Protein 5Z5Q (pdb70)

Solvent-accessible surface area: 2698 Å² total

Organism: Staphylococcus warneri (NCBI:txid1292)

InterPro domains:
  IPR007682 Lantibiotic, type A, Lactobacillales-type [PF04604] (1-56)

B-factor: mean 38.31, std 23.32, range [0.01, 75.41]

Radius of gyration: 8.13 Å; Cα contacts (8 Å, |Δi|>4): 18; chains: 1; bounding box: 19×16×14 Å

Secondary structure (DSSP, 8-state):
--S--S-----S----TT-----

Structure (mmCIF, N/CA/C/O backbone):
data_5Z5Q
#
_entry.id   5Z5Q
#
loop_
_atom_site.group_PDB
_atom_site.id
_atom_site.type_symbol
_atom_site.label_atom_id
_atom_site.label_alt_id
_atom_site.label_comp_id
_atom_site.label_asym_id
_atom_site.label_entity_id
_atom_site.label_seq_id
_atom_site.pdbx_PDB_ins_code
_atom_site.Cartn_x
_atom_site.Cartn_y
_atom_site.Cartn_z
_atom_site.occupancy
_atom_site.B_iso_or_equiv
_atom_site.auth_seq_id
_atom_site.auth_comp_id
_atom_site.auth_asym_id
_atom_site.auth_atom_id
_atom_site.pdbx_PDB_model_num
ATOM 1 N N . LYS A 1 1 ? 1.329 0.000 0.000 1.00 13.00 1 LYS A N 1
ATOM 2 C CA . LYS A 1 1 ? 2.094 -0.002 -1.241 1.00 3.51 1 LYS A CA 1
ATOM 3 C C . LYS A 1 1 ? 2.316 1.421 -1.745 1.00 23.10 1 LYS A C 1
ATOM 4 O O . LYS A 1 1 ? 3.347 1.724 -2.347 1.00 74.32 1 LYS A O 1
ATOM 23 N N . LYS A 1 2 ? 1.344 2.291 -1.494 1.00 1.10 2 LYS A N 1
ATOM 24 C CA . LYS A 1 2 ? 1.434 3.683 -1.919 1.00 74.15 2 LYS A CA 1
ATOM 25 C C . LYS A 1 2 ? 1.753 4.593 -0.738 1.00 45.43 2 LYS A C 1
ATOM 26 O O . LYS A 1 2 ? 1.843 4.139 0.403 1.00 44.44 2 LYS A O 1
ATOM 45 N N . LYS A 1 3 ? 1.923 5.881 -1.019 1.00 1.13 3 LYS A N 1
ATOM 46 C CA . LYS A 1 3 ? 2.230 6.857 0.020 1.00 21.13 3 LYS A CA 1
ATOM 47 C C . LYS A 1 3 ? 1.255 8.029 -0.028 1.00 73.44 3 LYS A C 1
ATOM 48 O O . LYS A 1 3 ? 1.608 9.157 0.313 1.00 41.32 3 LYS A O 1
ATOM 67 N N . SER A 1 4 ? 0.026 7.753 -0.453 1.00 72.53 4 SER A N 1
ATOM 68 C CA . SER A 1 4 ? -1.000 8.785 -0.549 1.00 20.45 4 SER A CA 1
ATOM 69 C C . SER A 1 4 ? -2.393 8.181 -0.403 1.00 74.54 4 SER A C 1
ATOM 70 O O . SER A 1 4 ? -3.289 8.460 -1.199 1.00 15.45 4 SER A O 1
ATOM 78 N N . GLY A 1 5 ? -2.568 7.349 0.620 1.00 43.05 5 GLY A N 1
ATOM 79 C CA . GLY A 1 5 ? -3.854 6.718 0.851 1.00 24.44 5 GLY A CA 1
ATOM 80 C C . GLY A 1 5 ? -4.517 7.204 2.125 1.00 71.14 5 GLY A C 1
ATOM 81 O O . GLY A 1 5 ? -4.122 6.819 3.225 1.00 32.13 5 GLY A O 1
ATOM 85 N N . VAL A 1 6 ? -5.528 8.054 1.976 1.00 41.31 6 VAL A N 1
ATOM 86 C CA . VAL A 1 6 ? -6.247 8.595 3.123 1.00 35.31 6 VAL A CA 1
ATOM 87 C C . VAL A 1 6 ? -7.399 9.489 2.678 1.00 73.41 6 VAL A C 1
ATOM 88 O O . VAL A 1 6 ? -8.454 9.521 3.312 1.00 32.23 6 VAL A O 1
ATOM 101 N N . ILE A 1 7 ? -7.190 10.213 1.584 1.00 73.45 7 ILE A N 1
ATOM 102 C CA . ILE A 1 7 ? -8.212 11.106 1.052 1.00 12.05 7 ILE A CA 1
ATOM 103 C C . ILE A 1 7 ? -9.291 10.326 0.309 1.00 55.50 7 ILE A C 1
ATOM 104 O O . ILE A 1 7 ? -10.475 10.386 0.641 1.00 15.12 7 ILE A O 1
ATOM 120 N N . PRO A 1 8 ? -8.875 9.575 -0.721 1.00 51.33 8 PRO A N 1
ATOM 121 C CA . PRO A 1 8 ? -9.790 8.767 -1.532 1.00 73.13 8 PRO A CA 1
ATOM 122 C C . PRO A 1 8 ? -10.349 7.575 -0.762 1.00 42.21 8 PRO A C 1
ATOM 123 O O . PRO A 1 8 ? -11.509 7.204 -0.931 1.00 52.14 8 PRO A O 1
ATOM 146 N N . VAL A 1 10 ? -8.681 4.251 -0.445 1.00 23.24 10 VAL A N 1
ATOM 147 C CA . VAL A 1 10 ? -8.492 3.070 -1.278 1.00 24.50 10 VAL A CA 1
ATOM 148 C C . VAL A 1 10 ? -7.925 1.910 -0.467 1.00 31.31 10 VAL A C 1
ATOM 149 O O . VAL A 1 10 ? -7.849 1.975 0.759 1.00 14.41 10 VAL A O 1
ATOM 171 N N . HIS A 1 12 ? -7.389 -1.420 1.610 1.00 31.45 12 HIS A N 1
ATOM 172 C CA . HIS A 1 12 ? -8.214 -1.947 2.692 1.00 24.51 12 HIS A CA 1
ATOM 173 C C . HIS A 1 12 ? -7.529 -1.752 4.042 1.00 55.23 12 HIS A C 1
ATOM 174 O O . HIS A 1 12 ? -6.836 -2.643 4.532 1.00 44.22 12 HIS A O 1
ATOM 188 N N . ASP A 1 13 ? -7.729 -0.581 4.636 1.00 12.23 13 ASP A N 1
ATOM 189 C CA . ASP A 1 13 ? -7.132 -0.268 5.929 1.00 22.24 13 ASP A CA 1
ATOM 190 C C . ASP A 1 13 ? -7.500 1.145 6.371 1.00 42.04 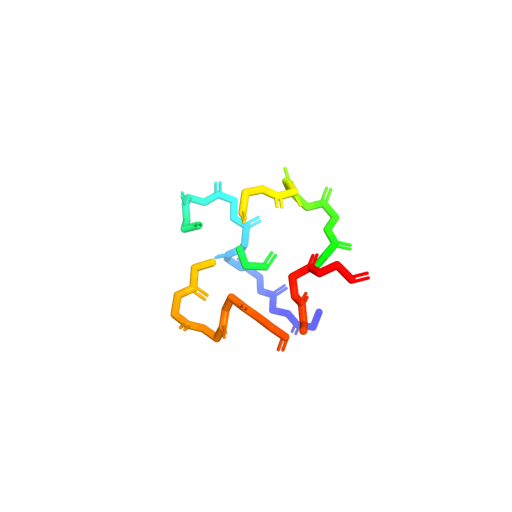13 ASP A C 1
ATOM 191 O O . ASP A 1 13 ? -7.646 1.416 7.563 1.00 54.32 13 ASP A O 1
ATOM 200 N N . CYS A 1 14 ? -7.647 2.042 5.402 1.00 42.43 14 CYS A N 1
ATOM 201 C CA . CYS A 1 14 ? -7.996 3.428 5.689 1.00 51.40 14 CYS A CA 1
ATOM 202 C C . CYS A 1 14 ? -9.491 3.567 5.963 1.00 41.24 14 CYS A C 1
ATOM 203 O O . CYS A 1 14 ? -9.914 4.428 6.735 1.00 35.42 14 CYS A O 1
ATOM 210 N N . HIS A 1 15 ? -10.286 2.714 5.324 1.00 45.10 15 HIS A N 1
ATOM 211 C CA . HIS A 1 15 ? -11.733 2.741 5.499 1.00 74.51 15 HIS A CA 1
ATOM 212 C C . HIS A 1 15 ? -12.370 1.468 4.948 1.00 55.42 15 HIS A C 1
ATOM 213 O O . HIS A 1 15 ? -11.677 0.577 4.460 1.00 62.31 15 HIS A O 1
ATOM 227 N N . MET A 1 16 ? -13.695 1.392 5.030 1.00 3.12 16 MET A N 1
ATOM 228 C CA . MET A 1 16 ? -14.425 0.229 4.539 1.00 3.01 16 MET A CA 1
ATOM 229 C C . MET A 1 16 ? -15.380 0.621 3.416 1.00 23.01 16 MET A C 1
ATOM 230 O O . MET A 1 16 ? -15.911 -0.237 2.713 1.00 63.33 16 MET A O 1
ATOM 244 N N . ASN A 1 17 ? -15.593 1.923 3.254 1.00 35.34 17 ASN A N 1
ATOM 245 C CA . ASN A 1 17 ? -16.486 2.428 2.217 1.00 24.30 17 ASN A CA 1
ATOM 246 C C . ASN A 1 17 ? -16.133 1.830 0.858 1.00 34.23 17 ASN A C 1
ATOM 247 O O . ASN A 1 17 ? -16.831 0.950 0.357 1.00 73.31 17 ASN A O 1
ATOM 267 N N . PHE A 1 19 ? -13.922 2.713 -3.177 1.00 43.23 19 PHE A N 1
ATOM 268 C CA . PHE A 1 19 ? -13.734 3.748 -4.187 1.00 53.15 19 PHE A CA 1
ATOM 269 C C . PHE A 1 19 ? -13.174 3.155 -5.477 1.00 21.43 19 PHE A C 1
ATOM 270 O O . PHE A 1 19 ? -12.274 2.316 -5.445 1.00 43.14 19 PHE A O 1
ATOM 287 N N . GLN A 1 20 ? -13.714 3.596 -6.608 1.00 11.10 20 GLN A N 1
ATOM 288 C CA . GLN A 1 20 ? -13.269 3.108 -7.908 1.00 31.21 20 GLN A CA 1
ATOM 289 C C . GLN A 1 20 ? -13.509 1.607 -8.037 1.00 2.12 20 GLN A C 1
ATOM 290 O O . GLN A 1 20 ? -14.536 1.175 -8.560 1.00 31.21 20 GLN A O 1
ATOM 304 N N . PHE A 1 21 ? -12.554 0.817 -7.557 1.00 40.11 21 PHE A N 1
ATOM 305 C CA . PHE A 1 21 ? -12.661 -0.636 -7.620 1.00 4.10 21 PHE A CA 1
ATOM 306 C C . PHE A 1 21 ? -13.861 -1.128 -6.816 1.00 65.52 21 PHE A C 1
ATOM 307 O O . PHE A 1 21 ? -14.608 -1.998 -7.265 1.00 1.13 21 PHE A O 1
ATOM 324 N N . VAL A 1 22 ? -14.038 -0.566 -5.625 1.00 32.52 22 VAL A N 1
ATOM 325 C CA . VAL A 1 22 ? -15.147 -0.947 -4.758 1.00 23.04 22 VAL A CA 1
ATOM 326 C C . VAL A 1 22 ? -15.480 -2.427 -4.909 1.00 53.15 22 VAL A C 1
ATOM 327 O O . VAL A 1 22 ? -16.642 -2.798 -5.079 1.00 21.35 22 VAL A O 1
ATOM 340 N N . PHE A 1 23 ? -14.454 -3.268 -4.848 1.00 23.54 23 PHE A N 1
ATOM 341 C CA . PHE A 1 23 ? -14.637 -4.709 -4.979 1.00 33.23 23 PHE A CA 1
ATOM 342 C C . PHE A 1 23 ? -13.301 -5.439 -4.876 1.00 74.31 23 PHE A C 1
ATOM 343 O O . PHE A 1 23 ? -12.458 -5.338 -5.765 1.00 64.32 23 PHE A O 1
ATOM 371 N N . CYS A 1 25 ? -10.414 -5.049 -3.442 1.00 4.20 25 CYS A N 1
ATOM 372 C CA . CYS A 1 25 ? -9.331 -4.267 -2.858 1.00 3.13 25 CYS A CA 1
ATOM 373 C C . CYS A 1 25 ? -9.840 -3.414 -1.699 1.00 45.54 25 CYS A C 1
ATOM 374 O O . CYS A 1 25 ? -9.063 -2.969 -0.853 1.00 32.50 25 CYS A O 1
ATOM 381 N N . CYS A 1 26 ? -11.149 -3.188 -1.668 1.00 63.34 26 CYS A N 1
ATOM 382 C CA . CYS A 1 26 ? -11.763 -2.389 -0.615 1.00 42.44 26 CYS A CA 1
ATOM 383 C C . CYS A 1 26 ? -11.880 -3.190 0.678 1.00 50.11 26 CYS A C 1
ATOM 384 O O . CYS A 1 26 ? -11.449 -2.741 1.740 1.00 55.50 26 CYS A O 1
ATOM 391 N N . SER A 1 27 ? -12.465 -4.379 0.580 1.00 74.23 27 SER A N 1
ATOM 392 C CA . SER A 1 27 ? -12.643 -5.242 1.742 1.00 63.23 27 SER A CA 1
ATOM 393 C C . SER A 1 27 ? -12.185 -6.665 1.436 1.00 33.32 27 SER A C 1
ATOM 394 O O . SER A 1 27 ? -12.121 -7.512 2.326 1.00 1.54 27 SER A O 1
ATOM 402 N N . LYS A 1 1 ? 3.848 4.476 -4.725 1.00 13.12 1 LYS A N 2
ATOM 403 C CA . LYS A 1 1 ? 2.704 4.629 -5.617 1.00 24.42 1 LYS A CA 2
ATOM 404 C C . LYS A 1 1 ? 1.737 3.459 -5.466 1.00 13.22 1 LYS A C 2
ATOM 405 O O . LYS A 1 1 ? 1.489 2.717 -6.417 1.00 4.51 1 LYS A O 2
ATOM 424 N N . LYS A 1 2 ? 1.190 3.301 -4.265 1.00 63.31 2 LYS A N 2
ATOM 425 C CA . LYS A 1 2 ? 0.247 2.224 -3.989 1.00 60.44 2 LYS A CA 2
ATOM 426 C C . LYS A 1 2 ? -0.331 2.353 -2.584 1.00 23.24 2 LYS A C 2
ATOM 427 O O . LYS A 1 2 ? -1.536 2.204 -2.380 1.00 41.12 2 LYS A O 2
ATOM 446 N N . LYS A 1 3 ? 0.536 2.632 -1.616 1.00 40.11 3 LYS A N 2
ATOM 447 C CA . LYS A 1 3 ? 0.112 2.785 -0.229 1.00 64.42 3 LYS A CA 2
ATOM 448 C C . LYS A 1 3 ? 0.325 4.217 0.250 1.00 24.24 3 LYS A C 2
ATOM 449 O O . LYS A 1 3 ? 0.712 4.447 1.396 1.00 23.31 3 LYS A O 2
ATOM 468 N N . SER A 1 4 ? 0.069 5.176 -0.633 1.00 41.31 4 SER A N 2
ATOM 469 C CA . SER A 1 4 ? 0.235 6.586 -0.300 1.00 41.21 4 SER A CA 2
ATOM 470 C C . SER A 1 4 ? -0.997 7.389 -0.707 1.00 2.23 4 SER A C 2
ATOM 471 O O . SER A 1 4 ? -1.128 7.806 -1.857 1.00 33.23 4 SER A O 2
ATOM 479 N N . GLY A 1 5 ? -1.898 7.602 0.247 1.00 12.24 5 GLY A N 2
ATOM 480 C CA . GLY A 1 5 ? -3.108 8.354 -0.030 1.00 11.12 5 GLY A CA 2
ATOM 481 C C . GLY A 1 5 ? -4.302 7.839 0.749 1.00 31.12 5 GLY A C 2
ATOM 482 O O . GLY A 1 5 ? -4.453 6.632 0.942 1.00 53.42 5 GLY A O 2
ATOM 486 N N . VAL A 1 6 ? -5.153 8.755 1.200 1.00 4.54 6 VAL A N 2
ATOM 487 C CA . VAL A 1 6 ? -6.339 8.388 1.964 1.00 71.53 6 VAL A CA 2
ATOM 488 C C . VAL A 1 6 ? -7.474 9.377 1.726 1.00 11.22 6 VAL A C 2
ATOM 489 O O . VAL A 1 6 ? -8.429 9.439 2.501 1.00 52.31 6 VAL A O 2
ATOM 502 N N . ILE A 1 7 ? -7.363 10.149 0.650 1.00 11.14 7 ILE A N 2
ATOM 503 C CA . ILE A 1 7 ? -8.381 11.135 0.310 1.00 52.10 7 ILE A CA 2
ATOM 504 C C . ILE A 1 7 ? -9.600 10.471 -0.321 1.00 53.11 7 ILE A C 2
ATOM 505 O O . ILE A 1 7 ? -10.723 10.582 0.171 1.00 12.13 7 ILE A O 2
ATOM 521 N N . PRO A 1 8 ? -9.376 9.762 -1.437 1.00 73.23 8 PRO A N 2
ATOM 522 C CA . PRO A 1 8 ? -10.444 9.063 -2.159 1.00 40.30 8 PRO A CA 2
ATOM 523 C C . PRO A 1 8 ? -10.977 7.862 -1.385 1.00 40.24 8 PRO A C 2
ATOM 524 O O . PRO A 1 8 ? -12.083 7.389 -1.641 1.00 70.15 8 PRO A O 2
ATOM 547 N N . VAL A 1 10 ? -8.832 4.710 -0.309 1.00 11.32 10 VAL A N 2
ATOM 548 C CA . VAL A 1 10 ? -8.278 3.515 -0.933 1.00 23.11 10 VAL A CA 2
ATOM 549 C C . VAL A 1 10 ? -7.393 2.746 0.042 1.00 72.10 10 VAL A C 2
ATOM 550 O O . VAL A 1 10 ? -6.722 3.338 0.886 1.00 61.13 10 VAL A O 2
ATOM 572 N N . HIS A 1 12 ? -7.546 -0.059 2.918 1.00 73.12 12 HIS A N 2
ATOM 573 C CA . HIS A 1 12 ? -8.387 -0.838 3.820 1.00 72.33 12 HIS A CA 2
ATOM 574 C C . HIS A 1 12 ? -8.268 -0.326 5.252 1.00 72.11 12 HIS A C 2
ATOM 575 O O . HIS A 1 12 ? -8.334 -1.101 6.206 1.00 32.21 12 HIS A O 2
ATOM 589 N N . ASP A 1 13 ? -8.092 0.983 5.394 1.00 22.11 13 ASP A N 2
ATOM 590 C CA . ASP A 1 13 ? -7.964 1.599 6.710 1.00 62.32 13 ASP A CA 2
ATOM 591 C C . ASP A 1 13 ? -7.746 3.104 6.587 1.00 63.55 13 ASP A C 2
ATOM 592 O O . ASP A 1 13 ? -7.021 3.704 7.381 1.00 62.33 13 ASP A O 2
ATOM 601 N N . CYS A 1 14 ? -8.377 3.708 5.585 1.00 23.42 14 CYS A N 2
ATOM 602 C CA . CYS A 1 14 ? -8.251 5.142 5.356 1.00 73.21 14 CYS A CA 2
ATOM 603 C C . CYS A 1 14 ? -9.399 5.901 6.017 1.00 64.34 14 CYS A C 2
ATOM 604 O O . CYS A 1 14 ? -9.210 6.998 6.543 1.00 51.24 14 CYS A O 2
ATOM 611 N N . HIS A 1 15 ? -10.588 5.308 5.986 1.00 51.24 15 HIS A N 2
ATOM 612 C CA . HIS A 1 15 ? -11.766 5.927 6.582 1.00 14.40 15 HIS A CA 2
ATOM 613 C C . HIS A 1 15 ? -13.006 5.067 6.356 1.00 63.23 15 HIS A C 2
ATOM 614 O O . HIS A 1 15 ? -13.746 4.769 7.293 1.00 43.12 15 HIS A O 2
ATOM 628 N N . MET A 1 16 ? -13.226 4.671 5.106 1.00 5.51 16 MET A N 2
ATOM 629 C CA . MET A 1 16 ? -14.375 3.845 4.758 1.00 72.24 16 MET A CA 2
ATOM 630 C C . MET A 1 16 ? -13.929 2.463 4.289 1.00 14.30 16 MET A C 2
ATOM 631 O O . MET A 1 16 ? -12.759 2.105 4.408 1.00 4.35 16 MET A O 2
ATOM 645 N N . ASN A 1 17 ? -14.871 1.692 3.756 1.00 72.31 17 ASN A N 2
ATOM 646 C CA . ASN A 1 17 ? -14.575 0.349 3.270 1.00 23.23 17 ASN A CA 2
ATOM 647 C C . ASN A 1 17 ? -14.710 0.277 1.752 1.00 34.04 17 ASN A C 2
ATOM 648 O O . ASN A 1 17 ? -15.444 -0.557 1.224 1.00 51.01 17 ASN A O 2
ATOM 668 N N . PHE A 1 19 ? -15.438 2.054 -2.173 1.00 61.23 19 PHE A N 2
ATOM 669 C CA . PHE A 1 19 ? -16.565 2.786 -2.738 1.00 55.11 19 PHE A CA 2
ATOM 670 C C . PHE A 1 19 ? -16.483 2.821 -4.261 1.00 50.43 19 PHE A C 2
ATOM 671 O O . PHE A 1 19 ? -17.259 2.160 -4.950 1.00 72.10 19 PHE A O 2
ATOM 688 N N . GLN A 1 20 ? -15.537 3.599 -4.779 1.00 32.41 20 GLN A N 2
ATOM 689 C CA . GLN A 1 20 ? -15.354 3.721 -6.220 1.00 51.43 20 GLN A CA 2
ATOM 690 C C . GLN A 1 20 ? -15.361 2.351 -6.889 1.00 23.54 20 GLN A C 2
ATOM 691 O O . GLN A 1 20 ? -16.077 2.128 -7.865 1.00 32.23 20 GLN A O 2
ATOM 705 N N . PHE A 1 21 ? -14.558 1.435 -6.357 1.00 21.31 21 PHE A N 2
ATOM 706 C CA . PHE A 1 21 ? -14.470 0.085 -6.903 1.00 12.32 21 PHE A CA 2
ATOM 707 C C . PHE A 1 21 ? -14.420 -0.952 -5.785 1.00 4.45 21 PHE A C 2
ATOM 708 O O . PHE A 1 21 ? -13.487 -1.751 -5.706 1.00 31.52 21 PHE A O 2
ATOM 725 N N . VAL A 1 22 ? -15.430 -0.931 -4.920 1.00 64.15 22 VAL A N 2
ATOM 726 C CA . VAL A 1 22 ? -15.502 -1.869 -3.806 1.00 42.14 22 VAL A CA 2
ATOM 727 C C . VAL A 1 22 ? -15.270 -3.300 -4.277 1.00 75.32 22 VAL A C 2
ATOM 728 O O . VAL A 1 22 ? -16.163 -3.931 -4.844 1.00 51.34 22 VAL A O 2
ATOM 741 N N . PHE A 1 23 ? -14.066 -3.809 -4.038 1.00 12.21 23 PHE A N 2
ATOM 742 C CA . PHE A 1 23 ? -13.716 -5.167 -4.438 1.00 15.22 23 PHE A CA 2
ATOM 743 C C . PHE A 1 23 ? -12.298 -5.516 -3.996 1.00 13.24 23 PHE A C 2
ATOM 744 O O . PHE A 1 23 ? -12.101 -6.332 -3.097 1.00 2.44 23 PHE A O 2
ATOM 772 N N . CYS A 1 25 ? -8.777 -3.215 -3.549 1.00 44.24 25 CYS A N 2
ATOM 773 C CA . CYS A 1 25 ? -8.153 -2.355 -2.551 1.00 52.41 25 CYS A CA 2
ATOM 774 C C . CYS A 1 25 ? -9.136 -1.299 -2.053 1.00 42.42 25 CYS A C 2
ATOM 775 O O . CYS A 1 25 ? -8.773 -0.137 -1.865 1.00 55.34 25 CYS A O 2
ATOM 782 N N . CYS A 1 26 ? -10.381 -1.711 -1.841 1.00 12.41 26 CYS A N 2
ATOM 783 C CA . CYS A 1 26 ? -11.417 -0.802 -1.365 1.00 51.10 26 CYS A CA 2
ATOM 784 C C . CYS A 1 26 ? -12.363 -1.513 -0.402 1.00 14.54 26 CYS A C 2
ATOM 785 O O . CYS A 1 26 ? -12.501 -1.116 0.755 1.00 0.25 26 CYS A O 2
ATOM 792 N N . SER A 1 27 ? -13.013 -2.565 -0.888 1.00 32.22 27 SER A N 2
ATOM 793 C CA . SER A 1 27 ? -13.949 -3.330 -0.072 1.00 12.43 27 SER A CA 2
ATOM 794 C C . SER A 1 27 ? -13.207 -4.300 0.842 1.00 64.23 27 SER A C 2
ATOM 795 O O . SER A 1 27 ? -12.615 -3.897 1.842 1.00 34.30 27 SER A O 2
ATOM 803 N N . LYS A 1 1 ? 2.057 2.049 -2.637 1.00 61.15 1 LYS A N 3
ATOM 804 C CA . LYS A 1 1 ? 2.881 3.138 -3.148 1.00 24.12 1 LYS A CA 3
ATOM 805 C C . LYS A 1 1 ? 3.048 4.232 -2.098 1.00 54.44 1 LYS A C 3
ATOM 806 O O . LYS A 1 1 ? 2.591 4.093 -0.963 1.00 42.24 1 LYS A O 3
ATOM 825 N N . LYS A 1 2 ? 3.702 5.322 -2.485 1.00 64.01 2 LYS A N 3
ATOM 826 C CA . LYS A 1 2 ? 3.927 6.442 -1.579 1.00 53.32 2 LYS A CA 3
ATOM 827 C C . LYS A 1 2 ? 2.761 7.424 -1.629 1.00 55.32 2 LYS A C 3
ATOM 828 O O . LYS A 1 2 ? 2.130 7.708 -0.610 1.00 44.44 2 LYS A O 3
ATOM 847 N N . LYS A 1 3 ? 2.477 7.939 -2.821 1.00 2.01 3 LYS A N 3
ATOM 848 C CA . LYS A 1 3 ? 1.385 8.887 -3.005 1.00 51.22 3 LYS A CA 3
ATOM 849 C C . LYS A 1 3 ? 0.071 8.311 -2.487 1.00 70.15 3 LYS A C 3
ATOM 850 O O . LYS A 1 3 ? -0.709 9.006 -1.837 1.00 1.14 3 LYS A O 3
ATOM 869 N N . SER A 1 4 ? -0.167 7.036 -2.780 1.00 0.33 4 SER A N 3
ATOM 870 C CA . SER A 1 4 ? -1.388 6.367 -2.345 1.00 42.54 4 SER A CA 3
ATOM 871 C C . SER A 1 4 ? -1.209 5.757 -0.959 1.00 22.32 4 SER A C 3
ATOM 872 O O . SER A 1 4 ? -0.101 5.393 -0.567 1.00 1.14 4 SER A O 3
ATOM 880 N N . GLY A 1 5 ? -2.309 5.647 -0.220 1.00 52.54 5 GLY A N 3
ATOM 881 C CA . GLY A 1 5 ? -2.254 5.081 1.114 1.00 24.25 5 GLY A CA 3
ATOM 882 C C . GLY A 1 5 ? -3.630 4.879 1.717 1.00 50.25 5 GLY A C 3
ATOM 883 O O . GLY A 1 5 ? -4.120 3.753 1.802 1.00 64.25 5 GLY A O 3
ATOM 887 N N . VAL A 1 6 ? -4.256 5.973 2.138 1.00 53.55 6 VAL A N 3
ATOM 888 C CA . VAL A 1 6 ? -5.585 5.912 2.736 1.00 64.14 6 VAL A CA 3
ATOM 889 C C . VAL A 1 6 ? -6.377 7.182 2.446 1.00 20.24 6 VAL A C 3
ATOM 890 O O . VAL A 1 6 ? -7.371 7.470 3.113 1.00 54.22 6 VAL A O 3
ATOM 903 N N . ILE A 1 7 ? -5.930 7.937 1.448 1.00 32.25 7 ILE A N 3
ATOM 904 C CA . ILE A 1 7 ? -6.599 9.175 1.070 1.00 41.41 7 ILE A CA 3
ATOM 905 C C . ILE A 1 7 ? -7.860 8.894 0.260 1.00 0.01 7 ILE A C 3
ATOM 906 O O . ILE A 1 7 ? -8.966 9.286 0.631 1.00 14.42 7 ILE A O 3
ATOM 922 N N . PRO A 1 8 ? -7.692 8.196 -0.873 1.00 11.11 8 PRO A N 3
ATOM 923 C CA . PRO A 1 8 ? -8.806 7.844 -1.758 1.00 73.12 8 PRO A CA 3
ATOM 924 C C . PRO A 1 8 ? -9.732 6.803 -1.139 1.00 33.05 8 PRO A C 3
ATOM 925 O O . PRO A 1 8 ? -10.951 6.877 -1.286 1.00 52.32 8 PRO A O 3
ATOM 948 N N . VAL A 1 10 ? -8.528 2.910 -0.426 1.00 13.14 10 VAL A N 3
ATOM 949 C CA . VAL A 1 10 ? -8.207 1.656 -1.096 1.00 73.11 10 VAL A CA 3
ATOM 950 C C . VAL A 1 10 ? -7.766 0.594 -0.095 1.00 13.55 10 VAL A C 3
ATOM 951 O O . VAL A 1 10 ? -7.015 0.880 0.836 1.00 23.25 10 VAL A O 3
ATOM 973 N N . HIS A 1 12 ? -8.713 -2.454 2.751 1.00 71.30 12 HIS A N 3
ATOM 974 C CA . HIS A 1 12 ? -9.730 -2.751 3.754 1.00 64.30 12 HIS A CA 3
ATOM 975 C C . HIS A 1 12 ? -9.265 -2.322 5.142 1.00 23.13 12 HIS A C 3
ATOM 976 O O . HIS A 1 12 ? -9.376 -3.080 6.106 1.00 2.44 12 HIS A O 3
ATOM 990 N N . ASP A 1 13 ? -8.744 -1.104 5.236 1.00 44.21 13 ASP A N 3
ATOM 991 C CA . ASP A 1 13 ? -8.262 -0.574 6.506 1.00 1.32 13 ASP A CA 3
ATOM 992 C C . ASP A 1 13 ? -8.061 0.936 6.424 1.00 42.34 13 ASP A C 3
ATOM 993 O O . ASP A 1 13 ? -7.230 1.502 7.135 1.00 40.54 13 ASP A O 3
ATOM 1002 N N . CYS A 1 14 ? -8.826 1.583 5.551 1.00 42.13 14 CYS A N 3
ATOM 1003 C CA . CYS A 1 14 ? -8.731 3.027 5.373 1.00 34.00 14 CYS A CA 3
ATOM 1004 C C . CYS A 1 14 ? -10.053 3.706 5.723 1.00 63.40 14 CYS A C 3
ATOM 1005 O O . CYS A 1 14 ? -10.075 4.857 6.159 1.00 55.11 14 CYS A O 3
ATOM 1012 N N . HIS A 1 15 ? -11.152 2.984 5.529 1.00 21.31 15 HIS A N 3
ATOM 1013 C CA . HIS A 1 15 ? -12.478 3.515 5.825 1.00 43.21 15 HIS A CA 3
ATOM 1014 C C . HIS A 1 15 ? -13.557 2.479 5.527 1.00 32.15 15 HIS A C 3
ATOM 1015 O O . HIS A 1 15 ? -13.256 1.336 5.186 1.00 71.41 15 HIS A O 3
ATOM 1029 N N . MET A 1 16 ? -14.815 2.887 5.661 1.00 70.15 16 MET A N 3
ATOM 1030 C CA . MET A 1 16 ? -15.939 1.993 5.405 1.00 1.34 16 MET A CA 3
ATOM 1031 C C . MET A 1 16 ? -16.791 2.508 4.249 1.00 22.44 16 MET A C 3
ATOM 1032 O O . MET A 1 16 ? -17.953 2.866 4.434 1.00 10.04 16 MET A O 3
ATOM 1046 N N . ASN A 1 17 ? -16.204 2.541 3.057 1.00 14.21 17 ASN A N 3
ATOM 1047 C CA . ASN A 1 17 ? -16.910 3.013 1.871 1.00 32.22 17 ASN A CA 3
ATOM 1048 C C . ASN A 1 17 ? -16.334 2.381 0.608 1.00 64.12 17 ASN A C 3
ATOM 1049 O O . ASN A 1 17 ? -17.073 1.930 -0.265 1.00 73.13 17 ASN A O 3
ATOM 1069 N N . PHE A 1 19 ? -13.716 2.386 -2.894 1.00 73.33 19 PHE A N 3
ATOM 1070 C CA . PHE A 1 19 ? -13.647 3.256 -4.062 1.00 43.12 19 PHE A CA 3
ATOM 1071 C C . PHE A 1 19 ? -12.966 2.547 -5.229 1.00 44.11 19 PHE A C 3
ATOM 1072 O O . PHE A 1 19 ? -12.259 1.558 -5.040 1.00 21.54 19 PHE A O 3
ATOM 1089 N N . GLN A 1 20 ? -13.185 3.061 -6.435 1.00 63.11 20 GLN A N 3
ATOM 1090 C CA . GLN A 1 20 ? -12.593 2.476 -7.633 1.00 13.31 20 GLN A CA 3
ATOM 1091 C C . GLN A 1 20 ? -13.282 1.165 -7.995 1.00 62.43 20 GLN A C 3
ATOM 1092 O O . GLN A 1 20 ? -13.973 1.074 -9.010 1.00 64.24 20 GLN A O 3
ATOM 1106 N N . PHE A 1 21 ? -13.088 0.150 -7.159 1.00 74.12 21 PHE A N 3
ATOM 1107 C CA . PHE A 1 21 ? -13.690 -1.158 -7.392 1.00 63.03 21 PHE A CA 3
ATOM 1108 C C . PHE A 1 21 ? -14.847 -1.404 -6.429 1.00 21.13 21 PHE A C 3
ATOM 1109 O O . PHE A 1 21 ? -15.827 -2.065 -6.773 1.00 63.12 21 PHE A O 3
ATOM 1126 N N . VAL A 1 22 ? -14.726 -0.868 -5.218 1.00 42.35 22 VAL A N 3
ATOM 1127 C CA . VAL A 1 22 ? -15.761 -1.028 -4.204 1.00 42.31 22 VAL A CA 3
ATOM 1128 C C . VAL A 1 22 ? -16.387 -2.416 -4.272 1.00 60.13 22 VAL A C 3
ATOM 1129 O O . VAL A 1 22 ? -17.608 -2.562 -4.204 1.00 64.44 22 VAL A O 3
ATOM 1142 N N . PHE A 1 23 ? -15.543 -3.434 -4.406 1.00 51.25 23 PHE A N 3
ATOM 1143 C CA . PHE A 1 23 ? -16.014 -4.812 -4.484 1.00 45.14 23 PHE A CA 3
ATOM 1144 C C . PHE A 1 23 ? -14.905 -5.788 -4.100 1.00 11.51 23 PHE A C 3
ATOM 1145 O O . PHE A 1 23 ? -13.886 -5.885 -4.782 1.00 11.13 23 PHE A O 3
ATOM 1173 N N . CYS A 1 25 ? -12.293 -6.126 -1.866 1.00 40.42 25 CYS A N 3
ATOM 1174 C CA . CYS A 1 25 ? -11.307 -5.615 -0.922 1.00 0.33 25 CYS A CA 3
ATOM 1175 C C . CYS A 1 25 ? -11.890 -4.476 -0.089 1.00 60.25 25 CYS A C 3
ATOM 1176 O O . CYS A 1 25 ? -11.368 -4.139 0.974 1.00 71.12 25 CYS A O 3
ATOM 1183 N N . CYS A 1 26 ? -12.975 -3.887 -0.581 1.00 32.44 26 CYS A N 3
ATOM 1184 C CA . CYS A 1 26 ? -13.630 -2.787 0.116 1.00 53.10 26 CYS A CA 3
ATOM 1185 C C . CYS A 1 26 ? -14.864 -3.277 0.868 1.00 12.12 26 CYS A C 3
ATOM 1186 O O . CYS A 1 26 ? -14.915 -3.227 2.097 1.00 14.21 26 CYS A O 3
ATOM 1193 N N . SER A 1 27 ? -15.856 -3.751 0.121 1.00 14.43 27 SER A N 3
ATOM 1194 C CA . SER A 1 27 ? -17.092 -4.247 0.717 1.00 42.45 27 SER A CA 3
ATOM 1195 C C . SER A 1 27 ? -17.034 -5.759 0.906 1.00 33.40 27 SER A C 3
ATOM 1196 O O . SER A 1 27 ? -16.038 -6.297 1.386 1.00 21.22 27 SER A O 3
ATOM 1204 N N . LYS A 1 1 ? 2.165 -0.102 -2.000 1.00 63.32 1 LYS A N 4
ATOM 1205 C CA . LYS A 1 1 ? 3.503 0.477 -1.965 1.00 20.30 1 LYS A CA 4
ATOM 1206 C C . LYS A 1 1 ? 3.500 1.888 -2.544 1.00 24.03 1 LYS A C 4
ATOM 1207 O O . LYS A 1 1 ? 4.319 2.727 -2.166 1.00 71.32 1 LYS A O 4
ATOM 1226 N N . LYS A 1 2 ? 2.574 2.145 -3.461 1.00 63.54 2 LYS A N 4
ATOM 1227 C CA . LYS A 1 2 ? 2.463 3.455 -4.091 1.00 35.02 2 LYS A CA 4
ATOM 1228 C C . LYS A 1 2 ? 1.030 3.973 -4.017 1.00 51.43 2 LYS A C 4
ATOM 1229 O O . LYS A 1 2 ? 0.605 4.775 -4.850 1.00 20.21 2 LYS A O 4
ATOM 1248 N N . LYS A 1 3 ? 0.289 3.512 -3.015 1.00 43.22 3 LYS A N 4
ATOM 1249 C CA . LYS A 1 3 ? -1.095 3.931 -2.830 1.00 71.15 3 LYS A CA 4
ATOM 1250 C C . LYS A 1 3 ? -1.322 4.451 -1.415 1.00 2.43 3 LYS A C 4
ATOM 1251 O O . LYS A 1 3 ? -2.086 3.870 -0.644 1.00 63.34 3 LYS A O 4
ATOM 1270 N N . SER A 1 4 ? -0.655 5.551 -1.079 1.00 65.13 4 SER A N 4
ATOM 1271 C CA . SER A 1 4 ? -0.782 6.148 0.245 1.00 42.32 4 SER A CA 4
ATOM 1272 C C . SER A 1 4 ? -1.691 7.373 0.203 1.00 3.01 4 SER A C 4
ATOM 1273 O O . SER A 1 4 ? -1.737 8.092 -0.794 1.00 71.11 4 SER A O 4
ATOM 1281 N N . GLY A 1 5 ? -2.413 7.604 1.295 1.00 21.25 5 GLY A N 4
ATOM 1282 C CA . GLY A 1 5 ? -3.311 8.741 1.364 1.00 13.51 5 GLY A CA 4
ATOM 1283 C C . GLY A 1 5 ? -4.585 8.429 2.124 1.00 1.54 5 GLY A C 4
ATOM 1284 O O . GLY A 1 5 ? -4.719 7.356 2.712 1.00 61.12 5 GLY A O 4
ATOM 1288 N N . VAL A 1 6 ? -5.523 9.371 2.116 1.00 74.15 6 VAL A N 4
ATOM 1289 C CA . VAL A 1 6 ? -6.793 9.192 2.810 1.00 23.30 6 VAL A CA 4
ATOM 1290 C C . VAL A 1 6 ? -7.915 9.946 2.107 1.00 54.04 6 VAL A C 4
ATOM 1291 O O . VAL A 1 6 ? -8.970 10.197 2.691 1.00 24.14 6 VAL A O 4
ATOM 1304 N N . ILE A 1 7 ? -7.682 10.305 0.849 1.00 71.43 7 ILE A N 4
ATOM 1305 C CA . ILE A 1 7 ? -8.675 11.029 0.065 1.00 43.12 7 ILE A CA 4
ATOM 1306 C C . ILE A 1 7 ? -9.773 10.094 -0.430 1.00 14.50 7 ILE A C 4
ATOM 1307 O O . ILE A 1 7 ? -10.956 10.281 -0.144 1.00 74.25 7 ILE A O 4
ATOM 1323 N N . PRO A 1 8 ? -9.375 9.063 -1.189 1.00 32.43 8 PRO A N 4
ATOM 1324 C CA . PRO A 1 8 ? -10.310 8.076 -1.737 1.00 54.15 8 PRO A CA 4
ATOM 1325 C C . PRO A 1 8 ? -10.906 7.179 -0.658 1.00 14.21 8 PRO A C 4
ATOM 1326 O O . PRO A 1 8 ? -12.118 6.974 -0.608 1.00 72.02 8 PRO A O 4
ATOM 1349 N N . VAL A 1 10 ? -9.000 3.936 0.819 1.00 73.50 10 VAL A N 4
ATOM 1350 C CA . VAL A 1 10 ? -8.647 2.570 0.450 1.00 41.14 10 VAL A CA 4
ATOM 1351 C C . VAL A 1 10 ? -8.124 1.793 1.653 1.00 40.24 10 VAL A C 4
ATOM 1352 O O . VAL A 1 10 ? -7.758 2.379 2.670 1.00 21.25 10 VAL A O 4
ATOM 1374 N N . HIS A 1 12 ? -8.360 -1.183 4.763 1.00 61.20 12 HIS A N 4
ATOM 1375 C CA . HIS A 1 12 ? -9.204 -1.201 5.952 1.00 33.22 12 HIS A CA 4
ATOM 1376 C C . HIS A 1 12 ? -8.548 -0.434 7.096 1.00 20.22 12 HIS A C 4
ATOM 1377 O O . HIS A 1 12 ? -8.624 -0.843 8.255 1.00 70.42 12 HIS A O 4
ATOM 1391 N N . ASP A 1 13 ? -7.904 0.679 6.763 1.00 63.41 13 ASP A N 4
ATOM 1392 C CA . ASP A 1 13 ? -7.234 1.503 7.762 1.00 31.03 13 ASP A CA 4
ATOM 1393 C C . ASP A 1 13 ? -7.910 2.865 7.884 1.00 1.24 13 ASP A C 4
ATOM 1394 O O . ASP A 1 13 ? -7.999 3.431 8.975 1.00 61.53 13 ASP A O 4
ATOM 1403 N N . CYS A 1 14 ? -8.384 3.388 6.758 1.00 30.24 14 CYS A N 4
ATOM 1404 C CA . CYS A 1 14 ? -9.051 4.684 6.738 1.00 45.23 14 CYS A CA 4
ATOM 1405 C C . CYS A 1 14 ? -10.566 4.516 6.671 1.00 63.15 14 CYS A C 4
ATOM 1406 O O . CYS A 1 14 ? -11.317 5.351 7.175 1.00 51.01 14 CYS A O 4
ATOM 1413 N N . HIS A 1 15 ? -11.008 3.430 6.044 1.00 23.23 15 HIS A N 4
ATOM 1414 C CA . HIS A 1 15 ? -12.433 3.151 5.912 1.00 72.24 15 HIS A CA 4
ATOM 1415 C C . HIS A 1 15 ? -12.662 1.788 5.265 1.00 52.12 15 HIS A C 4
ATOM 1416 O O . HIS A 1 15 ? -11.712 1.065 4.966 1.00 53.02 15 HIS A O 4
ATOM 1430 N N . MET A 1 16 ? -13.928 1.444 5.053 1.00 53.33 16 MET A N 4
ATOM 1431 C CA . MET A 1 16 ? -14.281 0.168 4.441 1.00 52.40 16 MET A CA 4
ATOM 1432 C C . MET A 1 16 ? -15.569 0.291 3.632 1.00 25.10 16 MET A C 4
ATOM 1433 O O . MET A 1 16 ? -16.639 -0.109 4.088 1.00 60.05 16 MET A O 4
ATOM 1447 N N . ASN A 1 17 ? -15.456 0.847 2.430 1.00 72.41 17 ASN A N 4
ATOM 1448 C CA . ASN A 1 17 ? -16.612 1.022 1.558 1.00 11.41 17 ASN A CA 4
ATOM 1449 C C . ASN A 1 17 ? -16.180 1.152 0.101 1.00 44.22 17 ASN A C 4
ATOM 1450 O O . ASN A 1 17 ? -16.807 0.590 -0.795 1.00 53.35 17 ASN A O 4
ATOM 1470 N N . PHE A 1 19 ? -14.921 3.595 -3.346 1.00 72.33 19 PHE A N 4
ATOM 1471 C CA . PHE A 1 19 ? -15.418 4.789 -4.019 1.00 11.42 19 PHE A CA 4
ATOM 1472 C C . PHE A 1 19 ? -14.944 4.834 -5.469 1.00 14.14 19 PHE A C 4
ATOM 1473 O O . PHE A 1 19 ? -15.725 4.612 -6.394 1.00 2.11 19 PHE A O 4
ATOM 1490 N N . GLN A 1 20 ? -13.661 5.123 -5.657 1.00 2.32 20 GLN A N 4
ATOM 1491 C CA . GLN A 1 20 ? -13.083 5.199 -6.994 1.00 33.54 20 GLN A CA 4
ATOM 1492 C C . GLN A 1 20 ? -13.449 3.967 -7.815 1.00 31.52 20 GLN A C 4
ATOM 1493 O O . GLN A 1 20 ? -14.315 4.025 -8.688 1.00 64.45 20 GLN A O 4
ATOM 1507 N N . PHE A 1 21 ? -12.784 2.852 -7.529 1.00 10.12 21 PHE A N 4
ATOM 1508 C CA . PHE A 1 21 ? -13.038 1.606 -8.242 1.00 32.20 21 PHE A CA 4
ATOM 1509 C C . PHE A 1 21 ? -14.063 0.754 -7.500 1.00 35.34 21 PHE A C 4
ATOM 1510 O O . PHE A 1 21 ? -14.858 0.042 -8.114 1.00 51.23 21 PHE A O 4
ATOM 1527 N N . VAL A 1 22 ? -14.039 0.831 -6.173 1.00 10.22 22 VAL A N 4
ATOM 1528 C CA . VAL A 1 22 ? -14.966 0.068 -5.345 1.00 42.32 22 VAL A CA 4
ATOM 1529 C C . VAL A 1 22 ? -14.887 -1.421 -5.662 1.00 13.11 22 VAL A C 4
ATOM 1530 O O . VAL A 1 22 ? -15.815 -1.995 -6.232 1.00 35.34 22 VAL A O 4
ATOM 1543 N N . PHE A 1 23 ? -13.773 -2.042 -5.288 1.00 53.34 23 PHE A N 4
ATOM 1544 C CA . PHE A 1 23 ? -13.573 -3.465 -5.533 1.00 24.21 23 PHE A CA 4
ATOM 1545 C C . PHE A 1 23 ? -12.245 -3.936 -4.946 1.00 71.01 23 PHE A C 4
ATOM 1546 O O . PHE A 1 23 ? -11.177 -3.505 -5.377 1.00 62.12 23 PHE A O 4
ATOM 1574 N N . CYS A 1 25 ? -9.734 -3.893 -2.107 1.00 44.44 25 CYS A N 4
ATOM 1575 C CA . CYS A 1 25 ? -9.227 -3.224 -0.915 1.00 20.10 25 CYS A CA 4
ATOM 1576 C C . CYS A 1 25 ? -10.077 -2.003 -0.573 1.00 64.53 25 CYS A C 4
ATOM 1577 O O . CYS A 1 25 ? -9.845 -1.334 0.434 1.00 44.12 25 CYS A O 4
ATOM 1584 N N . CYS A 1 26 ? -11.062 -1.720 -1.419 1.00 1.14 26 CYS A N 4
ATOM 1585 C CA . CYS A 1 26 ? -11.947 -0.581 -1.208 1.00 2.31 26 CYS A CA 4
ATOM 1586 C C . CYS A 1 26 ? -13.019 -0.909 -0.173 1.00 74.13 26 CYS A C 4
ATOM 1587 O O . CYS A 1 26 ? -13.118 -0.253 0.864 1.00 41.04 26 CYS A O 4
ATOM 1594 N N . SER A 1 27 ? -13.821 -1.929 -0.463 1.00 64.31 27 SER A N 4
ATOM 1595 C CA . SER A 1 27 ? -14.888 -2.343 0.440 1.00 73.12 27 SER A CA 4
ATOM 1596 C C . SER A 1 27 ? -14.348 -3.253 1.539 1.00 72.44 27 SER A C 4
ATOM 1597 O O . SER A 1 27 ? -13.213 -3.097 1.985 1.00 30.13 27 SER A O 4
ATOM 1605 N N . LYS A 1 1 ? 7.890 1.810 -0.201 1.00 60.03 1 LYS A N 5
ATOM 1606 C CA . LYS A 1 1 ? 6.609 2.069 0.445 1.00 52.13 1 LYS A CA 5
ATOM 1607 C C . LYS A 1 1 ? 5.818 3.126 -0.320 1.00 10.05 1 LYS A C 5
ATOM 1608 O O . LYS A 1 1 ? 6.215 4.290 -0.380 1.00 54.03 1 LYS A O 5
ATOM 1627 N N . LYS A 1 2 ? 4.696 2.714 -0.901 1.00 25.13 2 LYS A N 5
ATOM 1628 C CA . LYS A 1 2 ? 3.847 3.625 -1.659 1.00 5.00 2 LYS A CA 5
ATOM 1629 C C . LYS A 1 2 ? 2.807 4.279 -0.755 1.00 24.11 2 LYS A C 5
ATOM 1630 O O . LYS A 1 2 ? 1.699 3.767 -0.594 1.00 24.31 2 LYS A O 5
ATOM 1649 N N . LYS A 1 3 ? 3.171 5.414 -0.168 1.00 14.14 3 LYS A N 5
ATOM 1650 C CA . LYS A 1 3 ? 2.269 6.140 0.718 1.00 14.53 3 LYS A CA 5
ATOM 1651 C C . LYS A 1 3 ? 1.547 7.254 -0.034 1.00 72.11 3 LYS A C 5
ATOM 1652 O O . LYS A 1 3 ? 1.152 8.260 0.556 1.00 60.34 3 LYS A O 5
ATOM 1671 N N . SER A 1 4 ? 1.377 7.066 -1.339 1.00 14.50 4 SER A N 5
ATOM 1672 C CA . SER A 1 4 ? 0.704 8.056 -2.172 1.00 41.41 4 SER A CA 5
ATOM 1673 C C . SER A 1 4 ? -0.523 7.453 -2.849 1.00 42.23 4 SER A C 5
ATOM 1674 O O . SER A 1 4 ? -0.431 6.892 -3.940 1.00 64.21 4 SER A O 5
ATOM 1682 N N . GLY A 1 5 ? -1.673 7.574 -2.193 1.00 22.22 5 GLY A N 5
ATOM 1683 C CA . GLY A 1 5 ? -2.902 7.036 -2.745 1.00 53.13 5 GLY A CA 5
ATOM 1684 C C . GLY A 1 5 ? -3.891 6.629 -1.671 1.00 71.31 5 GLY A C 5
ATOM 1685 O O . GLY A 1 5 ? -4.176 5.444 -1.496 1.00 71.13 5 GLY A O 5
ATOM 1689 N N . VAL A 1 6 ? -4.415 7.613 -0.948 1.00 34.15 6 VAL A N 5
ATOM 1690 C CA . VAL A 1 6 ? -5.378 7.351 0.116 1.00 23.10 6 VAL A CA 5
ATOM 1691 C C . VAL A 1 6 ? -6.387 8.488 0.237 1.00 65.44 6 VAL A C 5
ATOM 1692 O O . VAL A 1 6 ? -7.085 8.607 1.244 1.00 61.32 6 VAL A O 5
ATOM 1705 N N . ILE A 1 7 ? -6.458 9.320 -0.796 1.00 43.15 7 ILE A N 5
ATOM 1706 C CA . ILE A 1 7 ? -7.383 10.447 -0.807 1.00 24.43 7 ILE A CA 5
ATOM 1707 C C . ILE A 1 7 ? -8.804 9.988 -1.113 1.00 72.01 7 ILE A C 5
ATOM 1708 O O . ILE A 1 7 ? -9.732 10.196 -0.331 1.00 72.50 7 ILE A O 5
ATOM 1724 N N . PRO A 1 8 ? -8.981 9.347 -2.278 1.00 50.11 8 PRO A N 5
ATOM 1725 C CA . PRO A 1 8 ? -10.287 8.843 -2.714 1.00 23.00 8 PRO A CA 5
ATOM 1726 C C . PRO A 1 8 ? -10.759 7.658 -1.878 1.00 52.32 8 PRO A C 5
ATOM 1727 O O . PRO A 1 8 ? -11.926 7.583 -1.496 1.00 3.35 8 PRO A O 5
ATOM 1750 N N . VAL A 1 10 ? -8.997 4.019 -2.248 1.00 22.52 10 VAL A N 5
ATOM 1751 C CA . VAL A 1 10 ? -8.853 2.864 -3.127 1.00 35.04 10 VAL A CA 5
ATOM 1752 C C . VAL A 1 10 ? -7.634 2.032 -2.746 1.00 33.42 10 VAL A C 5
ATOM 1753 O O . VAL A 1 10 ? -6.498 2.418 -3.015 1.00 10.45 10 VAL A O 5
ATOM 1775 N N . HIS A 1 12 ? -6.940 -0.421 0.672 1.00 5.03 12 HIS A N 5
ATOM 1776 C CA . HIS A 1 12 ? -7.332 -1.149 1.874 1.00 42.21 12 HIS A CA 5
ATOM 1777 C C . HIS A 1 12 ? -6.871 -0.414 3.129 1.00 2.00 12 HIS A C 5
ATOM 1778 O O . HIS A 1 12 ? -5.724 0.026 3.216 1.00 15.45 12 HIS A O 5
ATOM 1792 N N . ASP A 1 13 ? -7.771 -0.285 4.097 1.00 11.13 13 ASP A N 5
ATOM 1793 C CA . ASP A 1 13 ? -7.457 0.396 5.348 1.00 42.42 13 ASP A CA 5
ATOM 1794 C C . ASP A 1 13 ? -7.159 1.872 5.103 1.00 52.34 13 ASP A C 5
ATOM 1795 O O . ASP A 1 13 ? -6.489 2.523 5.905 1.00 53.30 13 ASP A O 5
ATOM 1804 N N . CYS A 1 14 ? -7.660 2.395 3.988 1.00 35.53 14 CYS A N 5
ATOM 1805 C CA . CYS A 1 14 ? -7.448 3.793 3.635 1.00 22.04 14 CYS A CA 5
ATOM 1806 C C . CYS A 1 14 ? -8.508 4.683 4.278 1.00 42.35 14 CYS A C 5
ATOM 1807 O O . CYS A 1 14 ? -8.266 5.860 4.547 1.00 44.34 14 CYS A O 5
ATOM 1814 N N . HIS A 1 15 ? -9.684 4.113 4.521 1.00 64.23 15 HIS A N 5
ATOM 1815 C CA . HIS A 1 15 ? -10.781 4.854 5.132 1.00 30.01 15 HIS A CA 5
ATOM 1816 C C . HIS A 1 15 ? -11.765 3.906 5.810 1.00 14.04 15 HIS A C 5
ATOM 1817 O O . HIS A 1 15 ? -11.958 3.961 7.025 1.00 62.33 15 HIS A O 5
ATOM 1831 N N . MET A 1 16 ? -12.386 3.039 5.018 1.00 72.34 16 MET A N 5
ATOM 1832 C CA . MET A 1 16 ? -13.350 2.079 5.542 1.00 33.44 16 MET A CA 5
ATOM 1833 C C . MET A 1 16 ? -13.225 0.736 4.829 1.00 44.42 16 MET A C 5
ATOM 1834 O O . MET A 1 16 ? -12.688 -0.223 5.382 1.00 52.15 16 MET A O 5
ATOM 1848 N N . ASN A 1 17 ? -13.723 0.676 3.598 1.00 0.41 17 ASN A N 5
ATOM 1849 C CA . ASN A 1 17 ? -13.667 -0.549 2.810 1.00 62.14 17 ASN A CA 5
ATOM 1850 C C . ASN A 1 17 ? -14.303 -0.343 1.438 1.00 33.44 17 ASN A C 5
ATOM 1851 O O . ASN A 1 17 ? -15.296 -0.986 1.101 1.00 33.45 17 ASN A O 5
ATOM 1871 N N . PHE A 1 19 ? -16.040 2.070 -1.728 1.00 24.33 19 PHE A N 5
ATOM 1872 C CA . PHE A 1 19 ? -17.198 2.955 -1.763 1.00 20.11 19 PHE A CA 5
ATOM 1873 C C . PHE A 1 19 ? -17.774 3.041 -3.173 1.00 41.23 19 PHE A C 5
ATOM 1874 O O . PHE A 1 19 ? -17.038 3.204 -4.146 1.00 3.12 19 PHE A O 5
ATOM 1891 N N . GLN A 1 20 ? -19.094 2.930 -3.275 1.00 15.05 20 GLN A N 5
ATOM 1892 C CA . GLN A 1 20 ? -19.769 2.994 -4.566 1.00 12.14 20 GLN A CA 5
ATOM 1893 C C . GLN A 1 20 ? -19.463 1.756 -5.402 1.00 33.23 20 GLN A C 5
ATOM 1894 O O . GLN A 1 20 ? -20.323 0.896 -5.594 1.00 32.11 20 GLN A O 5
ATOM 1908 N N . PHE A 1 21 ? -18.233 1.672 -5.897 1.00 71.42 21 PHE A N 5
ATOM 1909 C CA . PHE A 1 21 ? -17.814 0.539 -6.714 1.00 61.13 21 PHE A CA 5
ATOM 1910 C C . PHE A 1 21 ? -17.064 -0.490 -5.874 1.00 23.14 21 PHE A C 5
ATOM 1911 O O . PHE A 1 21 ? -15.977 -0.937 -6.243 1.00 15.15 21 PHE A O 5
ATOM 1928 N N . VAL A 1 22 ? -17.651 -0.861 -4.741 1.00 32.55 22 VAL A N 5
ATOM 1929 C CA . VAL A 1 22 ? -17.040 -1.838 -3.847 1.00 1.23 22 VAL A CA 5
ATOM 1930 C C . VAL A 1 22 ? -17.143 -3.247 -4.419 1.00 61.02 22 VAL A C 5
ATOM 1931 O O . VAL A 1 22 ? -18.236 -3.730 -4.715 1.00 70.12 22 VAL A O 5
ATOM 1944 N N . PHE A 1 23 ? -15.997 -3.903 -4.572 1.00 52.34 23 PHE A N 5
ATOM 1945 C CA . PHE A 1 23 ? -15.958 -5.258 -5.110 1.00 42.41 23 PHE A CA 5
ATOM 1946 C C . PHE A 1 23 ? -14.532 -5.801 -5.111 1.00 41.02 23 PHE A C 5
ATOM 1947 O O . PHE A 1 23 ? -14.219 -6.751 -4.396 1.00 63.53 23 PHE A O 5
ATOM 1975 N N . CYS A 1 25 ? -10.759 -3.947 -5.323 1.00 41.13 25 CYS A N 5
ATOM 1976 C CA . CYS A 1 25 ? -9.800 -3.325 -4.418 1.00 14.21 25 CYS A CA 5
ATOM 1977 C C . CYS A 1 25 ? -10.516 -2.504 -3.349 1.00 42.30 25 CYS A C 5
ATOM 1978 O O . CYS A 1 25 ? -10.010 -2.333 -2.239 1.00 71.42 25 CYS A O 5
ATOM 1985 N N . CYS A 1 26 ? -11.696 -1.997 -3.691 1.00 45.12 26 CYS A N 5
ATOM 1986 C CA . CYS A 1 26 ? -12.482 -1.193 -2.763 1.00 24.52 26 CYS A CA 5
ATOM 1987 C C . CYS A 1 26 ? -13.228 -2.082 -1.772 1.00 55.01 26 CYS A C 5
ATOM 1988 O O . CYS A 1 26 ? -14.387 -2.437 -1.991 1.00 44.24 26 CYS A O 5
ATOM 1995 N N . SER A 1 27 ? -12.557 -2.437 -0.681 1.00 61.45 27 SER A N 5
ATOM 1996 C CA . SER A 1 27 ? -13.155 -3.287 0.342 1.00 61.15 27 SER A CA 5
ATOM 1997 C C . SER A 1 27 ? -12.407 -3.153 1.665 1.00 54.53 27 SER A C 5
ATOM 1998 O O . SER A 1 27 ? -11.231 -3.498 1.762 1.00 31.41 27 SER A O 5
ATOM 2006 N N . LYS A 1 1 ? 1.294 6.910 -7.433 1.00 12.24 1 LYS A N 6
ATOM 2007 C CA . LYS A 1 1 ? 0.058 6.720 -6.683 1.00 12.53 1 LYS A CA 6
ATOM 2008 C C . LYS A 1 1 ? -0.262 5.237 -6.528 1.00 13.23 1 LYS A C 6
ATOM 2009 O O . LYS A 1 1 ? -1.420 4.828 -6.622 1.00 23.14 1 LYS A O 6
ATOM 2028 N N . LYS A 1 2 ? 0.770 4.436 -6.288 1.00 61.34 2 LYS A N 6
ATOM 2029 C CA . LYS A 1 2 ? 0.599 2.998 -6.117 1.00 64.21 2 LYS A CA 6
ATOM 2030 C C . LYS A 1 2 ? 0.589 2.623 -4.638 1.00 54.55 2 LYS A C 6
ATOM 2031 O O . LYS A 1 2 ? -0.019 1.628 -4.244 1.00 12.23 2 LYS A O 6
ATOM 2050 N N . LYS A 1 3 ? 1.264 3.428 -3.824 1.00 75.23 3 LYS A N 6
ATOM 2051 C CA . LYS A 1 3 ? 1.330 3.183 -2.388 1.00 52.43 3 LYS A CA 6
ATOM 2052 C C . LYS A 1 3 ? 1.286 4.495 -1.611 1.00 31.24 3 LYS A C 6
ATOM 2053 O O . LYS A 1 3 ? 1.494 5.569 -2.174 1.00 43.04 3 LYS A O 6
ATOM 2072 N N . SER A 1 4 ? 1.015 4.399 -0.313 1.00 11.22 4 SER A N 6
ATOM 2073 C CA . SER A 1 4 ? 0.942 5.579 0.542 1.00 73.53 4 SER A CA 6
ATOM 2074 C C . SER A 1 4 ? -0.175 6.512 0.085 1.00 73.03 4 SER A C 6
ATOM 2075 O O . SER A 1 4 ? -0.005 7.289 -0.854 1.00 33.21 4 SER A O 6
ATOM 2083 N N . GLY A 1 5 ? -1.320 6.429 0.757 1.00 64.12 5 GLY A N 6
ATOM 2084 C CA . GLY A 1 5 ? -2.449 7.271 0.406 1.00 24.32 5 GLY A CA 6
ATOM 2085 C C . GLY A 1 5 ? -3.742 6.800 1.041 1.00 30.01 5 GLY A C 6
ATOM 2086 O O . GLY A 1 5 ? -4.018 5.601 1.090 1.00 4.14 5 GLY A O 6
ATOM 2090 N N . VAL A 1 6 ? -4.538 7.746 1.530 1.00 21.32 6 VAL A N 6
ATOM 2091 C CA . VAL A 1 6 ? -5.809 7.421 2.166 1.00 13.50 6 VAL A CA 6
ATOM 2092 C C . VAL A 1 6 ? -6.874 8.459 1.826 1.00 22.43 6 VAL A C 6
ATOM 2093 O O . VAL A 1 6 ? -7.841 8.636 2.568 1.00 4.20 6 VAL A O 6
ATOM 2106 N N . ILE A 1 7 ? -6.690 9.140 0.701 1.00 42.42 7 ILE A N 6
ATOM 2107 C CA . ILE A 1 7 ? -7.636 10.159 0.262 1.00 24.00 7 ILE A CA 6
ATOM 2108 C C . ILE A 1 7 ? -8.887 9.526 -0.337 1.00 20.24 7 ILE A C 6
ATOM 2109 O O . ILE A 1 7 ? -10.015 9.839 0.046 1.00 63.53 7 ILE A O 6
ATOM 2125 N N . PRO A 1 8 ? -8.686 8.612 -1.298 1.00 21.04 8 PRO A N 6
ATOM 2126 C CA . PRO A 1 8 ? -9.786 7.913 -1.968 1.00 53.23 8 PRO A CA 6
ATOM 2127 C C . PRO A 1 8 ? -10.496 6.929 -1.045 1.00 14.11 8 PRO A C 6
ATOM 2128 O O . PRO A 1 8 ? -11.631 6.531 -1.303 1.00 32.23 8 PRO A O 6
ATOM 2151 N N . VAL A 1 10 ? -8.736 3.860 0.794 1.00 51.14 10 VAL A N 6
ATOM 2152 C CA . VAL A 1 10 ? -8.239 2.530 0.462 1.00 11.05 10 VAL A CA 6
ATOM 2153 C C . VAL A 1 10 ? -8.121 1.661 1.710 1.00 45.52 10 VAL A C 6
ATOM 2154 O O . VAL A 1 10 ? -7.770 2.146 2.784 1.00 3.24 10 VAL A O 6
ATOM 2176 N N . HIS A 1 12 ? -9.923 -0.402 4.491 1.00 33.20 12 HIS A N 6
ATOM 2177 C CA . HIS A 1 12 ? -11.216 -0.566 5.147 1.00 41.33 12 HIS A CA 6
ATOM 2178 C C . HIS A 1 12 ? -11.179 -0.010 6.567 1.00 2.30 12 HIS A C 6
ATOM 2179 O O . HIS A 1 12 ? -11.829 -0.539 7.468 1.00 32.04 12 HIS A O 6
ATOM 2193 N N . ASP A 1 13 ? -10.414 1.059 6.759 1.00 43.12 13 ASP A N 6
ATOM 2194 C CA . ASP A 1 13 ? -10.292 1.687 8.069 1.00 1.13 13 ASP A CA 6
ATOM 2195 C C . ASP A 1 13 ? -10.219 3.205 7.940 1.00 43.33 13 ASP A C 6
ATOM 2196 O O . ASP A 1 13 ? -9.867 3.904 8.891 1.00 41.14 13 ASP A O 6
ATOM 2205 N N . CYS A 1 14 ? -10.552 3.710 6.756 1.00 32.25 14 CYS A N 6
ATOM 2206 C CA . CYS A 1 14 ? -10.523 5.145 6.501 1.00 71.33 14 CYS A CA 6
ATOM 2207 C C . CYS A 1 14 ? -11.882 5.637 6.010 1.00 4.53 14 CYS A C 6
ATOM 2208 O O . CYS A 1 14 ? -12.303 6.750 6.330 1.00 71.42 14 CYS A O 6
ATOM 2215 N N . HIS A 1 15 ? -12.563 4.802 5.233 1.00 65.24 15 HIS A N 6
ATOM 2216 C CA . HIS A 1 15 ? -13.874 5.151 4.698 1.00 0.54 15 HIS A CA 6
ATOM 2217 C C . HIS A 1 15 ? -14.924 4.128 5.122 1.00 45.21 15 HIS A C 6
ATOM 2218 O O . HIS A 1 15 ? -16.096 4.462 5.292 1.00 22.32 15 HIS A O 6
ATOM 2232 N N . MET A 1 16 ? -14.494 2.882 5.289 1.00 30.32 16 MET A N 6
ATOM 2233 C CA . MET A 1 16 ? -15.397 1.810 5.693 1.00 12.41 16 MET A CA 6
ATOM 2234 C C . MET A 1 16 ? -16.457 1.561 4.624 1.00 23.34 16 MET A C 6
ATOM 2235 O O . MET A 1 16 ? -17.654 1.638 4.895 1.00 72.11 16 MET A O 6
ATOM 2249 N N . ASN A 1 17 ? -16.007 1.261 3.410 1.00 1.41 17 ASN A N 6
ATOM 2250 C CA . ASN A 1 17 ? -16.917 1.001 2.301 1.00 51.44 17 ASN A CA 6
ATOM 2251 C C . ASN A 1 17 ? -16.143 0.667 1.029 1.00 32.31 17 ASN A C 6
ATOM 2252 O O . ASN A 1 17 ? -16.584 -0.147 0.219 1.00 64.22 17 ASN A O 6
ATOM 2272 N N . PHE A 1 19 ? -15.406 1.956 -2.170 1.00 10.41 19 PHE A N 6
ATOM 2273 C CA . PHE A 1 19 ? -15.750 2.931 -3.199 1.00 61.42 19 PHE A CA 6
ATOM 2274 C C . PHE A 1 19 ? -14.606 3.096 -4.195 1.00 3.50 19 PHE A C 6
ATOM 2275 O O . PHE A 1 19 ? -13.467 2.722 -3.915 1.00 73.12 19 PHE A O 6
ATOM 2292 N N . GLN A 1 20 ? -14.918 3.660 -5.358 1.00 20.15 20 GLN A N 6
ATOM 2293 C CA . GLN A 1 20 ? -13.917 3.874 -6.395 1.00 44.25 20 GLN A CA 6
ATOM 2294 C C . GLN A 1 20 ? -13.390 2.545 -6.926 1.00 44.02 20 GLN A C 6
ATOM 2295 O O . GLN A 1 20 ? -13.832 2.062 -7.969 1.00 23.13 20 GLN A O 6
ATOM 2309 N N . PHE A 1 21 ? -12.442 1.958 -6.202 1.00 40.53 21 PHE A N 6
ATOM 2310 C CA . PHE A 1 21 ? -11.853 0.685 -6.601 1.00 53.31 21 PHE A CA 6
ATOM 2311 C C . PHE A 1 21 ? -12.418 -0.460 -5.766 1.00 72.33 21 PHE A C 6
ATOM 2312 O O . PHE A 1 21 ? -11.671 -1.250 -5.189 1.00 61.32 21 PHE A O 6
ATOM 2329 N N . VAL A 1 22 ? -13.744 -0.543 -5.706 1.00 64.55 22 VAL A N 6
ATOM 2330 C CA . VAL A 1 22 ? -14.410 -1.592 -4.943 1.00 51.22 22 VAL A CA 6
ATOM 2331 C C . VAL A 1 22 ? -14.139 -2.966 -5.544 1.00 61.34 22 VAL A C 6
ATOM 2332 O O . VAL A 1 22 ? -14.894 -3.445 -6.391 1.00 24.40 22 VAL A O 6
ATOM 2345 N N . PHE A 1 23 ? -13.056 -3.597 -5.101 1.00 54.20 23 PHE A N 6
ATOM 2346 C CA . PHE A 1 23 ? -12.684 -4.917 -5.596 1.00 35.34 23 PHE A CA 6
ATOM 2347 C C . PHE A 1 23 ? -11.448 -5.441 -4.871 1.00 32.23 23 PHE A C 6
ATOM 2348 O O . PHE A 1 23 ? -11.530 -6.384 -4.085 1.00 61.33 23 PHE A O 6
ATOM 2376 N N . CYS A 1 25 ? -8.672 -3.761 -2.693 1.00 73.44 25 CYS A N 6
ATOM 2377 C CA . CYS A 1 25 ? -8.511 -3.424 -1.284 1.00 43.23 25 CYS A CA 6
ATOM 2378 C C . CYS A 1 25 ? -9.819 -2.903 -0.696 1.00 41.34 25 CYS A C 6
ATOM 2379 O O . CYS A 1 25 ? -9.821 -1.994 0.134 1.00 4.24 25 CYS A O 6
ATOM 2386 N N . CYS A 1 26 ? -10.931 -3.485 -1.133 1.00 43.32 26 CYS A N 6
ATOM 2387 C CA . CYS A 1 26 ? -12.246 -3.080 -0.652 1.00 31.53 26 CYS A CA 6
ATOM 2388 C C . CYS A 1 26 ? -13.192 -4.276 -0.585 1.00 20.10 26 CYS A C 6
ATOM 2389 O O . CYS A 1 26 ? -14.205 -4.319 -1.283 1.00 63.34 26 CYS A O 6
ATOM 2396 N N . SER A 1 27 ? -12.854 -5.245 0.260 1.00 0.43 27 SER A N 6
ATOM 2397 C CA . SER A 1 27 ? -13.671 -6.443 0.416 1.00 4.43 27 SER A CA 6
ATOM 2398 C C . SER A 1 27 ? -14.545 -6.346 1.663 1.00 41.42 27 SER A C 6
ATOM 2399 O O . SER A 1 27 ? -15.579 -7.004 1.760 1.00 31.12 27 SER A O 6
ATOM 2407 N N . LYS A 1 1 ? -2.478 4.601 -2.291 1.00 21.22 1 LYS A N 7
ATOM 2408 C CA . LYS A 1 1 ? -2.177 3.492 -3.189 1.00 31.15 1 LYS A CA 7
ATOM 2409 C C . LYS A 1 1 ? -0.834 2.858 -2.840 1.00 13.25 1 LYS A C 7
ATOM 2410 O O . LYS A 1 1 ? -0.755 1.663 -2.557 1.00 62.50 1 LYS A O 7
ATOM 2429 N N . LYS A 1 2 ? 0.220 3.667 -2.860 1.00 14.24 2 LYS A N 7
ATOM 2430 C CA . LYS A 1 2 ? 1.559 3.187 -2.543 1.00 4.23 2 LYS A CA 7
ATOM 2431 C C . LYS A 1 2 ? 2.073 3.820 -1.253 1.00 61.51 2 LYS A C 7
ATOM 2432 O O . LYS A 1 2 ? 2.575 3.128 -0.367 1.00 64.32 2 LYS A O 7
ATOM 2451 N N . LYS A 1 3 ? 1.943 5.138 -1.153 1.00 53.13 3 LYS A N 7
ATOM 2452 C CA . LYS A 1 3 ? 2.391 5.864 0.029 1.00 52.41 3 LYS A CA 7
ATOM 2453 C C . LYS A 1 3 ? 1.532 7.103 0.264 1.00 4.03 3 LYS A C 7
ATOM 2454 O O . LYS A 1 3 ? 1.368 7.935 -0.628 1.00 72.42 3 LYS A O 7
ATOM 2473 N N . SER A 1 4 ? 0.989 7.220 1.472 1.00 53.04 4 SER A N 7
ATOM 2474 C CA . SER A 1 4 ? 0.145 8.356 1.823 1.00 2.43 4 SER A CA 7
ATOM 2475 C C . SER A 1 4 ? -1.046 8.463 0.876 1.00 62.32 4 SER A C 7
ATOM 2476 O O . SER A 1 4 ? -1.205 7.649 -0.033 1.00 42.12 4 SER A O 7
ATOM 2484 N N . GLY A 1 5 ? -1.881 9.473 1.096 1.00 12.42 5 GLY A N 7
ATOM 2485 C CA . GLY A 1 5 ? -3.048 9.669 0.255 1.00 25.20 5 GLY A CA 7
ATOM 2486 C C . GLY A 1 5 ? -4.319 9.149 0.897 1.00 43.04 5 GLY A C 7
ATOM 2487 O O . GLY A 1 5 ? -4.531 7.939 0.980 1.00 2.33 5 GLY A O 7
ATOM 2491 N N . VAL A 1 6 ? -5.167 10.065 1.353 1.00 40.23 6 VAL A N 7
ATOM 2492 C CA . VAL A 1 6 ? -6.424 9.693 1.991 1.00 61.11 6 VAL A CA 7
ATOM 2493 C C . VAL A 1 6 ? -7.574 10.556 1.485 1.00 10.30 6 VAL A C 7
ATOM 2494 O O . VAL A 1 6 ? -7.701 11.722 1.862 1.00 64.13 6 VAL A O 7
ATOM 2507 N N . ILE A 1 7 ? -8.410 9.977 0.630 1.00 31.23 7 ILE A N 7
ATOM 2508 C CA . ILE A 1 7 ? -9.551 10.693 0.074 1.00 51.10 7 ILE A CA 7
ATOM 2509 C C . ILE A 1 7 ? -10.625 9.725 -0.410 1.00 33.11 7 ILE A C 7
ATOM 2510 O O . ILE A 1 7 ? -11.756 9.720 0.077 1.00 72.33 7 ILE A O 7
ATOM 2526 N N . PRO A 1 8 ? -10.265 8.883 -1.390 1.00 50.43 8 PRO A N 7
ATOM 2527 C CA . PRO A 1 8 ? -11.183 7.893 -1.960 1.00 60.32 8 PRO A CA 7
ATOM 2528 C C . PRO A 1 8 ? -11.505 6.769 -0.981 1.00 5.35 8 PRO A C 7
ATOM 2529 O O . PRO A 1 8 ? -12.608 6.225 -0.987 1.00 4.02 8 PRO A O 7
ATOM 2552 N N . VAL A 1 10 ? -9.328 3.756 -0.287 1.00 13.30 10 VAL A N 7
ATOM 2553 C CA . VAL A 1 10 ? -9.027 2.494 -0.951 1.00 63.12 10 VAL A CA 7
ATOM 2554 C C . VAL A 1 10 ? -8.319 1.531 -0.005 1.00 65.42 10 VAL A C 7
ATOM 2555 O O . VAL A 1 10 ? -8.198 1.796 1.190 1.00 64.51 10 VAL A O 7
ATOM 2577 N N . HIS A 1 12 ? -7.348 -1.382 2.523 1.00 21.34 12 HIS A N 7
ATOM 2578 C CA . HIS A 1 12 ? -8.054 -1.779 3.736 1.00 75.50 12 HIS A CA 7
ATOM 2579 C C . HIS A 1 12 ? -7.371 -1.209 4.975 1.00 41.32 12 HIS A C 7
ATOM 2580 O O . HIS A 1 12 ? -6.993 -1.948 5.884 1.00 71.44 12 HIS A O 7
ATOM 2594 N N . ASP A 1 13 ? -7.215 0.110 5.003 1.00 3.24 13 ASP A N 7
ATOM 2595 C CA . ASP A 1 13 ? -6.577 0.780 6.131 1.00 42.33 13 ASP A CA 7
ATOM 2596 C C . ASP A 1 13 ? -6.613 2.295 5.954 1.00 44.15 13 ASP A C 7
ATOM 2597 O O . ASP A 1 13 ? -5.571 2.946 5.869 1.00 24.13 13 ASP A O 7
ATOM 2606 N N . CYS A 1 14 ? -7.818 2.851 5.897 1.00 74.45 14 CYS A N 7
ATOM 2607 C CA . CYS A 1 14 ? -7.991 4.288 5.728 1.00 53.33 14 CYS A CA 7
ATOM 2608 C C . CYS A 1 14 ? -9.388 4.723 6.161 1.00 34.23 14 CYS A C 7
ATOM 2609 O O . CYS A 1 14 ? -9.571 5.812 6.707 1.00 65.33 14 CYS A O 7
ATOM 2616 N N . HIS A 1 15 ? -10.372 3.864 5.915 1.00 33.51 15 HIS A N 7
ATOM 2617 C CA . HIS A 1 15 ? -11.753 4.158 6.281 1.00 74.43 15 HIS A CA 7
ATOM 2618 C C . HIS A 1 15 ? -12.677 3.010 5.883 1.00 62.00 15 HIS A C 7
ATOM 2619 O O . HIS A 1 15 ? -13.691 2.763 6.534 1.00 14.11 15 HIS A O 7
ATOM 2633 N N . MET A 1 16 ? -12.318 2.313 4.810 1.00 71.02 16 MET A N 7
ATOM 2634 C CA . MET A 1 16 ? -13.115 1.191 4.326 1.00 2.31 16 MET A CA 7
ATOM 2635 C C . MET A 1 16 ? -14.441 1.676 3.748 1.00 63.40 16 MET A C 7
ATOM 2636 O O . MET A 1 16 ? -15.501 1.140 4.069 1.00 64.24 16 MET A O 7
ATOM 2650 N N . ASN A 1 17 ? -14.373 2.692 2.895 1.00 40.34 17 ASN A N 7
ATOM 2651 C CA . ASN A 1 17 ? -15.569 3.249 2.273 1.00 41.04 17 ASN A CA 7
ATOM 2652 C C . ASN A 1 17 ? -15.842 2.584 0.927 1.00 33.42 17 ASN A C 7
ATOM 2653 O O . ASN A 1 17 ? -16.994 2.383 0.546 1.00 54.44 17 ASN A O 7
ATOM 2673 N N . PHE A 1 19 ? -15.510 2.886 -3.040 1.00 21.02 19 PHE A N 7
ATOM 2674 C CA . PHE A 1 19 ? -15.293 3.825 -4.134 1.00 50.20 19 PHE A CA 7
ATOM 2675 C C . PHE A 1 19 ? -14.263 3.283 -5.120 1.00 64.12 19 PHE A C 7
ATOM 2676 O O . PHE A 1 19 ? -13.387 2.501 -4.751 1.00 0.24 19 PHE A O 7
ATOM 2693 N N . GLN A 1 20 ? -14.375 3.704 -6.376 1.00 34.22 20 GLN A N 7
ATOM 2694 C CA . GLN A 1 20 ? -13.455 3.259 -7.415 1.00 43.45 20 GLN A CA 7
ATOM 2695 C C . GLN A 1 20 ? -13.646 1.776 -7.715 1.00 13.32 20 GLN A C 7
ATOM 2696 O O . GLN A 1 20 ? -14.757 1.328 -7.999 1.00 13.21 20 GLN A O 7
ATOM 2710 N N . PHE A 1 21 ? -12.556 1.019 -7.649 1.00 72.05 21 PHE A N 7
ATOM 2711 C CA . PHE A 1 21 ? -12.604 -0.414 -7.915 1.00 30.11 21 PHE A CA 7
ATOM 2712 C C . PHE A 1 21 ? -13.794 -1.058 -7.210 1.00 31.51 21 PHE A C 7
ATOM 2713 O O . PHE A 1 21 ? -14.524 -1.854 -7.801 1.00 71.11 21 PHE A O 7
ATOM 2730 N N . VAL A 1 22 ? -13.983 -0.709 -5.941 1.00 61.03 22 VAL A N 7
ATOM 2731 C CA . VAL A 1 22 ? -15.084 -1.252 -5.155 1.00 1.14 22 VAL A CA 7
ATOM 2732 C C . VAL A 1 22 ? -15.256 -2.745 -5.408 1.00 33.31 22 VAL A C 7
ATOM 2733 O O . VAL A 1 22 ? -16.268 -3.180 -5.958 1.00 51.25 22 VAL A O 7
ATOM 2746 N N . PHE A 1 23 ? -14.261 -3.527 -5.002 1.00 35.40 23 PHE A N 7
ATOM 2747 C CA . PHE A 1 23 ? -14.302 -4.974 -5.185 1.00 54.52 23 PHE A CA 7
ATOM 2748 C C . PHE A 1 23 ? -13.003 -5.619 -4.712 1.00 11.31 23 PHE A C 7
ATOM 2749 O O . PHE A 1 23 ? -11.943 -5.404 -5.297 1.00 3.23 23 PHE A O 7
ATOM 2777 N N . CYS A 1 25 ? -10.480 -5.207 -2.891 1.00 43.43 25 CYS A N 7
ATOM 2778 C CA . CYS A 1 25 ? -9.549 -4.337 -2.182 1.00 50.24 25 CYS A CA 7
ATOM 2779 C C . CYS A 1 25 ? -10.299 -3.333 -1.311 1.00 63.11 25 CYS A C 7
ATOM 2780 O O . CYS A 1 25 ? -9.689 -2.543 -0.590 1.00 40.32 25 CYS A O 7
ATOM 2787 N N . CYS A 1 26 ? -11.625 -3.371 -1.383 1.00 11.34 26 CYS A N 7
ATOM 2788 C CA . CYS A 1 26 ? -12.459 -2.466 -0.602 1.00 15.44 26 CYS A CA 7
ATOM 2789 C C . CYS A 1 26 ? -12.577 -2.944 0.843 1.00 73.34 26 CYS A C 7
ATOM 2790 O O . CYS A 1 26 ? -12.295 -2.198 1.780 1.00 54.31 26 CYS A O 7
ATOM 2797 N N . SER A 1 27 ? -12.995 -4.194 1.014 1.00 74.34 27 SER A N 7
ATOM 2798 C CA . SER A 1 27 ? -13.154 -4.772 2.343 1.00 31.20 27 SER A CA 7
ATOM 2799 C C . SER A 1 27 ? -12.360 -6.069 2.470 1.00 13.21 27 SER A C 7
ATOM 2800 O O . SER A 1 27 ? -12.339 -6.694 3.529 1.00 1.32 27 SER A O 7
ATOM 2808 N N . LYS A 1 1 ? 3.058 2.420 -5.256 1.00 43.52 1 LYS A N 8
ATOM 2809 C CA . LYS A 1 1 ? 1.914 3.324 -5.277 1.00 72.41 1 LYS A CA 8
ATOM 2810 C C . LYS A 1 1 ? 1.291 3.445 -3.890 1.00 74.42 1 LYS A C 8
ATOM 2811 O O . LYS A 1 1 ? 0.068 3.443 -3.745 1.00 40.10 1 LYS A O 8
ATO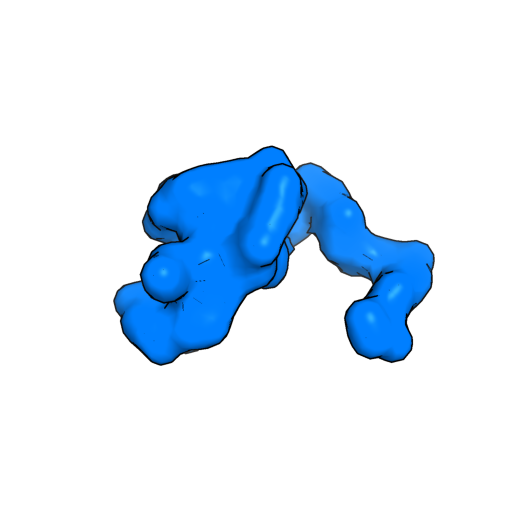M 2830 N N . LYS A 1 2 ? 2.139 3.551 -2.873 1.00 34.32 2 LYS A N 8
ATOM 2831 C CA . LYS A 1 2 ? 1.672 3.676 -1.497 1.00 61.40 2 LYS A CA 8
ATOM 2832 C C . LYS A 1 2 ? 1.695 5.132 -1.045 1.00 12.21 2 LYS A C 8
ATOM 2833 O O . LYS A 1 2 ? 2.078 6.023 -1.804 1.00 34.12 2 LYS A O 8
ATOM 2852 N N . LYS A 1 3 ? 1.284 5.368 0.196 1.00 12.14 3 LYS A N 8
ATOM 2853 C CA . LYS A 1 3 ? 1.259 6.716 0.752 1.00 43.14 3 LYS A CA 8
ATOM 2854 C C . LYS A 1 3 ? 0.368 7.632 -0.082 1.00 24.32 3 LYS A C 8
ATOM 2855 O O . LYS A 1 3 ? 0.573 8.845 -0.121 1.00 32.13 3 LYS A O 8
ATOM 2874 N N . SER A 1 4 ? -0.621 7.043 -0.746 1.00 20.10 4 SER A N 8
ATOM 2875 C CA . SER A 1 4 ? -1.542 7.806 -1.580 1.00 62.25 4 SER A CA 8
ATOM 2876 C C . SER A 1 4 ? -2.913 7.139 -1.625 1.00 55.35 4 SER A C 8
ATOM 2877 O O . SER A 1 4 ? -3.502 6.975 -2.693 1.00 65.15 4 SER A O 8
ATOM 2885 N N . GLY A 1 5 ? -3.418 6.757 -0.456 1.00 4.21 5 GLY A N 8
ATOM 2886 C CA . GLY A 1 5 ? -4.716 6.113 -0.383 1.00 22.33 5 GLY A CA 8
ATOM 2887 C C . GLY A 1 5 ? -5.479 6.486 0.873 1.00 44.42 5 GLY A C 8
ATOM 2888 O O . GLY A 1 5 ? -5.994 5.618 1.576 1.00 32.35 5 GLY A O 8
ATOM 2892 N N . VAL A 1 6 ? -5.550 7.783 1.156 1.00 2.14 6 VAL A N 8
ATOM 2893 C CA . VAL A 1 6 ? -6.254 8.270 2.336 1.00 15.12 6 VAL A CA 8
ATOM 2894 C C . VAL A 1 6 ? -7.359 9.248 1.952 1.00 75.52 6 VAL A C 8
ATOM 2895 O O . VAL A 1 6 ? -8.389 9.331 2.622 1.00 30.12 6 VAL A O 8
ATOM 2908 N N . ILE A 1 7 ? -7.139 9.985 0.869 1.00 71.13 7 ILE A N 8
ATOM 2909 C CA . ILE A 1 7 ? -8.117 10.956 0.394 1.00 33.30 7 ILE A CA 8
ATOM 2910 C C . ILE A 1 7 ? -9.269 10.267 -0.330 1.00 60.30 7 ILE A C 8
ATOM 2911 O O . ILE A 1 7 ? -10.435 10.395 0.043 1.00 12.11 7 ILE A O 8
ATOM 2927 N N . PRO A 1 8 ? -8.936 9.515 -1.390 1.00 54.53 8 PRO A N 8
ATOM 2928 C CA . PRO A 1 8 ? -9.928 8.789 -2.188 1.00 35.40 8 PRO A CA 8
ATOM 2929 C C . PRO A 1 8 ? -10.539 7.617 -1.426 1.00 54.43 8 PRO A C 8
ATOM 2930 O O . PRO A 1 8 ? -11.677 7.226 -1.681 1.00 14.04 8 PRO A O 8
ATOM 2953 N N . VAL A 1 10 ? -8.868 4.202 -0.648 1.00 20.32 10 VAL A N 8
ATOM 2954 C CA . VAL A 1 10 ? -8.596 2.980 -1.396 1.00 53.21 10 VAL A CA 8
ATOM 2955 C C . VAL A 1 10 ? -7.975 1.914 -0.501 1.00 30.01 10 VAL A C 8
ATOM 2956 O O . VAL A 1 10 ? -7.418 2.221 0.552 1.00 43.23 10 VAL A O 8
ATOM 2978 N N . HIS A 1 12 ? -7.457 -1.226 2.126 1.00 35.33 12 HIS A N 8
ATOM 2979 C CA . HIS A 1 12 ? -7.874 -1.276 3.523 1.00 34.52 12 HIS A CA 8
ATOM 2980 C C . HIS A 1 12 ? -6.813 -0.660 4.429 1.00 11.24 12 HIS A C 8
ATOM 2981 O O . HIS A 1 12 ? -6.509 -1.192 5.497 1.00 61.42 12 HIS A O 8
ATOM 2995 N N . ASP A 1 13 ? -6.253 0.464 3.996 1.00 11.34 13 ASP A N 8
ATOM 2996 C CA . ASP A 1 13 ? -5.226 1.154 4.769 1.00 61.44 13 ASP A CA 8
ATOM 2997 C C . ASP A 1 13 ? -5.769 2.451 5.359 1.00 11.02 13 ASP A C 8
ATOM 2998 O O . ASP A 1 13 ? -5.158 3.045 6.248 1.00 31.33 13 ASP A O 8
ATOM 3007 N N . CYS A 1 14 ? -6.920 2.887 4.858 1.00 32.34 14 CYS A N 8
ATOM 3008 C CA . CYS A 1 14 ? -7.546 4.114 5.334 1.00 1.53 14 CYS A CA 8
ATOM 3009 C C . CYS A 1 14 ? -8.883 3.818 6.008 1.00 25.02 14 CYS A C 8
ATOM 3010 O O . CYS A 1 14 ? -9.208 4.394 7.047 1.00 40.12 14 CYS A O 8
ATOM 3017 N N . HIS A 1 15 ? -9.653 2.915 5.410 1.00 52.10 15 HIS A N 8
ATOM 3018 C CA . HIS A 1 15 ? -10.954 2.541 5.952 1.00 34.24 15 HIS A CA 8
ATOM 3019 C C . HIS A 1 15 ? -11.579 1.413 5.137 1.00 71.05 15 HIS A C 8
ATOM 3020 O O . HIS A 1 15 ? -10.921 0.809 4.290 1.00 55.13 15 HIS A O 8
ATOM 3034 N N . MET A 1 16 ? -12.852 1.134 5.398 1.00 1.55 16 MET A N 8
ATOM 3035 C CA . MET A 1 16 ? -13.565 0.079 4.688 1.00 42.32 16 MET A CA 8
ATOM 3036 C C . MET A 1 16 ? -14.855 0.613 4.074 1.00 13.21 16 MET A C 8
ATOM 3037 O O . MET A 1 16 ? -15.930 0.050 4.278 1.00 23.21 16 MET A O 8
ATOM 3051 N N . ASN A 1 17 ? -14.741 1.703 3.322 1.00 11.11 17 ASN A N 8
ATOM 3052 C CA . ASN A 1 17 ? -15.900 2.313 2.680 1.00 45.24 17 ASN A CA 8
ATOM 3053 C C . ASN A 1 17 ? -15.957 1.947 1.200 1.00 65.33 17 ASN A C 8
ATOM 3054 O O . ASN A 1 17 ? -17.000 1.540 0.691 1.00 41.02 17 ASN A O 8
ATOM 3074 N N . PHE A 1 19 ? -15.266 2.791 -3.040 1.00 4.24 19 PHE A N 8
ATOM 3075 C CA . PHE A 1 19 ? -15.793 3.821 -3.927 1.00 44.13 19 PHE A CA 8
ATOM 3076 C C . PHE A 1 19 ? -15.589 3.435 -5.389 1.00 41.24 19 PHE A C 8
ATOM 3077 O O . PHE A 1 19 ? -16.503 2.930 -6.041 1.00 45.22 19 PHE A O 8
ATOM 3094 N N . GLN A 1 20 ? -14.385 3.678 -5.897 1.00 23.30 20 GLN A N 8
ATOM 3095 C CA . GLN A 1 20 ? -14.061 3.357 -7.282 1.00 73.11 20 GLN A CA 8
ATOM 3096 C C . GLN A 1 20 ? -14.231 1.865 -7.549 1.00 71.03 20 GLN A C 8
ATOM 3097 O O . GLN A 1 20 ? -15.277 1.424 -8.027 1.00 44.43 20 GLN A O 8
ATOM 3111 N N . PHE A 1 21 ? -13.196 1.092 -7.238 1.00 32.31 21 PHE A N 8
ATOM 3112 C CA . PHE A 1 21 ? -13.230 -0.351 -7.446 1.00 32.33 21 PHE A CA 8
ATOM 3113 C C . PHE A 1 21 ? -13.916 -1.053 -6.277 1.00 52.02 21 PHE A C 8
ATOM 3114 O O . PHE A 1 21 ? -13.355 -1.966 -5.671 1.00 13.34 21 PHE A O 8
ATOM 3131 N N . VAL A 1 22 ? -15.134 -0.619 -5.967 1.00 22.44 22 VAL A N 8
ATOM 3132 C CA . VAL A 1 22 ? -15.898 -1.205 -4.872 1.00 23.24 22 VAL A CA 8
ATOM 3133 C C . VAL A 1 22 ? -15.9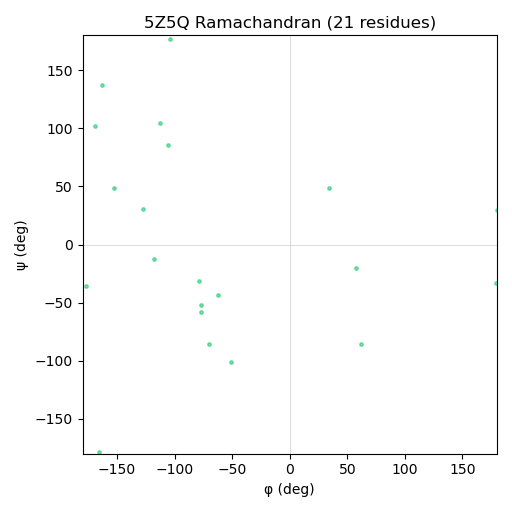59 -2.724 -4.995 1.00 2.53 22 VAL A C 8
ATOM 3134 O O . VAL A 1 22 ? -16.824 -3.267 -5.681 1.00 71.24 22 VAL A O 8
ATOM 3147 N N . PHE A 1 23 ? -15.035 -3.404 -4.324 1.00 44.44 23 PHE A N 8
ATOM 3148 C CA . PHE A 1 23 ? -14.983 -4.861 -4.359 1.00 4.42 23 PHE A CA 8
ATOM 3149 C C . PHE A 1 23 ? -13.782 -5.381 -3.574 1.00 1.42 23 PHE A C 8
ATOM 3150 O O . PHE A 1 23 ? -12.635 -5.086 -3.907 1.00 31.21 23 PHE A O 8
ATOM 3178 N N . CYS A 1 25 ? -11.474 -5.497 -0.403 1.00 13.25 25 CYS A N 8
ATOM 3179 C CA . CYS A 1 25 ? -11.008 -4.768 0.771 1.00 35.00 25 CYS A CA 8
ATOM 3180 C C . CYS A 1 25 ? -11.496 -3.322 0.742 1.00 23.23 25 CYS A C 8
ATOM 3181 O O . CYS A 1 25 ? -11.367 -2.592 1.725 1.00 24.15 25 CYS A O 8
ATOM 3188 N N . CYS A 1 26 ? -12.056 -2.915 -0.392 1.00 34.25 26 CYS A N 8
ATOM 3189 C CA . CYS A 1 26 ? -12.563 -1.558 -0.550 1.00 54.52 26 CYS A CA 8
ATOM 3190 C C . CYS A 1 26 ? -13.854 -1.550 -1.365 1.00 24.40 26 CYS A C 8
ATOM 3191 O O . CYS A 1 26 ? -13.823 -1.568 -2.595 1.00 71.44 26 CYS A O 8
ATOM 3198 N N . SER A 1 27 ? -14.986 -1.524 -0.669 1.00 50.24 27 SER A N 8
ATOM 3199 C CA . SER A 1 27 ? -16.287 -1.518 -1.327 1.00 53.24 27 SER A CA 8
ATOM 3200 C C . SER A 1 27 ? -17.371 -1.004 -0.384 1.00 22.51 27 SER A C 8
ATOM 3201 O O . SER A 1 27 ? -17.394 -1.350 0.796 1.00 13.23 27 SER A O 8
ATOM 3209 N N . LYS A 1 1 ? 6.800 2.045 1.794 1.00 41.23 1 LYS A N 9
ATOM 3210 C CA . LYS A 1 1 ? 7.223 1.117 0.751 1.00 11.34 1 LYS A CA 9
ATOM 3211 C C . LYS A 1 1 ? 6.241 1.126 -0.416 1.00 32.03 1 LYS A C 9
ATOM 3212 O O . LYS A 1 1 ? 6.640 1.040 -1.577 1.00 50.13 1 LYS A O 9
ATOM 3231 N N . LYS A 1 2 ? 4.955 1.232 -0.100 1.00 35.41 2 LYS A N 9
ATOM 3232 C CA . LYS A 1 2 ? 3.915 1.255 -1.122 1.00 33.42 2 LYS A CA 9
ATOM 3233 C C . LYS A 1 2 ? 2.600 1.772 -0.548 1.00 55.22 2 LYS A C 9
ATOM 3234 O O . LYS A 1 2 ? 1.785 1.001 -0.041 1.00 71.21 2 LYS A O 9
ATOM 3253 N N . LYS A 1 3 ? 2.398 3.083 -0.633 1.00 35.32 3 LYS A N 9
ATOM 3254 C CA . LYS A 1 3 ? 1.180 3.704 -0.125 1.00 1.10 3 LYS A CA 9
ATOM 3255 C C . LYS A 1 3 ? 0.527 4.574 -1.194 1.00 14.00 3 LYS A C 9
ATOM 3256 O O . LYS A 1 3 ? 1.173 5.439 -1.785 1.00 25.31 3 LYS A O 9
ATOM 3275 N N . SER A 1 4 ? -0.759 4.340 -1.436 1.00 53.22 4 SER A N 9
ATOM 3276 C CA . SER A 1 4 ? -1.500 5.101 -2.436 1.00 5.22 4 SER A CA 9
ATOM 3277 C C . SER A 1 4 ? -2.990 4.784 -2.366 1.00 71.52 4 SER A C 9
ATOM 3278 O O . SER A 1 4 ? -3.433 3.729 -2.819 1.00 54.23 4 SER A O 9
ATOM 3286 N N . GLY A 1 5 ? -3.759 5.705 -1.794 1.00 54.24 5 GLY A N 9
ATOM 3287 C CA . GLY A 1 5 ? -5.192 5.506 -1.675 1.00 62.21 5 GLY A CA 9
ATOM 3288 C C . GLY A 1 5 ? -5.736 5.994 -0.347 1.00 75.33 5 GLY A C 9
ATOM 3289 O O . GLY A 1 5 ? -5.516 5.368 0.690 1.00 53.30 5 GLY A O 9
ATOM 3293 N N . VAL A 1 6 ? -6.449 7.116 -0.378 1.00 22.41 6 VAL A N 9
ATOM 3294 C CA . VAL A 1 6 ? -7.026 7.688 0.832 1.00 31.15 6 VAL A CA 9
ATOM 3295 C C . VAL A 1 6 ? -7.840 8.937 0.515 1.00 10.44 6 VAL A C 9
ATOM 3296 O O . VAL A 1 6 ? -8.841 9.222 1.174 1.00 2.11 6 VAL A O 9
ATOM 3309 N N . ILE A 1 7 ? -7.405 9.679 -0.497 1.00 45.32 7 ILE A N 9
ATOM 3310 C CA . ILE A 1 7 ? -8.094 10.898 -0.903 1.00 20.14 7 ILE A CA 9
ATOM 3311 C C . ILE A 1 7 ? -9.272 10.584 -1.818 1.00 54.12 7 ILE A C 9
ATOM 3312 O O . ILE A 1 7 ? -10.421 10.921 -1.530 1.00 50.14 7 ILE A O 9
ATOM 3328 N N . PRO A 1 8 ? -8.984 9.921 -2.948 1.00 2.21 8 PRO A N 9
ATOM 3329 C CA . PRO A 1 8 ? -10.007 9.545 -3.928 1.00 64.31 8 PRO A CA 9
ATOM 3330 C C . PRO A 1 8 ? -10.934 8.452 -3.408 1.00 23.53 8 PRO A C 9
ATOM 3331 O O . PRO A 1 8 ? -12.005 8.217 -3.965 1.00 11.04 8 PRO A O 9
ATOM 3354 N N . VAL A 1 10 ? -9.612 5.151 -2.428 1.00 55.21 10 VAL A N 9
ATOM 3355 C CA . VAL A 1 10 ? -9.097 3.911 -2.996 1.00 35.23 10 VAL A CA 9
ATOM 3356 C C . VAL A 1 10 ? -8.023 3.302 -2.102 1.00 32.22 10 VAL A C 9
ATOM 3357 O O . VAL A 1 10 ? -7.566 3.930 -1.148 1.00 72.11 10 VAL A O 9
ATOM 3379 N N . HIS A 1 12 ? -6.248 0.643 0.633 1.00 13.52 12 HIS A N 9
ATOM 3380 C CA . HIS A 1 12 ? -6.644 0.297 1.994 1.00 71.13 12 HIS A CA 9
ATOM 3381 C C . HIS A 1 12 ? -6.430 1.475 2.939 1.00 44.43 12 HIS A C 9
ATOM 3382 O O . HIS A 1 12 ? -5.520 1.461 3.768 1.00 62.01 12 HIS A O 9
ATOM 3396 N N . ASP A 1 13 ? -7.272 2.494 2.807 1.00 33.20 13 ASP A N 9
ATOM 3397 C CA . ASP A 1 13 ? -7.175 3.680 3.649 1.00 12.33 13 ASP A CA 9
ATOM 3398 C C . ASP A 1 13 ? -8.235 4.708 3.264 1.00 2.15 13 ASP A C 9
ATOM 3399 O O . ASP A 1 13 ? -7.993 5.914 3.318 1.00 52.43 13 ASP A O 9
ATOM 3408 N N . CYS A 1 14 ? -9.409 4.223 2.876 1.00 70.44 14 CYS A N 9
ATOM 3409 C CA . CYS A 1 14 ? -10.506 5.098 2.480 1.00 62.21 14 CYS A CA 9
ATOM 3410 C C . CYS A 1 14 ? -11.331 5.518 3.693 1.00 73.43 14 CYS A C 9
ATOM 3411 O O . CYS A 1 14 ? -12.431 6.053 3.553 1.00 14.33 14 CYS A O 9
ATOM 3418 N N . HIS A 1 15 ? -10.793 5.271 4.883 1.00 64.24 15 HIS A N 9
ATOM 3419 C CA . HIS A 1 15 ? -11.479 5.624 6.121 1.00 65.25 15 HIS A CA 9
ATOM 3420 C C . HIS A 1 15 ? -12.706 4.743 6.331 1.00 14.15 15 HIS A C 9
ATOM 3421 O O . HIS A 1 15 ? -13.617 5.100 7.078 1.00 10.12 15 HIS A O 9
ATOM 3435 N N . MET A 1 16 ? -12.724 3.592 5.668 1.00 62.31 16 MET A N 9
ATOM 3436 C CA . MET A 1 16 ? -13.840 2.660 5.784 1.00 41.33 16 MET A CA 9
ATOM 3437 C C . MET A 1 16 ? -13.456 1.283 5.251 1.00 55.44 16 MET A C 9
ATOM 3438 O O . MET A 1 16 ? -13.114 0.384 6.017 1.00 11.32 16 MET A O 9
ATOM 3452 N N . ASN A 1 17 ? -13.517 1.126 3.932 1.00 1.32 17 ASN A N 9
ATOM 3453 C CA . ASN A 1 17 ? -13.177 -0.142 3.297 1.00 4.32 17 ASN A CA 9
ATOM 3454 C C . ASN A 1 17 ? -13.384 -0.067 1.788 1.00 73.14 17 ASN A C 9
ATOM 3455 O O . ASN A 1 17 ? -13.783 -1.045 1.157 1.00 15.01 17 ASN A O 9
ATOM 3475 N N . PHE A 1 19 ? -15.657 1.546 -0.415 1.00 54.12 19 PHE A N 9
ATOM 3476 C CA . PHE A 1 19 ? -16.908 2.260 -0.644 1.00 40.31 19 PHE A CA 9
ATOM 3477 C C . PHE A 1 19 ? -16.980 2.786 -2.075 1.00 1.43 19 PHE A C 9
ATOM 3478 O O . PHE A 1 19 ? -15.968 2.858 -2.772 1.00 31.24 19 PHE A O 9
ATOM 3495 N N . GLN A 1 20 ? -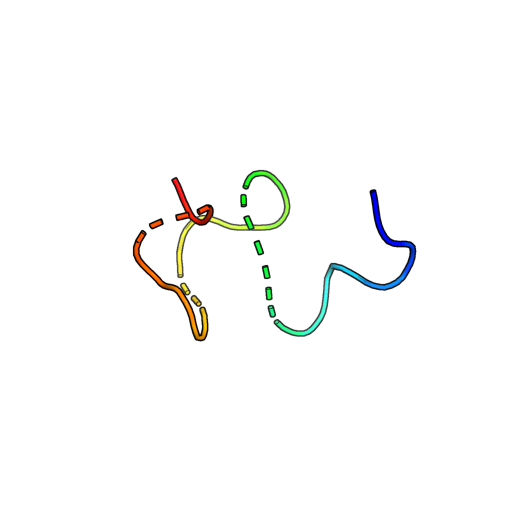18.183 3.152 -2.504 1.00 51.44 20 GLN A N 9
ATOM 3496 C CA . GLN A 1 20 ? -18.388 3.671 -3.852 1.00 25.50 20 GLN A CA 9
ATOM 3497 C C . GLN A 1 20 ? -18.101 2.597 -4.897 1.00 43.41 20 GLN A C 9
ATOM 3498 O O . GLN A 1 20 ? -19.017 1.949 -5.404 1.00 3.23 20 GLN A O 9
ATOM 3512 N N . PHE A 1 21 ? -16.824 2.415 -5.216 1.00 5.22 21 PHE A N 9
ATOM 3513 C CA . PHE A 1 21 ? -16.416 1.421 -6.202 1.00 0.30 21 PHE A CA 9
ATOM 3514 C C . PHE A 1 21 ? -15.733 0.235 -5.528 1.00 72.31 21 PHE A C 9
ATOM 3515 O O . PHE A 1 21 ? -14.623 -0.149 -5.898 1.00 34.44 21 PHE A O 9
ATOM 3532 N N . VAL A 1 22 ? -16.405 -0.342 -4.536 1.00 42.14 22 VAL A N 9
ATOM 3533 C CA . VAL A 1 22 ? -15.864 -1.485 -3.810 1.00 74.03 22 VAL A CA 9
ATOM 3534 C C . VAL A 1 22 ? -15.685 -2.686 -4.732 1.00 33.44 22 VAL A C 9
ATOM 3535 O O . VAL A 1 22 ? -16.634 -3.423 -5.000 1.00 74.25 22 VAL A O 9
ATOM 3548 N N . PHE A 1 23 ? -14.462 -2.879 -5.213 1.00 4.13 23 PHE A N 9
ATOM 3549 C CA . PHE A 1 23 ? -14.157 -3.991 -6.105 1.00 32.40 23 PHE A CA 9
ATOM 3550 C C . PHE A 1 23 ? -12.672 -4.018 -6.454 1.00 21.45 23 PHE A C 9
ATOM 3551 O O . PHE A 1 23 ? -12.172 -3.139 -7.154 1.00 33.15 23 PHE A O 9
ATOM 3579 N N . CYS A 1 25 ? -9.272 -3.358 -5.416 1.00 21.13 25 CYS A N 9
ATOM 3580 C CA . CYS A 1 25 ? -8.351 -2.687 -4.507 1.00 3.50 25 CYS A CA 9
ATOM 3581 C C . CYS A 1 25 ? -9.090 -2.139 -3.289 1.00 61.14 25 CYS A C 9
ATOM 3582 O O . CYS A 1 25 ? -8.506 -1.972 -2.218 1.00 52.21 25 CYS A O 9
ATOM 3589 N N . CYS A 1 26 ? -10.378 -1.862 -3.462 1.00 31.05 26 CYS A N 9
ATOM 3590 C CA . CYS A 1 26 ? -11.198 -1.333 -2.379 1.00 35.55 26 CYS A CA 9
ATOM 3591 C C . CYS A 1 26 ? -11.632 -2.448 -1.430 1.00 64.15 26 CYS A C 9
ATOM 3592 O O . CYS A 1 26 ? -11.793 -2.228 -0.230 1.00 62.41 26 CYS A O 9
ATOM 3599 N N . SER A 1 27 ? -11.818 -3.645 -1.979 1.00 0.54 27 SER A N 9
ATOM 3600 C CA . SER A 1 27 ? -12.236 -4.793 -1.183 1.00 63.12 27 SER A CA 9
ATOM 3601 C C . SER A 1 27 ? -11.026 -5.525 -0.609 1.00 15.22 27 SER A C 9
ATOM 3602 O O . SER A 1 27 ? -11.131 -6.670 -0.173 1.00 72.10 27 SER A O 9
ATOM 3610 N N . LYS A 1 1 ? 8.303 -0.535 -3.393 1.00 62.14 1 LYS A N 10
ATOM 3611 C CA . LYS A 1 1 ? 7.576 0.696 -3.679 1.00 3.22 1 LYS A CA 10
ATOM 3612 C C . LYS A 1 1 ? 6.327 0.804 -2.811 1.00 34.10 1 LYS A C 10
ATOM 3613 O O . LYS A 1 1 ? 5.544 -0.141 -2.711 1.00 72.23 1 LYS A O 10
ATOM 3632 N N . LYS A 1 2 ? 6.144 1.962 -2.185 1.00 62.24 2 LYS A N 10
ATOM 3633 C CA . LYS A 1 2 ? 4.988 2.195 -1.328 1.00 2.01 2 LYS A CA 10
ATOM 3634 C C . LYS A 1 2 ? 4.294 3.503 -1.694 1.00 41.02 2 LYS A C 10
ATOM 3635 O O . LYS A 1 2 ? 4.908 4.405 -2.264 1.00 51.41 2 LYS A O 10
ATOM 3654 N N . LYS A 1 3 ? 3.011 3.600 -1.362 1.00 62.22 3 LYS A N 10
ATOM 3655 C CA . LYS A 1 3 ? 2.233 4.798 -1.653 1.00 44.33 3 LYS A CA 10
ATOM 3656 C C . LYS A 1 3 ? 1.392 5.207 -0.448 1.00 44.12 3 LYS A C 10
ATOM 3657 O O . LYS A 1 3 ? 1.504 6.328 0.047 1.00 5.51 3 LYS A O 10
ATOM 3676 N N . SER A 1 4 ? 0.552 4.290 0.020 1.00 54.14 4 SER A N 10
ATOM 3677 C CA . SER A 1 4 ? -0.310 4.557 1.166 1.00 62.54 4 SER A CA 10
ATOM 3678 C C . SER A 1 4 ? -1.105 5.842 0.960 1.00 74.01 4 SER A C 10
ATOM 3679 O O . SER A 1 4 ? -0.757 6.893 1.496 1.00 52.34 4 SER A O 10
ATOM 3687 N N . GLY A 1 5 ? -2.177 5.749 0.179 1.00 74.33 5 GLY A N 10
ATOM 3688 C CA . GLY A 1 5 ? -3.006 6.910 -0.085 1.00 54.20 5 GLY A CA 10
ATOM 3689 C C . GLY A 1 5 ? -4.135 7.057 0.917 1.00 62.45 5 GLY A C 10
ATOM 3690 O O . GLY A 1 5 ? -4.632 6.066 1.452 1.00 25.14 5 GLY A O 10
ATOM 3694 N N . VAL A 1 6 ? -4.540 8.297 1.172 1.00 73.42 6 VAL A N 10
ATOM 3695 C CA . VAL A 1 6 ? -5.617 8.570 2.116 1.00 22.44 6 VAL A CA 10
ATOM 3696 C C . VAL A 1 6 ? -6.487 9.726 1.638 1.00 13.32 6 VAL A C 10
ATOM 3697 O O . VAL A 1 6 ? -6.370 10.849 2.130 1.00 44.24 6 VAL A O 10
ATOM 3710 N N . ILE A 1 7 ? -7.361 9.444 0.678 1.00 40.23 7 ILE A N 10
ATOM 3711 C CA . ILE A 1 7 ? -8.253 10.461 0.134 1.00 2.03 7 ILE A CA 10
ATOM 3712 C C . ILE A 1 7 ? -9.478 9.827 -0.515 1.00 52.13 7 ILE A C 10
ATOM 3713 O O . ILE A 1 7 ? -10.616 10.050 -0.101 1.00 71.43 7 ILE A O 10
ATOM 3729 N N . PRO A 1 8 ? -9.243 9.016 -1.557 1.00 45.24 8 PRO A N 10
ATOM 3730 C CA . PRO A 1 8 ? -10.315 8.331 -2.285 1.00 64.24 8 PRO A CA 10
ATOM 3731 C C . PRO A 1 8 ? -10.970 7.233 -1.454 1.00 52.51 8 PRO A C 10
ATOM 3732 O O . PRO A 1 8 ? -12.110 6.846 -1.709 1.00 4.41 8 PRO A O 10
ATOM 3755 N N . VAL A 1 10 ? -9.115 4.063 -0.290 1.00 41.23 10 VAL A N 10
ATOM 3756 C CA . VAL A 1 10 ? -8.646 2.796 -0.838 1.00 44.11 10 VAL A CA 10
ATOM 3757 C C . VAL A 1 10 ? -8.232 1.837 0.272 1.00 32.23 10 VAL A C 10
ATOM 3758 O O . VAL A 1 10 ? -8.028 2.245 1.414 1.00 3.14 10 VAL A O 10
ATOM 3780 N N . HIS A 1 12 ? -8.515 -0.837 3.148 1.00 40.42 12 HIS A N 10
ATOM 3781 C CA . HIS A 1 12 ? -9.517 -1.068 4.182 1.00 54.03 12 HIS A CA 10
ATOM 3782 C C . HIS A 1 12 ? -9.033 -0.552 5.533 1.00 10.23 12 HIS A C 10
ATOM 3783 O O . HIS A 1 12 ? -8.950 -1.306 6.503 1.00 12.31 12 HIS A O 10
ATOM 3797 N N . ASP A 1 13 ? -8.714 0.736 5.589 1.00 2.41 13 ASP A N 10
ATOM 3798 C CA . ASP A 1 13 ? -8.238 1.353 6.822 1.00 42.42 13 ASP A CA 10
ATOM 3799 C C . ASP A 1 13 ? -7.958 2.839 6.613 1.00 32.53 13 ASP A C 10
ATOM 3800 O O . ASP A 1 13 ? -6.979 3.376 7.131 1.00 24.53 13 ASP A O 10
ATOM 3809 N N . CYS A 1 14 ? -8.824 3.497 5.851 1.00 55.13 14 CYS A N 10
ATOM 3810 C CA . CYS A 1 14 ? -8.671 4.920 5.572 1.00 70.34 14 CYS A CA 10
ATOM 3811 C C . CYS A 1 14 ? -9.842 5.715 6.142 1.00 4.30 14 CYS A C 10
ATOM 3812 O O . CYS A 1 14 ? -9.657 6.796 6.703 1.00 54.00 14 CYS A O 10
ATOM 3819 N N . HIS A 1 15 ? -11.046 5.173 5.995 1.00 73.21 15 HIS A N 10
ATOM 3820 C CA . HIS A 1 15 ? -12.248 5.831 6.496 1.00 5.10 15 HIS A CA 10
ATOM 3821 C C . HIS A 1 15 ? -13.493 5.015 6.164 1.00 20.55 15 HIS A C 10
ATOM 3822 O O . HIS A 1 15 ? -14.424 4.932 6.965 1.00 50.40 15 HIS A O 10
ATOM 3836 N N . MET A 1 16 ? -13.502 4.413 4.979 1.00 13.42 16 MET A N 10
ATOM 3837 C CA . MET A 1 16 ? -14.633 3.603 4.543 1.00 55.14 16 MET A CA 10
ATOM 3838 C C . MET A 1 16 ? -14.161 2.259 3.997 1.00 51.54 16 MET A C 10
ATOM 3839 O O . MET A 1 16 ? -12.965 1.973 3.977 1.00 1.02 16 MET A O 10
ATOM 3853 N N . ASN A 1 17 ? -15.109 1.439 3.554 1.00 2.23 17 ASN A N 10
ATOM 3854 C CA . ASN A 1 17 ? -14.789 0.125 3.009 1.00 43.13 17 ASN A CA 10
ATOM 3855 C C . ASN A 1 17 ? -15.065 0.077 1.509 1.00 34.52 17 ASN A C 10
ATOM 3856 O O . ASN A 1 17 ? -15.984 -0.606 1.060 1.00 74.35 17 ASN A O 10
ATOM 3876 N N . PHE A 1 19 ? -15.707 2.039 -2.372 1.00 74.21 19 PHE A N 10
ATOM 3877 C CA . PHE A 1 19 ? -16.754 2.935 -2.850 1.00 21.10 19 PHE A CA 10
ATOM 3878 C C . PHE A 1 19 ? -16.750 3.011 -4.374 1.00 13.40 19 PHE A C 10
ATOM 3879 O O . PHE A 1 19 ? -15.701 3.184 -4.994 1.00 34.30 19 PHE A O 10
ATOM 3896 N N . GLN A 1 20 ? -17.931 2.881 -4.970 1.00 13.33 20 GLN A N 10
ATOM 3897 C CA . GLN A 1 20 ? -18.064 2.934 -6.421 1.00 13.22 20 GLN A CA 10
ATOM 3898 C C . GLN A 1 20 ? -17.347 1.759 -7.076 1.00 73.54 20 GLN A C 10
ATOM 3899 O O . GLN A 1 20 ? -17.977 0.778 -7.475 1.00 43.40 20 GLN A O 10
ATOM 3913 N N . PHE A 1 21 ? -16.027 1.863 -7.185 1.00 50.33 21 PHE A N 10
ATOM 3914 C CA . PHE A 1 21 ? -15.224 0.809 -7.794 1.00 52.11 21 PHE A CA 10
ATOM 3915 C C . PHE A 1 21 ? -14.903 -0.284 -6.780 1.00 21.54 21 PHE A C 10
ATOM 3916 O O . PHE A 1 21 ? -13.740 -0.626 -6.565 1.00 3.30 21 PHE A O 10
ATOM 3933 N N . VAL A 1 22 ? -15.943 -0.830 -6.157 1.00 71.12 22 VAL A N 10
ATOM 3934 C CA . VAL A 1 22 ? -15.773 -1.885 -5.165 1.00 73.35 22 VAL A CA 10
ATOM 3935 C C . VAL A 1 22 ? -15.742 -3.259 -5.825 1.00 65.40 22 VAL A C 10
ATOM 3936 O O . VAL A 1 22 ? -16.575 -3.571 -6.676 1.00 40.10 22 VAL A O 10
ATOM 3949 N N . PHE A 1 23 ? -14.774 -4.079 -5.426 1.00 53.23 23 PHE A N 10
ATOM 3950 C CA . PHE A 1 23 ? -14.633 -5.421 -5.979 1.00 10.11 23 PHE A CA 10
ATOM 3951 C C . PHE A 1 23 ? -13.590 -6.221 -5.204 1.00 34.32 23 PHE A C 10
ATOM 3952 O O . PHE A 1 23 ? -13.837 -7.359 -4.805 1.00 43.45 23 PHE A O 10
ATOM 3980 N N . CYS A 1 25 ? -10.051 -4.460 -3.447 1.00 13.42 25 CYS A N 10
ATOM 3981 C CA . CYS A 1 25 ? -9.414 -3.662 -2.406 1.00 32.43 25 CYS A CA 10
ATOM 3982 C C . CYS A 1 25 ? -10.403 -2.673 -1.796 1.00 52.14 25 CYS A C 10
ATOM 3983 O O . CYS A 1 25 ? -10.115 -2.033 -0.784 1.00 61.25 25 CYS A O 10
ATOM 3990 N N . CYS A 1 26 ? -11.571 -2.552 -2.419 1.00 63.45 26 CYS A N 10
ATOM 3991 C CA . CYS A 1 26 ? -12.603 -1.642 -1.940 1.00 53.44 26 CYS A CA 10
ATOM 3992 C C . CYS A 1 26 ? -13.754 -2.412 -1.300 1.00 21.53 26 CYS A C 10
ATOM 3993 O O . CYS A 1 26 ? -14.813 -2.583 -1.903 1.00 40.15 26 CYS A O 10
ATOM 4000 N N . SER A 1 27 ? -13.538 -2.876 -0.073 1.00 3.23 27 SER A N 10
ATOM 4001 C CA . SER A 1 27 ? -14.555 -3.632 0.649 1.00 3.42 27 SER A CA 10
ATOM 4002 C C . SER A 1 27 ? -14.274 -3.625 2.149 1.00 51.22 27 SER A C 10
ATOM 4003 O O . SER A 1 27 ? -15.046 -4.169 2.937 1.00 41.40 27 SER A O 10
ATOM 4011 N N . LYS A 1 1 ? 5.231 6.027 -5.099 1.00 13.01 1 LYS A N 11
ATOM 4012 C CA . LYS A 1 1 ? 3.903 6.355 -5.603 1.00 54.40 1 LYS A CA 11
ATOM 4013 C C . LYS A 1 1 ? 2.984 6.796 -4.468 1.00 55.22 1 LYS A C 11
ATOM 4014 O O . LYS A 1 1 ? 3.089 6.306 -3.344 1.00 5.44 1 LYS A O 11
ATOM 4033 N N . LYS A 1 2 ? 2.081 7.723 -4.770 1.00 75.23 2 LYS A N 11
ATOM 4034 C CA . LYS A 1 2 ? 1.140 8.228 -3.777 1.00 43.21 2 LYS A CA 11
ATOM 4035 C C . LYS A 1 2 ? -0.188 7.482 -3.856 1.00 2.10 2 LYS A C 11
ATOM 4036 O O . LYS A 1 2 ? -1.249 8.093 -3.986 1.00 4.53 2 LYS A O 11
ATOM 4055 N N . LYS A 1 3 ? -0.123 6.157 -3.775 1.00 43.54 3 LYS A N 11
ATOM 4056 C CA . LYS A 1 3 ? -1.320 5.327 -3.835 1.00 2.13 3 LYS A CA 11
ATOM 4057 C C . LYS A 1 3 ? -1.684 4.799 -2.451 1.00 74.51 3 LYS A C 11
ATOM 4058 O O . LYS A 1 3 ? -2.862 4.688 -2.109 1.00 4.12 3 LYS A O 11
ATOM 4077 N N . SER A 1 4 ? -0.667 4.475 -1.659 1.00 71.53 4 SER A N 11
ATOM 4078 C CA . SER A 1 4 ? -0.881 3.955 -0.314 1.00 11.44 4 SER A CA 11
ATOM 4079 C C . SER A 1 4 ? -1.229 5.082 0.655 1.00 45.35 4 SER A C 11
ATOM 4080 O O . SER A 1 4 ? -0.773 6.214 0.496 1.00 13.23 4 SER A O 11
ATOM 4088 N N . GLY A 1 5 ? -2.040 4.763 1.659 1.00 64.35 5 GLY A N 11
ATOM 4089 C CA . GLY A 1 5 ? -2.435 5.758 2.638 1.00 74.30 5 GLY A CA 11
ATOM 4090 C C . GLY A 1 5 ? -3.834 5.521 3.172 1.00 11.21 5 GLY A C 11
ATOM 4091 O O . GLY A 1 5 ? -4.206 4.389 3.480 1.00 60.44 5 GLY A O 11
ATOM 4095 N N . VAL A 1 6 ? -4.612 6.593 3.285 1.00 51.23 6 VAL A N 11
ATOM 4096 C CA . VAL A 1 6 ? -5.978 6.497 3.786 1.00 2.42 6 VAL A CA 11
ATOM 4097 C C . VAL A 1 6 ? -6.817 7.684 3.326 1.00 4.30 6 VAL A C 11
ATOM 4098 O O . VAL A 1 6 ? -7.824 8.023 3.947 1.00 34.13 6 VAL A O 11
ATOM 4111 N N . ILE A 1 7 ? -6.394 8.312 2.234 1.00 54.22 7 ILE A N 11
ATOM 4112 C CA . ILE A 1 7 ? -7.108 9.461 1.689 1.00 21.44 7 ILE A CA 11
ATOM 4113 C C . ILE A 1 7 ? -8.353 9.023 0.925 1.00 24.31 7 ILE A C 11
ATOM 4114 O O . ILE A 1 7 ? -9.476 9.418 1.239 1.00 25.13 7 ILE A O 11
ATOM 4130 N N . PRO A 1 8 ? -8.151 8.185 -0.103 1.00 35.43 8 PRO A N 11
ATOM 4131 C CA . PRO A 1 8 ? -9.246 7.672 -0.932 1.00 52.22 8 PRO A CA 11
ATOM 4132 C C . PRO A 1 8 ? -10.134 6.689 -0.177 1.00 54.21 8 PRO A C 11
ATOM 4133 O O . PRO A 1 8 ? -11.359 6.802 -0.200 1.00 70.53 8 PRO A O 11
ATOM 4156 N N . VAL A 1 10 ? -8.830 2.833 0.767 1.00 45.21 10 VAL A N 11
ATOM 4157 C CA . VAL A 1 10 ? -8.500 1.526 0.210 1.00 15.43 10 VAL A CA 11
ATOM 4158 C C . VAL A 1 10 ? -7.925 0.603 1.279 1.00 52.25 10 VAL A C 11
ATOM 4159 O O . VAL A 1 10 ? -7.817 0.979 2.445 1.00 42.13 10 VAL A O 11
ATOM 4181 N N . HIS A 1 12 ? -8.292 -1.845 3.811 1.00 14.25 12 HIS A N 11
ATOM 4182 C CA . HIS A 1 12 ? -9.337 -2.413 4.657 1.00 43.43 12 HIS A CA 11
ATOM 4183 C C . HIS A 1 12 ? -9.328 -1.766 6.039 1.00 74.43 12 HIS A C 11
ATOM 4184 O O . HIS A 1 12 ? -8.269 -1.458 6.584 1.00 25.22 12 HIS A O 11
ATOM 4198 N N . ASP A 1 13 ? -10.516 -1.564 6.599 1.00 42.53 13 ASP A N 11
ATOM 4199 C CA . ASP A 1 13 ? -10.645 -0.954 7.917 1.00 33.12 13 ASP A CA 11
ATOM 4200 C C . ASP A 1 13 ? -10.181 0.499 7.892 1.00 24.34 13 ASP A C 11
ATOM 4201 O O . ASP A 1 13 ? -9.566 0.982 8.844 1.00 31.40 13 ASP A O 11
ATOM 4210 N N . CYS A 1 14 ? -10.477 1.191 6.797 1.00 32.35 14 CYS A N 11
ATOM 4211 C CA . CYS A 1 14 ? -10.089 2.588 6.647 1.00 71.12 14 CYS A CA 11
ATOM 4212 C C . CYS A 1 14 ? -11.315 3.475 6.448 1.00 70.41 14 CYS A C 11
ATOM 4213 O O . CYS A 1 14 ? -11.295 4.662 6.772 1.00 1.41 14 CYS A O 11
ATOM 4220 N N . HIS A 1 15 ? -12.382 2.889 5.913 1.00 64.22 15 HIS A N 11
ATOM 4221 C CA . HIS A 1 15 ? -13.617 3.625 5.671 1.00 35.12 15 HIS A CA 11
ATOM 4222 C C . HIS A 1 15 ? -14.658 2.734 5.001 1.00 75.44 15 HIS A C 11
ATOM 4223 O O . HIS A 1 15 ? -14.492 1.516 4.927 1.00 14.42 15 HIS A O 11
ATOM 4237 N N . MET A 1 16 ? -15.731 3.348 4.514 1.00 54.33 16 MET A N 11
ATOM 4238 C CA . MET A 1 16 ? -16.799 2.610 3.849 1.00 61.10 16 MET A CA 11
ATOM 4239 C C . MET A 1 16 ? -17.214 3.302 2.554 1.00 21.24 16 MET A C 11
ATOM 4240 O O . MET A 1 16 ? -18.228 3.997 2.509 1.00 62.01 16 MET A O 11
ATOM 4254 N N . ASN A 1 17 ? -16.423 3.106 1.504 1.00 0.33 17 ASN A N 11
ATOM 4255 C CA . ASN A 1 17 ? -16.708 3.713 0.209 1.00 75.40 17 ASN A CA 11
ATOM 4256 C C . ASN A 1 17 ? -16.228 2.817 -0.929 1.00 30.23 17 ASN A C 11
ATOM 4257 O O . ASN A 1 17 ? -17.028 2.169 -1.602 1.00 31.34 17 ASN A O 11
ATOM 4277 N N . PHE A 1 19 ? -14.411 3.719 -3.848 1.00 5.32 19 PHE A N 11
ATOM 4278 C CA . PHE A 1 19 ? -13.868 4.638 -4.842 1.00 71.32 19 PHE A CA 11
ATOM 4279 C C . PHE A 1 19 ? -13.309 3.875 -6.040 1.00 33.33 19 PHE A C 11
ATOM 4280 O O . PHE A 1 19 ? -13.979 3.727 -7.062 1.00 11.35 19 PHE A O 11
ATOM 4297 N N . GLN A 1 20 ? -12.078 3.393 -5.905 1.00 20.15 20 GLN A N 11
ATOM 4298 C CA . GLN A 1 20 ? -11.428 2.646 -6.975 1.00 55.45 20 GLN A CA 11
ATOM 4299 C C . GLN A 1 20 ? -12.147 1.326 -7.232 1.00 71.10 20 GLN A C 11
ATOM 4300 O O . GLN A 1 20 ? -13.290 1.308 -7.691 1.00 24.15 20 GLN A O 11
ATOM 4314 N N . PHE A 1 21 ? -11.470 0.222 -6.934 1.00 32.13 21 PHE A N 11
ATOM 4315 C CA . PHE A 1 21 ? -12.044 -1.104 -7.133 1.00 43.13 21 PHE A CA 11
ATOM 4316 C C . PHE A 1 21 ? -13.437 -1.192 -6.518 1.00 54.13 21 PHE A C 11
ATOM 4317 O O . PHE A 1 21 ? -14.358 -1.748 -7.117 1.00 33.45 21 PHE A O 11
ATOM 4334 N N . VAL A 1 22 ? -13.584 -0.639 -5.319 1.00 13.25 22 VAL A N 11
ATOM 4335 C CA . VAL A 1 22 ? -14.865 -0.654 -4.621 1.00 42.45 22 VAL A CA 11
ATOM 4336 C C . VAL A 1 22 ? -15.422 -2.069 -4.526 1.00 72.31 22 VAL A C 11
ATOM 4337 O O . VAL A 1 22 ? -16.578 -2.318 -4.870 1.00 50.51 22 VAL A O 11
ATOM 4350 N N . PHE A 1 23 ? -14.593 -2.995 -4.056 1.00 70.42 23 PHE A N 11
ATOM 4351 C CA . PHE A 1 23 ? -15.003 -4.388 -3.916 1.00 4.15 23 PHE A CA 11
ATOM 4352 C C . PHE A 1 23 ? -13.883 -5.225 -3.305 1.00 64.20 23 PHE A C 11
ATOM 4353 O O . PHE A 1 23 ? -13.959 -5.633 -2.147 1.00 74.12 23 PHE A O 11
ATOM 4381 N N . CYS A 1 25 ? -10.152 -4.901 -2.492 1.00 23.01 25 CYS A N 11
ATOM 4382 C CA . CYS A 1 25 ? -9.432 -4.410 -1.323 1.00 32.43 25 CYS A CA 11
ATOM 4383 C C . CYS A 1 25 ? -10.126 -3.186 -0.732 1.00 25.24 25 CYS A C 11
ATOM 4384 O O . CYS A 1 25 ? -9.471 -2.244 -0.284 1.00 51.25 25 CYS A O 11
ATOM 4391 N N . CYS A 1 26 ? -11.454 -3.208 -0.733 1.00 11.43 26 CYS A N 11
ATOM 4392 C CA . CYS A 1 26 ? -12.238 -2.101 -0.197 1.00 44.23 26 CYS A CA 11
ATOM 4393 C C . CYS A 1 26 ? -12.573 -2.333 1.273 1.00 34.20 26 CYS A C 11
ATOM 4394 O O . CYS A 1 26 ? -12.615 -3.472 1.738 1.00 34.04 26 CYS A O 11
ATOM 4401 N N . SER A 1 27 ? -12.812 -1.246 1.999 1.00 41.42 27 SER A N 11
ATOM 4402 C CA . SER A 1 27 ? -13.141 -1.330 3.417 1.00 4.10 27 SER A CA 11
ATOM 4403 C C . SER A 1 27 ? -14.637 -1.135 3.640 1.00 12.14 27 SER A C 11
ATOM 4404 O O . SER A 1 27 ? -15.430 -2.051 3.431 1.00 34.22 27 SER A O 11
ATOM 4412 N N . LYS A 1 1 ? 4.808 -0.063 -3.804 1.00 35.14 1 LYS A N 12
ATOM 4413 C CA . LYS A 1 1 ? 4.306 0.880 -4.796 1.00 11.43 1 LYS A CA 12
ATOM 4414 C C . LYS A 1 1 ? 3.272 1.818 -4.181 1.00 33.12 1 LYS A C 12
ATOM 4415 O O . LYS A 1 1 ? 2.360 1.379 -3.479 1.00 3.33 1 LYS A O 12
ATOM 4434 N N . LYS A 1 2 ? 3.418 3.111 -4.450 1.00 72.21 2 LYS A N 12
ATOM 4435 C CA . LYS A 1 2 ? 2.495 4.111 -3.926 1.00 62.01 2 LYS A CA 12
ATOM 4436 C C . LYS A 1 2 ? 2.546 4.152 -2.402 1.00 53.31 2 LYS A C 12
ATOM 4437 O O . LYS A 1 2 ? 3.047 3.228 -1.762 1.00 32.12 2 LYS A O 12
ATOM 4456 N N . LYS A 1 3 ? 2.022 5.229 -1.826 1.00 42.44 3 LYS A N 12
ATOM 4457 C CA . LYS A 1 3 ? 2.005 5.391 -0.377 1.00 74.34 3 LYS A CA 12
ATOM 4458 C C . LYS A 1 3 ? 0.660 4.963 0.201 1.00 13.14 3 LYS A C 12
ATOM 4459 O O . LYS A 1 3 ? -0.175 4.392 -0.500 1.00 71.20 3 LYS A O 12
ATOM 4478 N N . SER A 1 4 ? 0.456 5.245 1.484 1.00 22.54 4 SER A N 12
ATOM 4479 C CA . SER A 1 4 ? -0.787 4.887 2.158 1.00 63.33 4 SER A CA 12
ATOM 4480 C C . SER A 1 4 ? -1.500 6.131 2.679 1.00 23.32 4 SER A C 12
ATOM 4481 O O . SER A 1 4 ? -1.462 6.427 3.873 1.00 43.25 4 SER A O 12
ATOM 4489 N N . GLY A 1 5 ? -2.150 6.856 1.774 1.00 32.40 5 GLY A N 12
ATOM 4490 C CA . GLY A 1 5 ? -2.863 8.059 2.161 1.00 42.35 5 GLY A CA 12
ATOM 4491 C C . GLY A 1 5 ? -4.341 7.811 2.386 1.00 70.11 5 GLY A C 12
ATOM 4492 O O . GLY A 1 5 ? -4.827 6.697 2.192 1.00 34.44 5 GLY A O 12
ATOM 4496 N N . VAL A 1 6 ? -5.058 8.851 2.798 1.00 54.42 6 VAL A N 12
ATOM 4497 C CA . VAL A 1 6 ? -6.490 8.741 3.051 1.00 71.04 6 VAL A CA 12
ATOM 4498 C C . VAL A 1 6 ? -7.252 9.894 2.407 1.00 33.03 6 VAL A C 12
ATOM 4499 O O . VAL A 1 6 ? -8.386 10.189 2.785 1.00 14.14 6 VAL A O 12
ATOM 4512 N N . ILE A 1 7 ? -6.622 10.542 1.433 1.00 33.12 7 ILE A N 12
ATOM 4513 C CA . ILE A 1 7 ? -7.242 11.662 0.736 1.00 31.10 7 ILE A CA 12
ATOM 4514 C C . ILE A 1 7 ? -8.261 11.175 -0.289 1.00 1.40 7 ILE A C 12
ATOM 4515 O O . ILE A 1 7 ? -9.416 11.602 -0.304 1.00 43.11 7 ILE A O 12
ATOM 4531 N N . PRO A 1 8 ? -7.826 10.259 -1.166 1.00 71.24 8 PRO A N 12
ATOM 4532 C CA . PRO A 1 8 ? -8.685 9.692 -2.210 1.00 73.11 8 PRO A CA 12
ATOM 4533 C C . PRO A 1 8 ? -9.764 8.777 -1.640 1.00 24.04 8 PRO A C 12
ATOM 4534 O O . PRO A 1 8 ? -10.937 8.891 -1.992 1.00 3.15 8 PRO A O 12
ATOM 4557 N N . VAL A 1 10 ? -8.947 5.102 -0.932 1.00 61.55 10 VAL A N 12
ATOM 4558 C CA . VAL A 1 10 ? -8.695 3.810 -1.560 1.00 33.54 10 VAL A CA 12
ATOM 4559 C C . VAL A 1 10 ? -8.074 2.830 -0.570 1.00 42.22 10 VAL A C 12
ATOM 4560 O O . VAL A 1 10 ? -7.271 3.216 0.278 1.00 30.43 10 VAL A O 12
ATOM 4582 N N . HIS A 1 12 ? -8.350 -0.329 2.422 1.00 40.54 12 HIS A N 12
ATOM 4583 C CA . HIS A 1 12 ? -9.125 -0.538 3.639 1.00 11.43 12 HIS A CA 12
ATOM 4584 C C . HIS A 1 12 ? -8.401 0.043 4.850 1.00 33.15 12 HIS A C 12
ATOM 4585 O O . HIS A 1 12 ? -8.360 -0.574 5.915 1.00 3.33 12 HIS A O 12
ATOM 4599 N N . ASP A 1 13 ? -7.832 1.231 4.680 1.00 60.11 13 ASP A N 12
ATOM 4600 C CA . ASP A 1 13 ? -7.110 1.895 5.759 1.00 61.20 13 ASP A CA 12
ATOM 4601 C C . ASP A 1 13 ? -7.687 3.281 6.027 1.00 50.35 13 ASP A C 12
ATOM 4602 O O . ASP A 1 13 ? -7.750 3.729 7.172 1.00 44.00 13 ASP A O 12
ATOM 4611 N N . CYS A 1 14 ? -8.107 3.957 4.962 1.00 2.33 14 CYS A N 12
ATOM 4612 C CA . CYS A 1 14 ? -8.677 5.294 5.081 1.00 74.42 14 CYS A CA 12
ATOM 4613 C C . CYS A 1 14 ? -10.140 5.224 5.512 1.00 43.43 14 CYS A C 12
ATOM 4614 O O . CYS A 1 14 ? -10.628 6.095 6.233 1.00 5.02 14 CYS A O 12
ATOM 4621 N N . HIS A 1 15 ? -10.834 4.183 5.065 1.00 60.25 15 HIS A N 12
ATOM 4622 C CA . HIS A 1 15 ? -12.240 3.999 5.404 1.00 35.23 15 HIS A CA 12
ATOM 4623 C C . HIS A 1 15 ? -12.682 2.564 5.132 1.00 20.12 15 HIS A C 12
ATOM 4624 O O . HIS A 1 15 ? -11.882 1.727 4.716 1.00 23.20 15 HIS A O 12
ATOM 4638 N N . MET A 1 16 ? -13.960 2.288 5.371 1.00 62.21 16 MET A N 12
ATOM 4639 C CA . MET A 1 16 ? -14.507 0.954 5.151 1.00 50.01 16 MET A CA 12
ATOM 4640 C C . MET A 1 16 ? -15.755 1.016 4.276 1.00 60.11 16 MET A C 12
ATOM 4641 O O . MET A 1 16 ? -16.876 0.908 4.770 1.00 74.21 16 MET A O 12
ATOM 4655 N N . ASN A 1 17 ? -15.551 1.191 2.974 1.00 35.12 17 ASN A N 12
ATOM 4656 C CA . ASN A 1 17 ? -16.661 1.268 2.031 1.00 40.12 17 ASN A CA 12
ATOM 4657 C C . ASN A 1 17 ? -16.158 1.195 0.592 1.00 1.13 17 ASN A C 12
ATOM 4658 O O . ASN A 1 17 ? -16.719 0.479 -0.236 1.00 4.20 17 ASN A O 12
ATOM 4678 N N . PHE A 1 19 ? -15.121 2.753 -3.238 1.00 22.52 19 PHE A N 12
ATOM 4679 C CA . PHE A 1 19 ? -15.841 3.577 -4.201 1.00 61.24 19 PHE A CA 12
ATOM 4680 C C . PHE A 1 19 ? -15.403 3.254 -5.627 1.00 52.32 19 PHE A C 12
ATOM 4681 O O . PHE A 1 19 ? -16.170 2.695 -6.411 1.00 20.14 19 PHE A O 12
ATOM 4698 N N . GLN A 1 20 ? -14.166 3.612 -5.955 1.00 50.23 20 GLN A N 12
ATOM 4699 C CA . GLN A 1 20 ? -13.627 3.362 -7.287 1.00 3.32 20 GLN A CA 12
ATOM 4700 C C . GLN A 1 20 ? -14.202 2.078 -7.875 1.00 54.41 20 GLN A C 12
ATOM 4701 O O . GLN A 1 20 ? -14.908 2.107 -8.883 1.00 53.35 20 GLN A O 12
ATOM 4715 N N . PHE A 1 21 ? -13.896 0.953 -7.239 1.00 71.40 21 PHE A N 12
ATOM 4716 C CA . PHE A 1 21 ? -14.382 -0.343 -7.700 1.00 50.33 21 PHE A CA 12
ATOM 4717 C C . PHE A 1 21 ? -15.383 -0.932 -6.711 1.00 1.04 21 PHE A C 12
ATOM 4718 O O . PHE A 1 21 ? -16.448 -1.412 -7.099 1.00 21.10 21 PHE A O 12
ATOM 4735 N N . VAL A 1 22 ? -15.032 -0.892 -5.429 1.00 72.10 22 VAL A N 12
ATOM 4736 C CA . VAL A 1 22 ? -15.899 -1.421 -4.383 1.00 23.14 22 VAL A CA 12
ATOM 4737 C C . VAL A 1 22 ? -16.091 -2.926 -4.536 1.00 43.34 22 VAL A C 12
ATOM 4738 O O . VAL A 1 22 ? -17.071 -3.380 -5.127 1.00 22.22 22 VAL A O 12
ATOM 4751 N N . PHE A 1 23 ? -15.148 -3.695 -4.001 1.00 14.41 23 PHE A N 12
ATOM 4752 C CA . PHE A 1 23 ? -15.213 -5.149 -4.079 1.00 31.42 23 PHE A CA 12
ATOM 4753 C C . PHE A 1 23 ? -14.062 -5.787 -3.306 1.00 35.13 23 PHE A C 12
ATOM 4754 O O . PHE A 1 23 ? -14.269 -6.403 -2.261 1.00 72.35 23 PHE A O 12
ATOM 4782 N N . CYS A 1 25 ? -10.266 -4.678 -2.055 1.00 31.41 25 CYS A N 12
ATOM 4783 C CA . CYS A 1 25 ? -9.723 -3.995 -0.887 1.00 51.13 25 CYS A CA 12
ATOM 4784 C C . CYS A 1 25 ? -10.604 -2.814 -0.490 1.00 10.12 25 CYS A C 12
ATOM 4785 O O . CYS A 1 25 ? -10.549 -2.339 0.645 1.00 54.52 25 CYS A O 12
ATOM 4792 N N . CYS A 1 26 ? -11.416 -2.345 -1.432 1.00 22.24 26 CYS A N 12
ATOM 4793 C CA . CYS A 1 26 ? -12.309 -1.220 -1.182 1.00 22.34 26 CYS A CA 12
ATOM 4794 C C . CYS A 1 26 ? -13.553 -1.672 -0.423 1.00 55.00 26 CYS A C 12
ATOM 4795 O O . CYS A 1 26 ? -14.569 -2.020 -1.026 1.00 45.12 26 CYS A O 12
ATOM 4802 N N . SER A 1 27 ? -13.467 -1.663 0.903 1.00 21.43 27 SER A N 12
ATOM 4803 C CA . SER A 1 27 ? -14.584 -2.075 1.745 1.00 72.31 27 SER A CA 12
ATOM 4804 C C . SER A 1 27 ? -14.429 -1.528 3.161 1.00 64.24 27 SER A C 12
ATOM 4805 O O . SER A 1 27 ? -13.458 -1.834 3.852 1.00 74.43 27 SER A O 12
ATOM 4813 N N . LYS A 1 1 ? -0.909 -1.815 -6.752 1.00 60.15 1 LYS A N 13
ATOM 4814 C CA . LYS A 1 1 ? 0.057 -1.697 -5.667 1.00 31.24 1 LYS A CA 13
ATOM 4815 C C . LYS A 1 1 ? -0.017 -0.317 -5.020 1.00 64.54 1 LYS A C 13
ATOM 4816 O O . LYS A 1 1 ? 0.964 0.169 -4.458 1.00 4.23 1 LYS A O 13
ATOM 4835 N N . LYS A 1 2 ? -1.186 0.308 -5.103 1.00 41.13 2 LYS A N 13
ATOM 4836 C CA . LYS A 1 2 ? -1.389 1.631 -4.524 1.00 73.25 2 LYS A CA 13
ATOM 4837 C C . LYS A 1 2 ? -1.387 1.564 -3.001 1.00 1.04 2 LYS A C 13
ATOM 4838 O O . LYS A 1 2 ? -2.183 0.842 -2.399 1.00 44.31 2 LYS A O 13
ATOM 4857 N N . LYS A 1 3 ? -0.489 2.322 -2.381 1.00 44.11 3 LYS A N 13
ATOM 4858 C CA . LYS A 1 3 ? -0.384 2.352 -0.927 1.00 61.21 3 LYS A CA 13
ATOM 4859 C C . LYS A 1 3 ? -0.750 3.729 -0.383 1.00 40.13 3 LYS A C 13
ATOM 4860 O O . LYS A 1 3 ? -1.705 3.872 0.380 1.00 71.31 3 LYS A O 13
ATOM 4879 N N . SER A 1 4 ? 0.015 4.740 -0.782 1.00 52.44 4 SER A N 13
ATOM 4880 C CA . SER A 1 4 ? -0.228 6.106 -0.333 1.00 11.11 4 SER A CA 13
ATOM 4881 C C . SER A 1 4 ? -1.525 6.650 -0.924 1.00 34.24 4 SER A C 13
ATOM 4882 O O . SER A 1 4 ? -1.905 6.304 -2.042 1.00 23.35 4 SER A O 13
ATOM 4890 N N . GLY A 1 5 ? -2.202 7.505 -0.163 1.00 35.44 5 GLY A N 13
ATOM 4891 C CA . GLY A 1 5 ? -3.450 8.083 -0.626 1.00 71.01 5 GLY A CA 13
ATOM 4892 C C . GLY A 1 5 ? -4.547 8.007 0.417 1.00 33.20 5 GLY A C 13
ATOM 4893 O O . GLY A 1 5 ? -5.024 6.921 0.750 1.00 44.44 5 GLY A O 13
ATOM 4897 N N . VAL A 1 6 ? -4.949 9.163 0.937 1.00 72.55 6 VAL A N 13
ATOM 4898 C CA . VAL A 1 6 ? -5.997 9.223 1.949 1.00 62.52 6 VAL A CA 13
ATOM 4899 C C . VAL A 1 6 ? -6.931 10.402 1.703 1.00 33.32 6 VAL A C 13
ATOM 4900 O O . VAL A 1 6 ? -7.571 10.903 2.628 1.00 31.34 6 VAL A O 13
ATOM 4913 N N . ILE A 1 7 ? -7.006 10.840 0.451 1.00 25.10 7 ILE A N 13
ATOM 4914 C CA . ILE A 1 7 ? -7.863 11.959 0.084 1.00 55.54 7 ILE A CA 13
ATOM 4915 C C . ILE A 1 7 ? -9.323 11.527 -0.008 1.00 62.32 7 ILE A C 13
ATOM 4916 O O . ILE A 1 7 ? -10.213 12.124 0.598 1.00 25.34 7 ILE A O 13
ATOM 4932 N N . PRO A 1 8 ? -9.577 10.462 -0.783 1.00 64.04 8 PRO A N 13
ATOM 4933 C CA . PRO A 1 8 ? -10.927 9.923 -0.971 1.00 40.42 8 PRO A CA 13
ATOM 4934 C C . PRO A 1 8 ? -11.466 9.257 0.290 1.00 63.41 8 PRO A C 13
ATOM 4935 O O . PRO A 1 8 ? -12.592 9.518 0.708 1.00 14.52 8 PRO A O 13
ATOM 4958 N N . VAL A 1 10 ? -9.914 5.762 1.213 1.00 55.33 10 VAL A N 13
ATOM 4959 C CA . VAL A 1 10 ? -9.723 4.347 0.921 1.00 20.45 10 VAL A CA 13
ATOM 4960 C C . VAL A 1 10 ? -8.747 3.710 1.905 1.00 51.42 10 VAL A C 13
ATOM 4961 O O . VAL A 1 10 ? -8.342 4.335 2.884 1.00 45.02 10 VAL A O 13
ATOM 4983 N N . HIS A 1 12 ? -8.266 0.635 4.481 1.00 31.23 12 HIS A N 13
ATOM 4984 C CA . HIS A 1 12 ? -8.936 -0.420 5.234 1.00 10.20 12 HIS A CA 13
ATOM 4985 C C . HIS A 1 12 ? -9.184 0.015 6.675 1.00 14.21 12 HIS A C 13
ATOM 4986 O O . HIS A 1 12 ? -9.232 -0.813 7.584 1.00 24.45 12 HIS A O 13
ATOM 5000 N N . ASP A 1 13 ? -9.342 1.319 6.876 1.00 64.04 13 ASP A N 13
ATOM 5001 C CA . ASP A 1 13 ? -9.585 1.864 8.206 1.00 14.11 13 ASP A CA 13
ATOM 5002 C C . ASP A 1 13 ? -9.670 3.387 8.162 1.00 21.44 13 ASP A C 13
ATOM 5003 O O . ASP A 1 13 ? -9.273 4.069 9.108 1.00 65.53 13 ASP A O 13
ATOM 5012 N N . CYS A 1 14 ? -10.189 3.914 7.059 1.00 70.13 14 CYS A N 13
ATOM 5013 C CA . CYS A 1 14 ? -10.325 5.356 6.890 1.00 64.41 14 CYS A CA 13
ATOM 5014 C C . CYS A 1 14 ? -11.728 5.818 7.270 1.00 12.13 14 CYS A C 13
ATOM 5015 O O . CYS A 1 14 ? -11.896 6.705 8.109 1.00 63.45 14 CYS A O 13
ATOM 5022 N N . HIS A 1 15 ? -12.734 5.211 6.648 1.00 12.25 15 HIS A N 13
ATOM 5023 C CA . HIS A 1 15 ? -14.124 5.560 6.922 1.00 22.31 15 HIS A CA 13
ATOM 5024 C C . HIS A 1 15 ? -15.074 4.653 6.146 1.00 13.00 15 HIS A C 13
ATOM 5025 O O . HIS A 1 15 ? -16.158 4.320 6.624 1.00 31.32 15 HIS A O 13
ATOM 5039 N N . MET A 1 16 ? -14.660 4.258 4.946 1.00 14.53 16 MET A N 13
ATOM 5040 C CA . MET A 1 16 ? -15.475 3.390 4.105 1.00 54.03 16 MET A CA 13
ATOM 5041 C C . MET A 1 16 ? -14.822 2.021 3.942 1.00 43.51 16 MET A C 13
ATOM 5042 O O . MET A 1 16 ? -13.639 1.850 4.233 1.00 61.10 16 MET A O 13
ATOM 5056 N N . ASN A 1 17 ? -15.600 1.051 3.475 1.00 32.52 17 ASN A N 13
ATOM 5057 C CA . ASN A 1 17 ? -15.096 -0.303 3.275 1.00 73.32 17 ASN A CA 13
ATOM 5058 C C . ASN A 1 17 ? -14.544 -0.475 1.863 1.00 40.30 17 ASN A C 13
ATOM 5059 O O . ASN A 1 17 ? -14.852 -1.450 1.180 1.00 52.14 17 ASN A O 13
ATOM 5079 N N . PHE A 1 19 ? -14.649 1.362 -1.526 1.00 61.13 19 PHE A N 13
ATOM 5080 C CA . PHE A 1 19 ? -15.222 2.407 -2.367 1.00 35.34 19 PHE A CA 13
ATOM 5081 C C . PHE A 1 19 ? -14.213 2.883 -3.407 1.00 73.23 19 PHE A C 13
ATOM 5082 O O . PHE A 1 19 ? -13.026 2.572 -3.322 1.00 63.32 19 PHE A O 13
ATOM 5099 N N . GLN A 1 20 ? -14.696 3.638 -4.389 1.00 0.34 20 GLN A N 13
ATOM 5100 C CA . GLN A 1 20 ? -13.837 4.156 -5.447 1.00 4.35 20 GLN A CA 13
ATOM 5101 C C . GLN A 1 20 ? -13.481 3.059 -6.445 1.00 5.44 20 GLN A C 13
ATOM 5102 O O . GLN A 1 20 ? -13.924 3.083 -7.593 1.00 45.21 20 GLN A O 13
ATOM 5116 N N . PHE A 1 21 ? -12.677 2.099 -5.999 1.00 74.01 21 PHE A N 13
ATOM 5117 C CA . PHE A 1 21 ? -12.260 0.993 -6.854 1.00 14.52 21 PHE A CA 13
ATOM 5118 C C . PHE A 1 21 ? -12.819 -0.331 -6.341 1.00 41.23 21 PHE A C 13
ATOM 5119 O O . PHE A 1 21 ? -12.993 -1.281 -7.104 1.00 61.14 21 PHE A O 13
ATOM 5136 N N . VAL A 1 22 ? -13.098 -0.386 -5.043 1.00 3.23 22 VAL A N 13
ATOM 5137 C CA . VAL A 1 22 ? -13.637 -1.592 -4.427 1.00 21.31 22 VAL A CA 13
ATOM 5138 C C . VAL A 1 22 ? -13.024 -2.845 -5.043 1.00 52.23 22 VAL A C 13
ATOM 5139 O O . VAL A 1 22 ? -13.727 -3.811 -5.340 1.00 22.42 22 VAL A O 13
ATOM 5152 N N . PHE A 1 23 ? -11.709 -2.821 -5.234 1.00 32.45 23 PHE A N 13
ATOM 5153 C CA . PHE A 1 23 ? -11.001 -3.955 -5.815 1.00 65.35 23 PHE A CA 13
ATOM 5154 C C . PHE A 1 23 ? -9.594 -4.074 -5.235 1.00 52.44 23 PHE A C 13
ATOM 5155 O O . PHE A 1 23 ? -9.307 -4.982 -4.457 1.00 53.31 23 PHE A O 13
ATOM 5183 N N . CYS A 1 25 ? -7.340 -1.916 -3.117 1.00 64.41 25 CYS A N 13
ATOM 5184 C CA . CYS A 1 25 ? -7.156 -1.739 -1.682 1.00 32.54 25 CYS A CA 13
ATOM 5185 C C . CYS A 1 25 ? -8.482 -1.889 -0.941 1.00 52.43 25 CYS A C 13
ATOM 5186 O O . CYS A 1 25 ? -8.735 -1.200 0.048 1.00 43.13 25 CYS A O 13
ATOM 5193 N N . CYS A 1 26 ? -9.326 -2.793 -1.427 1.00 10.10 26 CYS A N 13
ATOM 5194 C CA . CYS A 1 26 ? -10.626 -3.034 -0.813 1.00 53.31 26 CYS A CA 13
ATOM 5195 C C . CYS A 1 26 ? -10.957 -4.523 -0.806 1.00 72.45 26 CYS A C 13
ATOM 5196 O O . CYS A 1 26 ? -11.545 -5.043 -1.755 1.00 32.44 26 CYS A O 13
ATOM 5203 N N . SER A 1 27 ? -10.575 -5.204 0.270 1.00 53.05 27 SER A N 13
ATOM 5204 C CA . SER A 1 27 ? -10.828 -6.634 0.399 1.00 61.33 27 SER A CA 13
ATOM 5205 C C . SER A 1 27 ? -12.233 -6.892 0.935 1.00 1.51 27 SER A C 13
ATOM 5206 O O . SER A 1 27 ? -13.225 -6.549 0.294 1.00 61.32 27 SER A O 13
ATOM 5214 N N . LYS A 1 1 ? 2.673 1.131 -7.166 1.00 31.34 1 LYS A N 14
ATOM 5215 C CA . LYS A 1 1 ? 2.893 0.189 -6.074 1.00 42.41 1 LYS A CA 14
ATOM 5216 C C . LYS A 1 1 ? 1.615 -0.016 -5.267 1.00 25.32 1 LYS A C 14
ATOM 5217 O O . LYS A 1 1 ? 1.663 -0.250 -4.059 1.00 14.01 1 LYS A O 14
ATOM 5236 N N . LYS A 1 2 ? 0.474 0.071 -5.942 1.00 22.53 2 LYS A N 14
ATOM 5237 C CA . LYS A 1 2 ? -0.817 -0.109 -5.289 1.00 0.24 2 LYS A CA 14
ATOM 5238 C C . LYS A 1 2 ? -0.943 0.803 -4.072 1.00 63.02 2 LYS A C 14
ATOM 5239 O O . LYS A 1 2 ? -1.134 0.335 -2.950 1.00 1.04 2 LYS A O 14
ATOM 5258 N N . LYS A 1 3 ? -0.836 2.107 -4.302 1.00 44.25 3 LYS A N 14
ATOM 5259 C CA . LYS A 1 3 ? -0.940 3.086 -3.227 1.00 30.34 3 LYS A CA 14
ATOM 5260 C C . LYS A 1 3 ? -1.047 4.501 -3.786 1.00 62.44 3 LYS A C 14
ATOM 5261 O O . LYS A 1 3 ? -0.043 5.110 -4.154 1.00 43.14 3 LYS A O 14
ATOM 5280 N N . SER A 1 4 ? -2.270 5.018 -3.846 1.00 62.45 4 SER A N 14
ATOM 5281 C CA . SER A 1 4 ? -2.508 6.360 -4.364 1.00 4.24 4 SER A CA 14
ATOM 5282 C C . SER A 1 4 ? -2.646 7.365 -3.224 1.00 32.33 4 SER A C 14
ATOM 5283 O O . SER A 1 4 ? -2.004 8.414 -3.224 1.00 50.14 4 SER A O 14
ATOM 5291 N N . GLY A 1 5 ? -3.491 7.034 -2.251 1.00 43.22 5 GLY A N 14
ATOM 5292 C CA . GLY A 1 5 ? -3.700 7.917 -1.118 1.00 64.23 5 GLY A CA 14
ATOM 5293 C C . GLY A 1 5 ? -4.678 7.346 -0.111 1.00 70.22 5 GLY A C 14
ATOM 5294 O O . GLY A 1 5 ? -4.948 6.145 -0.109 1.00 71.31 5 GLY A O 14
ATOM 5298 N N . VAL A 1 6 ? -5.210 8.208 0.749 1.00 11.12 6 VAL A N 14
ATOM 5299 C CA . VAL A 1 6 ? -6.164 7.783 1.767 1.00 63.12 6 VAL A CA 14
ATOM 5300 C C . VAL A 1 6 ? -7.283 8.804 1.932 1.00 54.32 6 VAL A C 14
ATOM 5301 O O . VAL A 1 6 ? -7.900 8.898 2.993 1.00 34.23 6 VAL A O 14
ATOM 5314 N N . ILE A 1 7 ? -7.541 9.568 0.875 1.00 22.41 7 ILE A N 14
ATOM 5315 C CA . ILE A 1 7 ? -8.588 10.581 0.902 1.00 3.45 7 ILE A CA 14
ATOM 5316 C C . ILE A 1 7 ? -9.968 9.951 0.753 1.00 61.52 7 ILE A C 14
ATOM 5317 O O . ILE A 1 7 ? -10.875 10.185 1.552 1.00 61.23 7 ILE A O 14
ATOM 5333 N N . PRO A 1 8 ? -10.132 9.129 -0.294 1.00 74.35 8 PRO A N 14
ATOM 5334 C CA . PRO A 1 8 ? -11.399 8.445 -0.573 1.00 23.43 8 PRO A CA 14
ATOM 5335 C C . PRO A 1 8 ? -11.709 7.359 0.453 1.00 43.43 8 PRO A C 14
ATOM 5336 O O . PRO A 1 8 ? -12.812 7.300 0.993 1.00 52.52 8 PRO A O 14
ATOM 5359 N N . VAL A 1 10 ? -9.126 3.965 0.928 1.00 4.21 10 VAL A N 14
ATOM 5360 C CA . VAL A 1 10 ? -8.552 2.757 0.346 1.00 15.43 10 VAL A CA 14
ATOM 5361 C C . VAL A 1 10 ? -7.933 1.871 1.420 1.00 22.44 10 VAL A C 14
ATOM 5362 O O . VAL A 1 10 ? -8.115 2.105 2.614 1.00 14.10 10 VAL A O 14
ATOM 5384 N N . HIS A 1 12 ? -7.442 -0.362 4.139 1.00 51.24 12 HIS A N 14
ATOM 5385 C CA . HIS A 1 12 ? -8.374 -0.863 5.142 1.00 20.05 12 HIS A CA 14
ATOM 5386 C C . HIS A 1 12 ? -8.037 -0.306 6.523 1.00 61.55 12 HIS A C 14
ATOM 5387 O O . HIS A 1 12 ? -7.908 -1.056 7.490 1.00 22.43 12 HIS A O 14
ATOM 5401 N N . ASP A 1 13 ? -7.895 1.012 6.605 1.00 72.21 13 ASP A N 14
ATOM 5402 C CA . ASP A 1 13 ? -7.573 1.669 7.866 1.00 34.24 13 ASP A CA 14
ATOM 5403 C C . ASP A 1 13 ? -7.510 3.183 7.690 1.00 73.21 13 ASP A C 14
ATOM 5404 O O . ASP A 1 13 ? -6.502 3.814 8.007 1.00 44.03 13 ASP A O 14
ATOM 5413 N N . CYS A 1 14 ? -8.594 3.760 7.181 1.00 21.33 14 CYS A N 14
ATOM 5414 C CA . CYS A 1 14 ? -8.662 5.199 6.961 1.00 54.13 14 CYS A CA 14
ATOM 5415 C C . CYS A 1 14 ? -10.019 5.751 7.388 1.00 13.10 14 CYS A C 14
ATOM 5416 O O . CYS A 1 14 ? -10.099 6.774 8.069 1.00 32.11 14 CYS A O 14
ATOM 5423 N N . HIS A 1 15 ? -11.085 5.066 6.983 1.00 5.44 15 HIS A N 14
ATOM 5424 C CA . HIS A 1 15 ? -12.439 5.487 7.325 1.00 43.21 15 HIS A CA 14
ATOM 5425 C C . HIS A 1 15 ? -13.472 4.654 6.573 1.00 53.34 15 HIS A C 14
ATOM 5426 O O . HIS A 1 15 ? -14.312 3.992 7.182 1.00 51.34 15 HIS A O 14
ATOM 5440 N N . MET A 1 16 ? -13.405 4.693 5.246 1.00 44.51 16 MET A N 14
ATOM 5441 C CA . MET A 1 16 ? -14.335 3.942 4.411 1.00 24.22 16 MET A CA 14
ATOM 5442 C C . MET A 1 16 ? -13.912 2.480 4.307 1.00 32.23 16 MET A C 14
ATOM 5443 O O . MET A 1 16 ? -12.991 2.040 4.994 1.00 42.23 16 MET A O 14
ATOM 5457 N N . ASN A 1 17 ? -14.593 1.732 3.445 1.00 64.41 17 ASN A N 14
ATOM 5458 C CA . ASN A 1 17 ? -14.288 0.318 3.252 1.00 2.54 17 ASN A CA 14
ATOM 5459 C C . ASN A 1 17 ? -14.648 -0.128 1.839 1.00 60.13 17 ASN A C 14
ATOM 5460 O O . ASN A 1 17 ? -15.488 -1.007 1.650 1.00 43.11 17 ASN A O 14
ATOM 5480 N N . PHE A 1 19 ? -15.855 1.243 -1.993 1.00 53.51 19 PHE A N 14
ATOM 5481 C CA . PHE A 1 19 ? -16.420 2.356 -2.748 1.00 43.11 19 PHE A CA 14
ATOM 5482 C C . PHE A 1 19 ? -15.500 2.755 -3.898 1.00 62.04 19 PHE A C 14
ATOM 5483 O O . PHE A 1 19 ? -14.281 2.820 -3.738 1.00 35.23 19 PHE A O 14
ATOM 5500 N N . GLN A 1 20 ? -16.093 3.020 -5.058 1.00 10.42 20 GLN A N 14
ATOM 5501 C CA . GLN A 1 20 ? -15.327 3.412 -6.235 1.00 71.52 20 GLN A CA 14
ATOM 5502 C C . GLN A 1 20 ? -14.326 2.327 -6.619 1.00 31.44 20 GLN A C 14
ATOM 5503 O O . GLN A 1 20 ? -14.640 1.424 -7.394 1.00 74.52 20 GLN A O 14
ATOM 5517 N N . PHE A 1 21 ? -13.119 2.422 -6.071 1.00 32.34 21 PHE A N 14
ATOM 5518 C CA . PHE A 1 21 ? -12.071 1.449 -6.356 1.00 70.13 21 PHE A CA 14
ATOM 5519 C C . PHE A 1 21 ? -12.299 0.158 -5.575 1.00 1.54 21 PHE A C 14
ATOM 5520 O O . PHE A 1 21 ? -11.437 -0.279 -4.812 1.00 71.31 21 PHE A O 14
ATOM 5537 N N . VAL A 1 22 ? -13.467 -0.446 -5.769 1.00 63.03 22 VAL A N 14
ATOM 5538 C CA . VAL A 1 22 ? -13.809 -1.686 -5.084 1.00 32.51 22 VAL A CA 14
ATOM 5539 C C . VAL A 1 22 ? -13.158 -2.887 -5.761 1.00 45.33 22 VAL A C 14
ATOM 5540 O O . VAL A 1 22 ? -13.823 -3.875 -6.071 1.00 61.24 22 VAL A O 14
ATOM 5553 N N . PHE A 1 23 ? -11.851 -2.794 -5.988 1.00 74.12 23 PHE A N 14
ATOM 5554 C CA . PHE A 1 23 ? -11.109 -3.873 -6.630 1.00 4.51 23 PHE A CA 14
ATOM 5555 C C . PHE A 1 23 ? -9.632 -3.816 -6.251 1.00 24.01 23 PHE A C 14
ATOM 5556 O O . PHE A 1 23 ? -9.099 -4.746 -5.648 1.00 32.51 23 PHE A O 14
ATOM 5584 N N . CYS A 1 25 ? -7.399 -1.881 -4.040 1.00 23.44 25 CYS A N 14
ATOM 5585 C CA . CYS A 1 25 ? -7.005 -2.041 -2.645 1.00 34.51 25 CYS A CA 14
ATOM 5586 C C . CYS A 1 25 ? -8.220 -1.960 -1.724 1.00 61.35 25 CYS A C 14
ATOM 5587 O O . CYS A 1 25 ? -8.145 -1.409 -0.626 1.00 43.52 25 CYS A O 14
ATOM 5594 N N . CYS A 1 26 ? -9.339 -2.514 -2.180 1.00 65.21 26 CYS A N 14
ATOM 5595 C CA . CYS A 1 26 ? -10.570 -2.505 -1.399 1.00 62.35 26 CYS A CA 14
ATOM 5596 C C . CYS A 1 26 ? -10.539 -3.586 -0.323 1.00 31.41 26 CYS A C 14
ATOM 5597 O O . CYS A 1 26 ? -9.947 -4.649 -0.512 1.00 40.22 26 CYS A O 14
ATOM 5604 N N . SER A 1 27 ? -11.182 -3.307 0.807 1.00 64.23 27 SER A N 14
ATOM 5605 C CA . SER A 1 27 ? -11.225 -4.254 1.915 1.00 14.42 27 SER A CA 14
ATOM 5606 C C . SER A 1 27 ? -12.383 -3.935 2.857 1.00 42.54 27 SER A C 14
ATOM 5607 O O . SER A 1 27 ? -13.166 -3.020 2.605 1.00 32.41 27 SER A O 14
ATOM 5615 N N . LYS A 1 1 ? 1.759 1.418 -8.770 1.00 25.02 1 LYS A N 15
ATOM 5616 C CA . LYS A 1 1 ? 2.476 1.499 -7.503 1.00 22.14 1 LYS A CA 15
ATOM 5617 C C . LYS A 1 1 ? 2.032 2.720 -6.703 1.00 71.32 1 LYS A C 15
ATOM 5618 O O . LYS A 1 1 ? 2.052 3.844 -7.205 1.00 11.05 1 LYS A O 15
ATOM 5637 N N . LYS A 1 2 ? 1.632 2.492 -5.457 1.00 24.43 2 LYS A N 15
ATOM 5638 C CA . LYS A 1 2 ? 1.186 3.573 -4.586 1.00 72.50 2 LYS A CA 15
ATOM 5639 C C . LYS A 1 2 ? 1.516 3.268 -3.128 1.00 52.52 2 LYS A C 15
ATOM 5640 O O . LYS A 1 2 ? 1.729 2.114 -2.757 1.00 1.24 2 LYS A O 15
ATOM 5659 N N . LYS A 1 3 ? 1.555 4.311 -2.305 1.00 40.04 3 LYS A N 15
ATOM 5660 C CA . LYS A 1 3 ? 1.856 4.156 -0.887 1.00 41.21 3 LYS A CA 15
ATOM 5661 C C . LYS A 1 3 ? 1.076 5.166 -0.052 1.00 12.12 3 LYS A C 15
ATOM 5662 O O . LYS A 1 3 ? 1.561 5.645 0.973 1.00 20.01 3 LYS A O 15
ATOM 5681 N N . SER A 1 4 ? -0.136 5.484 -0.496 1.00 41.41 4 SER A N 15
ATOM 5682 C CA . SER A 1 4 ? -0.982 6.439 0.210 1.00 53.33 4 SER A CA 15
ATOM 5683 C C . SER A 1 4 ? -2.433 6.320 -0.247 1.00 33.25 4 SER A C 15
ATOM 5684 O O . SER A 1 4 ? -2.780 6.710 -1.361 1.00 25.51 4 SER A O 15
ATOM 5692 N N . GLY A 1 5 ? -3.278 5.777 0.625 1.00 54.22 5 GLY A N 15
ATOM 5693 C CA . GLY A 1 5 ? -4.682 5.615 0.294 1.00 12.24 5 GLY A CA 15
ATOM 5694 C C . GLY A 1 5 ? -5.598 6.208 1.347 1.00 22.21 5 GLY A C 15
ATOM 5695 O O . GLY A 1 5 ? -6.486 5.528 1.861 1.00 15.41 5 GLY A O 15
ATOM 5699 N N . VAL A 1 6 ? -5.380 7.479 1.671 1.00 74.32 6 VAL A N 15
ATOM 5700 C CA . VAL A 1 6 ? -6.192 8.163 2.670 1.00 75.22 6 VAL A CA 15
ATOM 5701 C C . VAL A 1 6 ? -6.915 9.361 2.064 1.00 31.21 6 VAL A C 15
ATOM 5702 O O . VAL A 1 6 ? -7.960 9.784 2.560 1.00 61.12 6 VAL A O 15
ATOM 5715 N N . ILE A 1 7 ? -6.352 9.903 0.989 1.00 31.25 7 ILE A N 15
ATOM 5716 C CA . ILE A 1 7 ? -6.944 11.051 0.315 1.00 41.51 7 ILE A CA 15
ATOM 5717 C C . ILE A 1 7 ? -8.133 10.633 -0.543 1.00 62.42 7 ILE A C 15
ATOM 5718 O O . ILE A 1 7 ? -9.256 11.106 -0.366 1.00 25.31 7 ILE A O 15
ATOM 5734 N N . PRO A 1 8 ? -7.883 9.722 -1.496 1.00 32.22 8 PRO A N 15
ATOM 5735 C CA . PRO A 1 8 ? -8.921 9.217 -2.399 1.00 71.34 8 PRO A CA 15
ATOM 5736 C C . PRO A 1 8 ? -9.934 8.332 -1.681 1.00 73.33 8 PRO A C 15
ATOM 5737 O O . PRO A 1 8 ? -11.142 8.507 -1.833 1.00 33.00 8 PRO A O 15
ATOM 5760 N N . VAL A 1 10 ? -8.863 4.735 -1.015 1.00 61.12 10 VAL A N 15
ATOM 5761 C CA . VAL A 1 10 ? -8.535 3.407 -1.520 1.00 21.10 10 VAL A CA 15
ATOM 5762 C C . VAL A 1 10 ? -7.914 2.542 -0.429 1.00 5.31 10 VAL A C 15
ATOM 5763 O O . VAL A 1 10 ? -7.808 2.960 0.723 1.00 11.41 10 VAL A O 15
ATOM 5785 N N . HIS A 1 12 ? -7.551 0.855 2.426 1.00 71.31 12 HIS A N 15
ATOM 5786 C CA . HIS A 1 12 ? -8.380 0.728 3.619 1.00 32.42 12 HIS A CA 15
ATOM 5787 C C . HIS A 1 12 ? -7.852 1.612 4.745 1.00 64.24 12 HIS A C 15
ATOM 5788 O O . HIS A 1 12 ? -6.816 2.262 4.602 1.00 61.00 12 HIS A O 15
ATOM 5802 N N . ASP A 1 13 ? -8.570 1.631 5.862 1.00 42.40 13 ASP A N 15
ATOM 5803 C CA . ASP A 1 13 ? -8.173 2.436 7.012 1.00 70.50 13 ASP A CA 15
ATOM 5804 C C . ASP A 1 13 ? -8.252 3.924 6.687 1.00 5.04 13 ASP A C 15
ATOM 5805 O O . ASP A 1 13 ? -7.571 4.742 7.307 1.00 13.31 13 ASP A O 15
ATOM 5814 N N . CYS A 1 14 ? -9.085 4.268 5.711 1.00 3.32 14 CYS A N 15
ATOM 5815 C CA . CYS A 1 14 ? -9.252 5.658 5.302 1.00 22.42 14 CYS A CA 15
ATOM 5816 C C . CYS A 1 14 ? -10.707 6.095 5.443 1.00 70.24 14 CYS A C 15
ATOM 5817 O O . CYS A 1 14 ? -10.991 7.242 5.787 1.00 55.52 14 CYS A O 15
ATOM 5824 N N . HIS A 1 15 ? -11.625 5.172 5.174 1.00 30.30 15 HIS A N 15
ATOM 5825 C CA . HIS A 1 15 ? -13.051 5.461 5.271 1.00 34.02 15 HIS A CA 15
ATOM 5826 C C . HIS A 1 15 ? -13.879 4.308 4.710 1.00 1.44 15 HIS A C 15
ATOM 5827 O O . HIS A 1 15 ? -13.770 3.969 3.532 1.00 1.34 15 HIS A O 15
ATOM 5841 N N . MET A 1 16 ? -14.705 3.710 5.562 1.00 11.13 16 MET A N 15
ATOM 5842 C CA . MET A 1 16 ? -15.551 2.596 5.151 1.00 71.22 16 MET A CA 15
ATOM 5843 C C . MET A 1 16 ? -14.732 1.527 4.434 1.00 21.15 16 MET A C 15
ATOM 5844 O O . MET A 1 16 ? -13.502 1.559 4.452 1.00 33.20 16 MET A O 15
ATOM 5858 N N . ASN A 1 17 ? -15.422 0.581 3.805 1.00 12.25 17 ASN A N 15
ATOM 5859 C CA . ASN A 1 17 ? -14.758 -0.498 3.084 1.00 62.02 17 ASN A CA 15
ATOM 5860 C C . ASN A 1 17 ? -14.791 -0.248 1.579 1.00 10.42 17 ASN A C 15
ATOM 5861 O O . ASN A 1 17 ? -15.469 -0.957 0.837 1.00 44.20 17 ASN A O 15
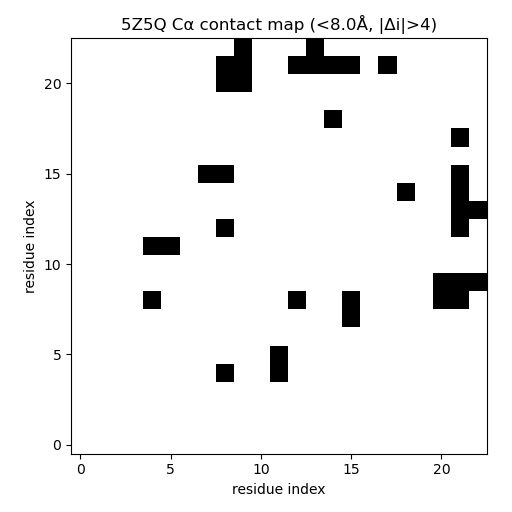ATOM 5881 N N . PHE A 1 19 ? -15.398 2.137 -1.962 1.00 73.44 19 PHE A N 15
ATOM 5882 C CA . PHE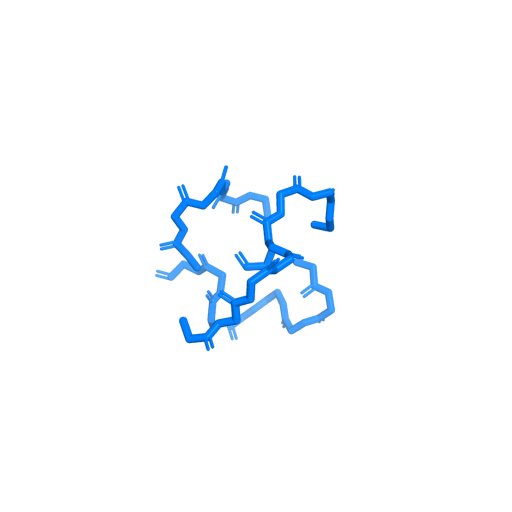 A 1 19 ? -16.551 2.879 -2.458 1.00 53.11 19 PHE A CA 15
ATOM 5883 C C . PHE A 1 19 ? -16.628 2.811 -3.981 1.00 34.05 19 PHE A C 15
ATOM 5884 O O . PHE A 1 19 ? -17.372 2.005 -4.539 1.00 30.45 19 PHE A O 15
ATOM 5901 N N . GLN A 1 20 ? -15.855 3.664 -4.645 1.00 31.40 20 GLN A N 15
ATOM 5902 C CA . GLN A 1 20 ? -15.837 3.701 -6.102 1.00 42.25 20 GLN A CA 15
ATOM 5903 C C . GLN A 1 20 ? -14.723 2.819 -6.656 1.00 21.52 20 GLN A C 15
ATOM 5904 O O . GLN A 1 20 ? -14.204 3.065 -7.745 1.00 12.42 20 GLN A O 15
ATOM 5918 N N . PHE A 1 21 ? -14.359 1.789 -5.899 1.00 33.15 21 PHE A N 15
ATOM 5919 C CA . PHE A 1 21 ? -13.305 0.870 -6.313 1.00 35.24 21 PHE A CA 15
ATOM 5920 C C . PHE A 1 21 ? -13.295 -0.377 -5.433 1.00 71.34 21 PHE A C 15
ATOM 5921 O O . PHE A 1 21 ? -12.257 -1.013 -5.251 1.00 60.51 21 PHE A O 15
ATOM 5938 N N . VAL A 1 22 ? -14.459 -0.721 -4.890 1.00 4.30 22 VAL A N 15
ATOM 5939 C CA . VAL A 1 22 ? -14.585 -1.891 -4.030 1.00 62.41 22 VAL A 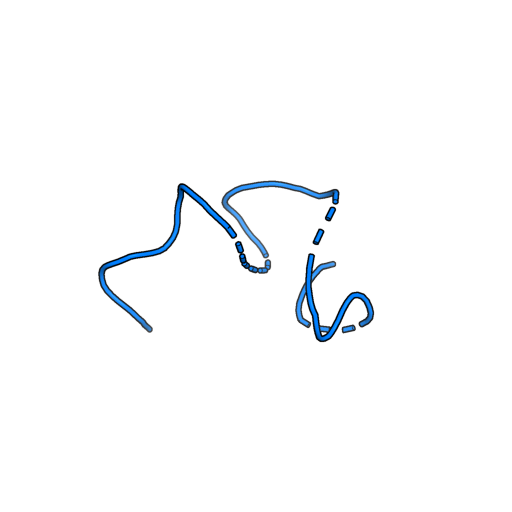CA 15
ATOM 5940 C C . VAL A 1 22 ? -14.355 -3.178 -4.816 1.00 1.43 22 VAL A C 15
ATOM 5941 O O . VAL A 1 22 ? -14.931 -3.376 -5.886 1.00 3.52 22 VAL A O 15
ATOM 5954 N N . PHE A 1 23 ? -13.510 -4.050 -4.277 1.00 63.22 23 PHE A N 15
ATOM 5955 C CA . PHE A 1 23 ? -13.203 -5.319 -4.928 1.00 4.41 23 PHE A CA 15
ATOM 5956 C C . PHE A 1 23 ? -12.559 -6.292 -3.945 1.00 64.22 23 PHE A C 15
ATOM 5957 O O . PHE A 1 23 ? -13.174 -7.275 -3.537 1.00 32.54 23 PHE A O 15
ATOM 5985 N N . CYS A 1 25 ? -9.146 -5.232 -1.667 1.00 20.34 25 CYS A N 15
ATOM 5986 C CA . CYS A 1 25 ? -8.522 -4.527 -0.554 1.00 24.43 25 CYS A CA 15
ATOM 5987 C C . CYS A 1 25 ? -9.445 -3.440 -0.012 1.00 32.45 25 CYS A C 15
ATOM 5988 O O . CYS A 1 25 ? -9.385 -3.090 1.167 1.00 20.15 25 CYS A O 15
ATOM 5995 N N . CYS A 1 26 ? -10.300 -2.910 -0.880 1.00 64.33 26 CYS A N 15
ATOM 5996 C CA . CYS A 1 26 ? -11.236 -1.863 -0.491 1.00 33.34 26 CYS A CA 15
ATOM 5997 C C . CYS A 1 26 ? -12.441 -2.454 0.236 1.00 72.22 26 CYS A C 15
ATOM 5998 O O . CYS A 1 26 ? -12.727 -2.096 1.378 1.00 31.44 26 CYS A O 15
ATOM 6005 N N . SER A 1 27 ? -13.144 -3.361 -0.436 1.00 2.13 27 SER A N 15
ATOM 6006 C CA . SER A 1 27 ? -14.320 -3.999 0.144 1.00 61.33 27 SER A CA 15
ATOM 6007 C C . SER A 1 27 ? -13.916 -5.121 1.096 1.00 43.40 27 SER A C 15
ATOM 6008 O O . SER A 1 27 ? -12.744 -5.487 1.177 1.00 35.12 27 SER A O 15
ATOM 6016 N N . LYS A 1 1 ? 2.372 -0.440 -1.180 1.00 23.45 1 LYS A N 16
ATOM 6017 C CA . LYS A 1 1 ? 2.933 0.860 -0.831 1.00 34.20 1 LYS A CA 16
ATOM 6018 C C . LYS A 1 1 ? 2.802 1.838 -1.994 1.00 15.22 1 LYS A C 16
ATOM 6019 O O . LYS A 1 1 ? 3.669 2.686 -2.207 1.00 31.24 1 LYS A O 16
ATOM 6038 N N . LYS A 1 2 ? 1.711 1.717 -2.743 1.00 62.43 2 LYS A N 16
ATOM 6039 C CA . LYS A 1 2 ? 1.464 2.592 -3.883 1.00 62.42 2 LYS A CA 16
ATOM 6040 C C . LYS A 1 2 ? 0.138 3.328 -3.726 1.00 51.52 2 LYS A C 16
ATOM 6041 O O . LYS A 1 2 ? -0.880 2.922 -4.286 1.00 74.12 2 LYS A O 16
ATOM 6060 N N . LYS A 1 3 ? 0.157 4.415 -2.962 1.00 41.30 3 LYS A N 16
ATOM 6061 C CA . LYS A 1 3 ? -1.043 5.211 -2.733 1.00 42.51 3 LYS A CA 16
ATOM 6062 C C . LYS A 1 3 ? -0.720 6.702 -2.759 1.00 42.00 3 LYS A C 16
ATOM 6063 O O . LYS A 1 3 ? 0.341 7.125 -2.300 1.00 21.01 3 LYS A O 16
ATOM 6082 N N . SER A 1 4 ? -1.642 7.493 -3.298 1.00 0.55 4 SER A N 16
ATOM 6083 C CA . SER A 1 4 ? -1.454 8.937 -3.385 1.00 61.20 4 SER A CA 16
ATOM 6084 C C . SER A 1 4 ? -1.740 9.604 -2.043 1.00 53.33 4 SER A C 16
ATOM 6085 O O . SER A 1 4 ? -0.875 10.261 -1.467 1.00 5.14 4 SER A O 16
ATOM 6093 N N . GLY A 1 5 ? -2.964 9.430 -1.552 1.00 5.51 5 GLY A N 16
ATOM 6094 C CA . GLY A 1 5 ? -3.344 10.022 -0.282 1.00 62.52 5 GLY A CA 16
ATOM 6095 C C . GLY A 1 5 ? -4.383 9.198 0.452 1.00 12.34 5 GLY A C 16
ATOM 6096 O O . GLY A 1 5 ? -4.431 7.976 0.311 1.00 10.24 5 GLY A O 16
ATOM 6100 N N . VAL A 1 6 ? -5.218 9.868 1.241 1.00 43.42 6 VAL A N 16
ATOM 6101 C CA . VAL A 1 6 ? -6.261 9.191 2.001 1.00 10.03 6 VAL A CA 16
ATOM 6102 C C . VAL A 1 6 ? -7.541 10.019 2.036 1.00 21.31 6 VAL A C 16
ATOM 6103 O O . VAL A 1 6 ? -8.345 9.898 2.961 1.00 2.21 6 VAL A O 16
ATOM 6116 N N . ILE A 1 7 ? -7.724 10.858 1.023 1.00 44.43 7 ILE A N 16
ATOM 6117 C CA . ILE A 1 7 ? -8.907 11.705 0.937 1.00 50.02 7 ILE A CA 16
ATOM 6118 C C . ILE A 1 7 ? -10.121 10.908 0.471 1.00 64.14 7 ILE A C 16
ATOM 6119 O O . ILE A 1 7 ? -11.181 10.922 1.096 1.00 52.34 7 ILE A O 16
ATOM 6135 N N . PRO A 1 8 ? -9.963 10.193 -0.653 1.00 41.35 8 PRO A N 16
ATOM 6136 C CA . PRO A 1 8 ? -11.034 9.374 -1.228 1.00 14.14 8 PRO A CA 16
ATOM 6137 C C . PRO A 1 8 ? -11.347 8.149 -0.376 1.00 21.52 8 PRO A C 16
ATOM 6138 O O . PRO A 1 8 ? -12.507 7.868 -0.078 1.00 2.22 8 PRO A O 16
ATOM 6161 N N . VAL A 1 10 ? -9.041 4.755 -0.436 1.00 43.04 10 VAL A N 16
ATOM 6162 C CA . VAL A 1 10 ? -8.723 3.602 -1.270 1.00 73.13 10 VAL A CA 16
ATOM 6163 C C . VAL A 1 10 ? -7.830 2.615 -0.527 1.00 11.21 10 VAL A C 16
ATOM 6164 O O . VAL A 1 10 ? -6.977 3.011 0.267 1.00 75.15 10 VAL A O 16
ATOM 6186 N N . HIS A 1 12 ? -7.658 -0.368 2.143 1.00 11.11 12 HIS A N 16
ATOM 6187 C CA . HIS A 1 12 ? -8.387 -1.009 3.231 1.00 32.54 12 HIS A CA 16
ATOM 6188 C C . HIS A 1 12 ? -7.741 -0.696 4.577 1.00 0.04 12 HIS A C 16
ATOM 6189 O O . HIS A 1 12 ? -7.760 -1.519 5.493 1.00 63.23 12 HIS A O 16
ATOM 6203 N N . ASP A 1 13 ? -7.170 0.498 4.690 1.00 3.00 13 ASP A N 16
ATOM 6204 C CA . ASP A 1 13 ? -6.518 0.920 5.924 1.00 3.42 13 ASP A CA 16
ATOM 6205 C C . ASP A 1 13 ? -6.744 2.408 6.177 1.00 62.23 13 ASP A C 16
ATOM 6206 O O . ASP A 1 13 ? -6.070 3.017 7.008 1.00 32.45 13 ASP A O 16
ATOM 6215 N N . CYS A 1 14 ? -7.695 2.988 5.453 1.00 73.42 14 CYS A N 16
ATOM 6216 C CA . CYS A 1 14 ? -8.010 4.404 5.596 1.00 20.13 14 CYS A CA 16
ATOM 6217 C C . CYS A 1 14 ? -9.461 4.598 6.029 1.00 65.33 14 CYS A C 16
ATOM 6218 O O . CYS A 1 14 ? -9.788 5.557 6.728 1.00 35.20 14 CYS A O 16
ATOM 6225 N N . HIS A 1 15 ? -10.325 3.680 5.608 1.00 54.11 15 HIS A N 16
ATOM 6226 C CA . HIS A 1 15 ? -11.741 3.749 5.952 1.00 11.01 15 HIS A CA 16
ATOM 6227 C C . HIS A 1 15 ? -12.494 2.542 5.401 1.00 64.30 15 HIS A C 16
ATOM 6228 O O . HIS A 1 15 ? -11.898 1.650 4.797 1.00 51.12 15 HIS A O 16
ATOM 6242 N N . MET A 1 16 ? -13.805 2.520 5.614 1.00 12.04 16 MET A N 16
ATOM 6243 C CA . MET A 1 16 ? -14.639 1.422 5.138 1.00 5.13 16 MET A CA 16
ATOM 6244 C C . MET A 1 16 ? -15.456 1.847 3.922 1.00 5.34 16 MET A C 16
ATOM 6245 O O . MET A 1 16 ? -15.203 2.895 3.329 1.00 64.32 16 MET A O 16
ATOM 6259 N N . ASN A 1 17 ? -16.436 1.027 3.557 1.00 3.33 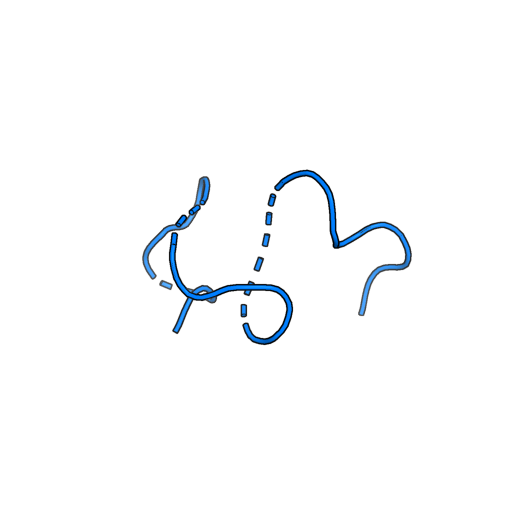17 ASN A N 16
ATOM 6260 C CA . ASN A 1 17 ? -17.289 1.319 2.411 1.00 31.22 17 ASN A CA 16
ATOM 6261 C C . ASN A 1 17 ? -16.535 1.102 1.103 1.00 74.54 17 ASN A C 16
ATOM 6262 O O . ASN A 1 17 ? -16.839 0.181 0.346 1.00 72.24 17 ASN A O 16
ATOM 6282 N N . PHE A 1 19 ? -14.488 3.001 -2.487 1.00 15.24 19 PHE A N 16
ATOM 6283 C CA . PHE A 1 19 ? -14.808 3.988 -3.511 1.00 52.24 19 PHE A CA 16
ATOM 6284 C C . PHE A 1 19 ? -13.879 3.845 -4.713 1.00 60.33 19 PHE A C 16
ATOM 6285 O O . PHE A 1 19 ? -12.830 3.207 -4.627 1.00 34.53 19 PHE A O 16
ATOM 6302 N N . GLN A 1 20 ? -14.273 4.443 -5.833 1.00 30.30 20 GLN A N 16
ATOM 6303 C CA . GLN A 1 20 ? -13.476 4.381 -7.053 1.00 34.53 20 GLN A CA 16
ATOM 6304 C C . GLN A 1 20 ? -13.606 3.014 -7.718 1.00 44.42 20 GLN A C 16
ATOM 6305 O O . GLN A 1 20 ? -14.197 2.888 -8.791 1.00 10.23 20 GLN A O 16
ATOM 6319 N N . PHE A 1 21 ? -13.048 1.994 -7.075 1.00 73.54 21 PHE A N 16
ATOM 6320 C CA . PHE A 1 21 ? -13.100 0.636 -7.606 1.00 1.12 21 PHE A CA 16
ATOM 6321 C C . PHE A 1 21 ? -14.111 -0.210 -6.837 1.00 41.03 21 PHE A C 16
ATOM 6322 O O . PHE A 1 21 ? -14.939 -0.900 -7.432 1.00 32.04 21 PHE A O 16
ATOM 6339 N N . VAL A 1 22 ? -14.036 -0.152 -5.511 1.00 40.34 22 VAL A N 16
ATOM 6340 C CA . VAL A 1 22 ? -14.944 -0.911 -4.660 1.00 62.43 22 VAL A CA 16
ATOM 6341 C C . VAL A 1 22 ? -15.283 -2.260 -5.285 1.00 34.01 22 VAL A C 16
ATOM 6342 O O . VAL A 1 22 ? -16.347 -2.430 -5.882 1.00 2.22 22 VAL A O 16
ATOM 6355 N N . PHE A 1 23 ? -14.373 -3.218 -5.143 1.00 50.40 23 PHE A N 16
ATOM 6356 C CA . PHE A 1 23 ? -14.575 -4.553 -5.694 1.00 15.42 23 PHE A CA 16
ATOM 6357 C C . PHE A 1 23 ? -13.622 -5.556 -5.051 1.00 74.34 23 PHE A C 16
ATOM 6358 O O . PHE A 1 23 ? -14.037 -6.402 -4.261 1.00 22.43 23 PHE A O 16
ATOM 6386 N N . CYS A 1 25 ? -10.673 -4.747 -3.210 1.00 41.13 25 CYS A N 16
ATOM 6387 C CA . CYS A 1 25 ? -9.705 -4.075 -2.352 1.00 11.13 25 CYS A CA 16
ATOM 6388 C C . CYS A 1 25 ? -10.399 -3.414 -1.164 1.00 24.13 25 CYS A C 16
ATOM 6389 O O . CYS A 1 25 ? -9.889 -3.436 -0.043 1.00 14.42 25 CYS A O 16
ATOM 6396 N N . CYS A 1 26 ? -11.564 -2.828 -1.417 1.00 44.43 26 CYS A N 16
ATOM 6397 C CA . CYS A 1 26 ? -12.328 -2.160 -0.371 1.00 31.14 26 CYS A CA 16
ATOM 6398 C C . CYS A 1 26 ? -13.181 -3.162 0.403 1.00 41.31 26 CYS A C 16
ATOM 6399 O O . CYS A 1 26 ? -14.366 -3.334 0.118 1.00 62.41 26 CYS A O 16
ATOM 6406 N N . SER A 1 27 ? -12.569 -3.819 1.383 1.00 50.11 27 SER A N 16
ATOM 6407 C CA . SER A 1 27 ? -13.270 -4.806 2.196 1.00 53.23 27 SER A CA 16
ATOM 6408 C C . SER A 1 27 ? -13.523 -4.271 3.602 1.00 2.10 27 SER A C 16
ATOM 6409 O O . SER A 1 27 ? -14.450 -3.494 3.824 1.00 34.51 27 SER A O 16
ATOM 6417 N N . LYS A 1 1 ? -2.702 -4.256 -6.601 1.00 1.24 1 LYS A N 17
ATOM 6418 C CA . LYS A 1 1 ? -2.167 -3.008 -6.069 1.00 50.34 1 LYS A CA 17
ATOM 6419 C C . LYS A 1 1 ? -2.531 -2.843 -4.597 1.00 45.12 1 LYS A C 17
ATOM 6420 O O . LYS A 1 1 ? -3.483 -3.452 -4.110 1.00 70.21 1 LYS A O 17
ATOM 6439 N N . LYS A 1 2 ? -1.767 -2.014 -3.893 1.00 61.32 2 LYS A N 17
ATOM 6440 C CA . LYS A 1 2 ? -2.010 -1.766 -2.477 1.00 25.30 2 LYS A CA 17
ATOM 6441 C C . LYS A 1 2 ? -1.411 -0.430 -2.048 1.00 60.42 2 LYS A C 17
ATOM 6442 O O . LYS A 1 2 ? -0.211 -0.329 -1.793 1.00 22.21 2 LYS A O 17
ATOM 6461 N N . LYS A 1 3 ? -2.255 0.593 -1.969 1.00 60.25 3 LYS A N 17
ATOM 6462 C CA . LYS A 1 3 ? -1.811 1.922 -1.569 1.00 2.53 3 LYS A CA 17
ATOM 6463 C C . LYS A 1 3 ? -2.674 2.466 -0.435 1.00 33.33 3 LYS A C 17
ATOM 6464 O O . LYS A 1 3 ? -3.878 2.214 -0.383 1.00 52.23 3 LYS A O 17
ATOM 6483 N N . SER A 1 4 ? -2.052 3.213 0.471 1.00 22.24 4 SER A N 17
ATOM 6484 C CA . SER A 1 4 ? -2.763 3.790 1.606 1.00 74.21 4 SER A CA 17
ATOM 6485 C C . SER A 1 4 ? -2.914 5.299 1.442 1.00 4.22 4 SER A C 17
ATOM 6486 O O . SER A 1 4 ? -2.072 5.955 0.830 1.00 52.41 4 SER A O 17
ATOM 6494 N N . GLY A 1 5 ? -3.993 5.844 1.995 1.00 34.32 5 GLY A N 17
ATOM 6495 C CA . GLY A 1 5 ? -4.236 7.271 1.900 1.00 42.31 5 GLY A CA 17
ATOM 6496 C C . GLY A 1 5 ? -5.359 7.730 2.808 1.00 54.51 5 GLY A C 17
ATOM 6497 O O . GLY A 1 5 ? -6.310 6.989 3.055 1.00 74.32 5 GLY A O 17
ATOM 6501 N N . VAL A 1 6 ? -5.250 8.957 3.308 1.00 12.22 6 VAL A N 17
ATOM 6502 C CA . VAL A 1 6 ? -6.265 9.514 4.195 1.00 43.32 6 VAL A CA 17
ATOM 6503 C C . VAL A 1 6 ? -6.872 10.783 3.606 1.00 31.24 6 VAL A C 17
ATOM 6504 O O . VAL A 1 6 ? -7.991 11.165 3.951 1.00 4.24 6 VAL A O 17
ATOM 6517 N N . ILE A 1 7 ? -6.128 11.431 2.716 1.00 31.53 7 ILE A N 17
ATOM 6518 C CA . ILE A 1 7 ? -6.594 12.655 2.078 1.00 13.44 7 ILE A CA 17
ATOM 6519 C C . ILE A 1 7 ? -7.585 12.350 0.960 1.00 44.13 7 ILE A C 17
ATOM 6520 O O . ILE A 1 7 ? -8.726 12.812 0.964 1.00 30.42 7 ILE A O 17
ATOM 6536 N N . PRO A 1 8 ? -7.140 11.552 -0.022 1.00 51.04 8 PRO A N 17
ATOM 6537 C CA . PRO A 1 8 ? -7.972 11.165 -1.165 1.00 73.34 8 PRO A CA 17
ATOM 6538 C C . PRO A 1 8 ? -9.096 10.214 -0.768 1.00 73.12 8 PRO A C 17
ATOM 6539 O O . PRO A 1 8 ? -10.264 10.599 -0.733 1.00 41.25 8 PRO A O 17
ATOM 6562 N N . VAL A 1 10 ? -8.205 6.088 -0.146 1.00 64.41 10 VAL A N 17
ATOM 6563 C CA . VAL A 1 10 ? -7.709 4.796 -0.605 1.00 63.25 10 VAL A CA 17
ATOM 6564 C C . VAL A 1 10 ? -7.344 3.897 0.571 1.00 42.32 10 VAL A C 17
ATOM 6565 O O . VAL A 1 10 ? -7.567 4.251 1.727 1.00 12.35 10 VAL A O 17
ATOM 6587 N N . HIS A 1 12 ? -7.467 2.134 3.428 1.00 23.44 12 HIS A N 17
ATOM 6588 C CA . HIS A 1 12 ? -8.522 1.984 4.424 1.00 11.40 12 HIS A CA 17
ATOM 6589 C C . HIS A 1 12 ? -8.497 3.140 5.420 1.00 24.21 12 HIS A C 17
ATOM 6590 O O . HIS A 1 12 ? -8.092 2.971 6.571 1.00 54.42 12 HIS A O 17
ATOM 6604 N N . ASP A 1 13 ? -8.930 4.312 4.970 1.00 44.21 13 ASP A N 17
ATOM 6605 C CA . ASP A 1 13 ? -8.957 5.496 5.822 1.00 62.44 13 ASP A CA 17
ATOM 6606 C C . ASP A 1 13 ? -10.276 6.246 5.668 1.00 71.23 13 ASP A C 17
ATOM 6607 O O . ASP A 1 13 ? -10.815 6.782 6.637 1.00 64.22 13 ASP A O 17
ATOM 6616 N N . CYS A 1 14 ? -10.792 6.281 4.444 1.00 64.25 14 CYS A N 17
ATOM 6617 C CA . CYS A 1 14 ? -12.047 6.966 4.161 1.00 1.32 14 CYS A CA 17
ATOM 6618 C C . CYS A 1 14 ? -13.239 6.116 4.590 1.00 74.02 14 CYS A C 17
ATOM 6619 O O . CYS A 1 14 ? -13.846 6.359 5.634 1.00 40.14 14 CYS A O 17
ATOM 6626 N N . HIS A 1 15 ? -13.570 5.117 3.777 1.00 41.51 15 HIS A N 17
ATOM 6627 C CA . HIS A 1 15 ? -14.689 4.230 4.072 1.00 32.00 15 HIS A CA 17
ATOM 6628 C C . HIS A 1 15 ? -14.263 2.768 3.976 1.00 53.02 15 HIS A C 17
ATOM 6629 O O . HIS A 1 15 ? -15.068 1.862 4.192 1.00 43.05 15 HIS A O 17
ATOM 6643 N N . MET A 1 16 ? -12.994 2.547 3.650 1.00 70.31 16 MET A N 17
ATOM 6644 C CA . MET A 1 16 ? -12.462 1.195 3.526 1.00 60.43 16 MET A CA 17
ATOM 6645 C C . MET A 1 16 ? -13.168 0.433 2.408 1.00 2.21 16 MET A C 17
ATOM 6646 O O . MET A 1 16 ? -14.255 0.814 1.976 1.00 62.22 16 MET A O 17
ATOM 6660 N N . ASN A 1 17 ? -12.542 -0.644 1.945 1.00 42.22 17 ASN A N 17
ATOM 6661 C CA . ASN A 1 17 ? -13.110 -1.458 0.877 1.00 52.14 17 ASN A CA 17
ATOM 6662 C C . ASN A 1 17 ? -13.175 -0.673 -0.430 1.00 65.00 17 ASN A C 17
ATOM 6663 O O . ASN A 1 17 ? -13.811 -1.101 -1.392 1.00 24.11 17 ASN A O 17
ATOM 6683 N N . PHE A 1 19 ? -14.318 2.209 -2.956 1.00 70.22 19 PHE A N 17
ATOM 6684 C CA . PHE A 1 19 ? -15.567 2.929 -3.179 1.00 64.53 19 PHE A CA 17
ATOM 6685 C C . PHE A 1 19 ? -15.960 2.892 -4.653 1.00 63.43 19 PHE A C 17
ATOM 6686 O O . PHE A 1 19 ? -16.818 2.107 -5.057 1.00 45.23 19 PHE A O 17
ATOM 6703 N N . GLN A 1 20 ? -15.326 3.746 -5.450 1.00 51.11 20 GLN A N 17
ATOM 6704 C CA . GLN A 1 20 ? -15.610 3.812 -6.879 1.00 14.23 20 GLN A CA 17
ATOM 6705 C C . GLN A 1 20 ? -15.225 2.509 -7.571 1.00 51.23 20 GLN A C 17
ATOM 6706 O O . GLN A 1 20 ? -15.690 2.219 -8.674 1.00 12.03 20 GLN A O 17
ATOM 6720 N N . PHE A 1 21 ? -14.372 1.727 -6.918 1.00 12.23 21 PHE A N 17
ATOM 6721 C CA . PHE A 1 21 ? -13.923 0.455 -7.471 1.00 51.25 21 PHE A CA 17
ATOM 6722 C C . PHE A 1 21 ? -14.429 -0.713 -6.630 1.00 60.13 21 PHE A C 17
ATOM 6723 O O . PHE A 1 21 ? -15.291 -1.478 -7.064 1.00 11.52 21 PHE A O 17
ATOM 6740 N N . VAL A 1 22 ? -13.886 -0.845 -5.424 1.00 64.23 22 VAL A N 17
ATOM 6741 C CA . VAL A 1 22 ? -14.281 -1.919 -4.521 1.00 72.21 22 VAL A CA 17
ATOM 6742 C C . VAL A 1 22 ? -13.890 -3.282 -5.082 1.00 45.53 22 VAL A C 17
ATOM 6743 O O . VAL A 1 22 ? -14.221 -3.615 -6.220 1.00 50.22 22 VAL A O 17
ATOM 6756 N N . PHE A 1 23 ? -13.182 -4.066 -4.276 1.00 71.22 23 PHE A N 17
ATOM 6757 C CA . PHE A 1 23 ? -12.744 -5.394 -4.692 1.00 52.52 23 PHE A CA 17
ATOM 6758 C C . PHE A 1 23 ? -11.944 -6.074 -3.585 1.00 75.22 23 PHE A C 17
ATOM 6759 O O . PHE A 1 23 ? -12.426 -7.004 -2.940 1.00 64.54 23 PHE A O 17
ATOM 6787 N N . CYS A 1 25 ? -9.328 -3.910 -1.715 1.00 4.32 25 CYS A N 17
ATOM 6788 C CA . CYS A 1 25 ? -8.822 -2.894 -0.799 1.00 31.42 25 CYS A CA 17
ATOM 6789 C C . CYS A 1 25 ? -9.308 -1.506 -1.204 1.00 12.22 25 CYS A C 17
ATOM 6790 O O . CYS A 1 25 ? -10.169 -0.921 -0.545 1.00 44.54 25 CYS A O 17
ATOM 6797 N N . CYS A 1 26 ? -8.751 -0.984 -2.292 1.00 34.23 26 CYS A N 17
ATOM 6798 C CA . CYS A 1 26 ? -9.127 0.335 -2.786 1.00 4.12 26 CYS A CA 17
ATOM 6799 C C . CYS A 1 26 ? -8.619 0.548 -4.209 1.00 63.40 26 CYS A C 17
ATOM 6800 O O . CYS A 1 26 ? -9.366 0.396 -5.175 1.00 54.21 26 CYS A O 17
ATOM 6807 N N . SER A 1 27 ? -7.342 0.899 -4.330 1.00 35.03 27 SER A N 17
ATOM 6808 C CA . SER A 1 27 ? -6.735 1.136 -5.634 1.00 21.20 27 SER A CA 17
ATOM 6809 C C . SER A 1 27 ? -5.903 -0.066 -6.072 1.00 50.30 27 SER A C 17
ATOM 6810 O O . SER A 1 27 ? -6.067 -1.169 -5.554 1.00 12.25 27 SER A O 17
ATOM 6818 N N . LYS A 1 1 ? -0.949 0.264 -6.427 1.00 55.21 1 LYS A N 18
ATOM 6819 C CA . LYS A 1 1 ? -1.281 1.621 -6.847 1.00 23.33 1 LYS A CA 18
ATOM 6820 C C . LYS A 1 1 ? -1.708 2.470 -5.654 1.00 1.10 1 LYS A C 18
ATOM 6821 O O . LYS A 1 1 ? -2.887 2.518 -5.303 1.00 51.32 1 LYS A O 18
ATOM 6840 N N . LYS A 1 2 ? -0.742 3.140 -5.035 1.00 11.44 2 LYS A N 18
ATOM 6841 C CA . LYS A 1 2 ? -1.018 3.991 -3.883 1.00 23.22 2 LYS A CA 18
ATOM 6842 C C . LYS A 1 2 ? -1.709 3.201 -2.776 1.00 23.30 2 LYS A C 18
ATOM 6843 O O . LYS A 1 2 ? -2.579 3.721 -2.077 1.00 45.33 2 LYS A O 18
ATOM 6862 N N . LYS A 1 3 ? -1.315 1.941 -2.620 1.00 52.14 3 LYS A N 18
ATOM 6863 C CA . LYS A 1 3 ? -1.894 1.079 -1.597 1.00 10.12 3 LYS A CA 18
ATOM 6864 C C . LYS A 1 3 ? -1.774 1.717 -0.216 1.00 64.05 3 LYS A C 18
ATOM 6865 O O . LYS A 1 3 ? -2.743 1.769 0.541 1.00 61.35 3 LYS A O 18
ATOM 6884 N N . SER A 1 4 ? -0.578 2.203 0.104 1.00 75.42 4 SER A N 18
ATOM 6885 C CA . SER A 1 4 ? -0.331 2.835 1.394 1.00 12.22 4 SER A CA 18
ATOM 6886 C C . SER A 1 4 ? -0.687 4.318 1.349 1.00 5.31 4 SER A C 18
ATOM 6887 O O . SER A 1 4 ? 0.188 5.180 1.428 1.00 14.30 4 SER A O 18
ATOM 6895 N N . GLY A 1 5 ? -1.978 4.607 1.221 1.00 11.43 5 GLY A N 18
ATOM 6896 C CA . GLY A 1 5 ? -2.428 5.986 1.168 1.00 42.24 5 GLY A CA 18
ATOM 6897 C C . GLY A 1 5 ? -3.686 6.218 1.980 1.00 32.33 5 GLY A C 18
ATOM 6898 O O . GLY A 1 5 ? -4.347 5.267 2.399 1.00 12.31 5 GLY A O 18
ATOM 6902 N N . VAL A 1 6 ? -4.018 7.485 2.206 1.00 75.11 6 VAL A N 18
ATOM 6903 C CA . VAL A 1 6 ? -5.206 7.839 2.975 1.00 62.34 6 VAL A CA 18
ATOM 6904 C C . VAL A 1 6 ? -5.732 9.212 2.572 1.00 72.41 6 VAL A C 18
ATOM 6905 O O . VAL A 1 6 ? -6.405 9.883 3.354 1.00 13.32 6 VAL A O 18
ATOM 6918 N N . ILE A 1 7 ? -5.422 9.622 1.347 1.00 43.20 7 ILE A N 18
ATOM 6919 C CA . ILE A 1 7 ? -5.865 10.915 0.840 1.00 71.23 7 ILE A CA 18
ATOM 6920 C C . ILE A 1 7 ? -7.278 10.828 0.274 1.00 35.11 7 ILE A C 18
ATOM 6921 O O . ILE A 1 7 ? -8.194 11.523 0.715 1.00 40.45 7 ILE A O 18
ATOM 6937 N N . PRO A 1 8 ? -7.463 9.952 -0.725 1.00 12.02 8 PRO A N 18
ATOM 6938 C CA . PRO A 1 8 ? -8.764 9.751 -1.371 1.00 45.01 8 PRO A CA 18
ATOM 6939 C C . PRO A 1 8 ? -9.768 9.064 -0.452 1.00 24.11 8 PRO A C 18
ATOM 6940 O O . PRO A 1 8 ? -10.863 9.574 -0.222 1.00 41.54 8 PRO A O 18
ATOM 6963 N N . VAL A 1 10 ? -9.067 5.049 0.938 1.00 30.21 10 VAL A N 18
ATOM 6964 C CA . VAL A 1 10 ? -8.876 3.632 0.651 1.00 1.13 10 VAL A CA 18
ATOM 6965 C C . VAL A 1 10 ? -8.582 2.848 1.925 1.00 2.34 10 VAL A C 18
ATOM 6966 O O . VAL A 1 10 ? -9.434 2.117 2.427 1.00 74.15 10 VAL A O 18
ATOM 6988 N N . HIS A 1 12 ? -7.735 1.991 5.930 1.00 24.54 12 HIS A N 18
ATOM 6989 C CA . HIS A 1 12 ? -8.608 2.204 7.079 1.00 22.10 12 HIS A CA 18
ATOM 6990 C C . HIS A 1 12 ? -8.456 3.622 7.621 1.00 52.13 12 HIS A C 18
ATOM 6991 O O . HIS A 1 12 ? -7.677 3.865 8.543 1.00 72.23 12 HIS A O 18
ATOM 7005 N N . ASP A 1 13 ? -9.205 4.554 7.042 1.00 44.53 13 ASP A N 18
ATOM 7006 C CA . ASP A 1 13 ? -9.154 5.949 7.466 1.00 24.44 13 ASP A CA 18
ATOM 7007 C C . ASP A 1 13 ? -10.443 6.676 7.098 1.00 44.42 13 ASP A C 18
ATOM 7008 O O . ASP A 1 13 ? -10.966 7.469 7.881 1.00 14.12 13 ASP A O 18
ATOM 7017 N N . CYS A 1 14 ? -10.949 6.403 5.900 1.00 22.11 14 CYS A N 18
ATOM 7018 C CA . CYS A 1 14 ? -12.175 7.032 5.426 1.00 54.02 14 CYS A CA 18
ATOM 7019 C C . CYS A 1 14 ? -13.392 6.173 5.760 1.00 3.22 14 CYS A C 18
ATOM 7020 O O . CYS A 1 14 ? -14.085 6.418 6.748 1.00 74.31 14 CYS A O 18
ATOM 7027 N N . HIS A 1 15 ? -13.644 5.166 4.930 1.00 31.14 15 HIS A N 18
ATOM 7028 C CA . HIS A 1 15 ? -14.776 4.270 5.138 1.00 20.41 15 HIS A CA 18
ATOM 7029 C C . HIS A 1 15 ? -14.327 2.812 5.111 1.00 23.24 15 HIS A C 18
ATOM 7030 O O . HIS A 1 15 ? -15.080 1.913 5.486 1.00 41.55 15 HIS A O 18
ATOM 7044 N N . MET A 1 16 ? -13.095 2.585 4.666 1.00 52.31 16 MET A N 18
ATOM 7045 C CA . MET A 1 16 ? -12.546 1.236 4.591 1.00 12.40 16 MET A CA 18
ATOM 7046 C C . MET A 1 16 ? -13.499 0.302 3.852 1.00 63.01 16 MET A C 18
ATOM 7047 O O . MET A 1 16 ? -13.525 -0.901 4.107 1.00 33.14 16 MET A O 18
ATOM 7061 N N . ASN A 1 17 ? -14.279 0.864 2.935 1.00 54.31 17 ASN A N 18
ATOM 7062 C CA . ASN A 1 17 ? -15.234 0.081 2.159 1.00 32.35 17 ASN A CA 18
ATOM 7063 C C . ASN A 1 17 ? -14.890 0.120 0.674 1.00 72.44 17 ASN A C 18
ATOM 7064 O O . ASN A 1 17 ? -15.253 -0.782 -0.081 1.00 44.40 17 ASN A O 18
ATOM 7084 N N . PHE A 1 19 ? -14.714 2.134 -3.219 1.00 74.21 19 PHE A N 18
ATOM 7085 C CA . PHE A 1 19 ? -15.733 2.720 -4.082 1.00 73.23 19 PHE A CA 18
ATOM 7086 C C . PHE A 1 19 ? -15.261 2.758 -5.533 1.00 3.33 19 PHE A C 18
ATOM 7087 O O . PHE A 1 19 ? -14.135 3.167 -5.818 1.00 75.53 19 PHE A O 18
ATOM 7104 N N . GLN A 1 20 ? -16.129 2.330 -6.443 1.00 60.22 20 GLN A N 18
ATOM 7105 C CA . GLN A 1 20 ? -15.800 2.314 -7.864 1.00 11.03 20 GLN A CA 18
ATOM 7106 C C . GLN A 1 20 ? -14.746 1.254 -8.167 1.00 1.43 20 GLN A C 18
ATOM 7107 O O . GLN A 1 20 ? -15.044 0.221 -8.766 1.00 2.00 20 GLN A O 18
ATOM 7121 N N . PHE A 1 21 ? -13.512 1.518 -7.749 1.00 72.00 21 PHE A N 18
ATOM 7122 C CA . PHE A 1 21 ? -12.413 0.587 -7.977 1.00 3.40 21 PHE A CA 18
ATOM 7123 C C . PHE A 1 21 ? -12.162 -0.272 -6.741 1.00 52.40 21 PHE A C 18
ATOM 7124 O O . PHE A 1 21 ? -11.019 -0.467 -6.328 1.00 41.21 21 PHE A O 18
ATOM 7141 N N . VAL A 1 22 ? -13.240 -0.782 -6.154 1.00 70.43 22 VAL A N 18
ATOM 7142 C CA . VAL A 1 22 ? -13.139 -1.621 -4.966 1.00 25.01 22 VAL A CA 18
ATOM 7143 C C . VAL A 1 22 ? -12.424 -2.931 -5.277 1.00 64.01 22 VAL A C 18
ATOM 7144 O O . VAL A 1 22 ? -12.843 -3.686 -6.155 1.00 24.35 22 VAL A O 18
ATOM 7157 N N . PHE A 1 23 ? -11.342 -3.195 -4.552 1.00 22.11 23 PHE A N 18
ATOM 7158 C CA . PHE A 1 23 ? -10.567 -4.415 -4.751 1.00 11.54 23 PHE A CA 18
ATOM 7159 C C . PHE A 1 23 ? -9.434 -4.511 -3.733 1.00 35.23 23 PHE A C 18
ATOM 7160 O O . PHE A 1 23 ? -9.454 -5.364 -2.846 1.00 53.33 23 PHE A O 18
ATOM 7188 N N . CYS A 1 25 ? -7.037 -1.967 -1.315 1.00 51.53 25 CYS A N 18
ATOM 7189 C CA . CYS A 1 25 ? -7.184 -1.374 0.009 1.00 74.15 25 CYS A CA 18
ATOM 7190 C C . CYS A 1 25 ? -8.538 -0.684 0.148 1.00 13.00 25 CYS A C 18
ATOM 7191 O O . CYS A 1 25 ? -8.878 -0.169 1.214 1.00 74.23 25 CYS A O 18
ATOM 7198 N N . CYS A 1 26 ? -9.307 -0.678 -0.936 1.00 12.53 26 CYS A N 18
ATOM 7199 C CA . CYS A 1 26 ? -10.624 -0.051 -0.936 1.00 63.30 26 CYS A CA 18
ATOM 7200 C C . CYS A 1 26 ? -11.659 -0.962 -0.283 1.00 34.12 26 CYS A C 18
ATOM 7201 O O . CYS A 1 26 ? -12.200 -0.645 0.777 1.00 41.14 26 CYS A O 18
ATOM 7208 N N . SER A 1 27 ? -11.930 -2.095 -0.923 1.00 34.12 27 SER A N 18
ATOM 7209 C CA . SER A 1 27 ? -12.903 -3.051 -0.407 1.00 15.45 27 SER A CA 18
ATOM 7210 C C . SER A 1 27 ? -12.288 -3.913 0.691 1.00 13.04 27 SER A C 18
ATOM 7211 O O . SER A 1 27 ? -12.757 -3.915 1.829 1.00 41.25 27 SER A O 18
ATOM 7219 N N . LYS A 1 1 ? 0.559 -3.334 -2.153 1.00 13.30 1 LYS A N 19
ATOM 7220 C CA . LYS A 1 1 ? -0.827 -2.950 -2.399 1.00 25.54 1 LYS A CA 19
ATOM 7221 C C . LYS A 1 1 ? -0.906 -1.544 -2.984 1.00 74.44 1 LYS A C 19
ATOM 7222 O O . LYS A 1 1 ? -1.736 -0.734 -2.571 1.00 32.32 1 LYS A O 19
ATOM 7241 N N . LYS A 1 2 ? -0.040 -1.261 -3.951 1.00 5.24 2 LYS A N 19
ATOM 7242 C CA . LYS A 1 2 ? -0.013 0.046 -4.596 1.00 50.41 2 LYS A CA 19
ATOM 7243 C C . LYS A 1 2 ? 0.252 1.151 -3.578 1.00 22.32 2 LYS A C 19
ATOM 7244 O O . LYS A 1 2 ? 0.361 0.891 -2.379 1.00 55.41 2 LYS A O 19
ATOM 7263 N N . LYS A 1 3 ? 0.354 2.384 -4.062 1.00 64.32 3 LYS A N 19
ATOM 7264 C CA . LYS A 1 3 ? 0.604 3.529 -3.195 1.00 30.22 3 LYS A CA 19
ATOM 7265 C C . LYS A 1 3 ? -0.696 4.258 -2.868 1.00 63.53 3 LYS A C 19
ATOM 7266 O O . LYS A 1 3 ? -1.490 4.559 -3.759 1.00 41.01 3 LYS A O 19
ATOM 7285 N N . SER A 1 4 ? -0.905 4.539 -1.586 1.00 72.12 4 SER A N 19
ATOM 7286 C CA . SER A 1 4 ? -2.110 5.231 -1.142 1.00 63.54 4 SER A CA 19
ATOM 7287 C C . SER A 1 4 ? -1.814 6.116 0.064 1.00 11.41 4 SER A C 19
ATOM 7288 O O . SER A 1 4 ? -0.714 6.088 0.615 1.00 53.14 4 SER A O 19
ATOM 7296 N N . GLY A 1 5 ? -2.806 6.903 0.470 1.00 51.41 5 GLY A N 19
ATOM 7297 C CA . GLY A 1 5 ? -2.634 7.787 1.608 1.00 3.11 5 GLY A CA 19
ATOM 7298 C C . GLY A 1 5 ? -3.914 7.971 2.399 1.00 61.33 5 GLY A C 19
ATOM 7299 O O . GLY A 1 5 ? -4.670 7.020 2.599 1.00 54.32 5 GLY A O 19
ATOM 7303 N N . VAL A 1 6 ? -4.157 9.197 2.851 1.00 34.44 6 VAL A N 19
ATOM 7304 C CA . VAL A 1 6 ? -5.355 9.502 3.625 1.00 23.14 6 VAL A CA 19
ATOM 7305 C C . VAL A 1 6 ? -5.996 10.802 3.155 1.00 13.43 6 VAL A C 19
ATOM 7306 O O . VAL A 1 6 ? -5.695 11.878 3.674 1.00 61.21 6 VAL A O 19
ATOM 7319 N N . ILE A 1 7 ? -6.882 10.696 2.171 1.00 53.52 7 ILE A N 19
ATOM 7320 C CA . ILE A 1 7 ? -7.568 11.864 1.632 1.00 41.42 7 ILE A CA 19
ATOM 7321 C C . ILE A 1 7 ? -8.870 11.469 0.943 1.00 23.53 7 ILE A C 19
ATOM 7322 O O . ILE A 1 7 ? -9.960 11.881 1.339 1.00 73.33 7 ILE A O 19
ATOM 7338 N N . PRO A 1 8 ? -8.755 10.648 -0.111 1.00 73.15 8 PRO A N 19
ATOM 7339 C CA . PRO A 1 8 ? -9.913 10.176 -0.876 1.00 73.23 8 PRO A CA 19
ATOM 7340 C C . PRO A 1 8 ? -10.772 9.196 -0.083 1.00 43.32 8 PRO A C 19
ATOM 7341 O O . PRO A 1 8 ? -11.989 9.351 0.001 1.00 10.52 8 PRO A O 19
ATOM 7364 N N . VAL A 1 10 ? -9.228 5.600 0.441 1.00 60.20 10 VAL A N 19
ATOM 7365 C CA . VAL A 1 10 ? -8.768 4.314 -0.071 1.00 2.43 10 VAL A CA 19
ATOM 7366 C C . VAL A 1 10 ? -7.505 3.856 0.650 1.00 33.05 10 VAL A C 19
ATOM 7367 O O . VAL A 1 10 ? -6.622 4.659 0.948 1.00 52.03 10 VAL A O 19
ATOM 7389 N N . HIS A 1 12 ? -7.790 1.711 3.464 1.00 73.45 12 HIS A N 19
ATOM 7390 C CA . HIS A 1 12 ? -8.183 1.641 4.867 1.00 64.13 12 HIS A CA 19
ATOM 7391 C C . HIS A 1 12 ? -7.916 2.967 5.572 1.00 51.31 12 HIS A C 19
ATOM 7392 O O . HIS A 1 12 ? -6.774 3.288 5.901 1.00 41.12 12 HIS A O 19
ATOM 7406 N N . ASP A 1 13 ? -8.977 3.734 5.800 1.00 22.10 13 ASP A N 19
ATOM 7407 C CA . ASP A 1 13 ? -8.858 5.026 6.466 1.00 25.44 13 ASP A CA 19
ATOM 7408 C C . ASP A 1 13 ? -10.224 5.686 6.619 1.00 0.35 13 ASP A C 19
ATOM 7409 O O . ASP A 1 13 ? -10.535 6.259 7.664 1.00 1.22 13 ASP A O 19
ATOM 7418 N N . CYS A 1 14 ? -11.036 5.604 5.571 1.00 32.41 14 CYS A N 19
ATOM 7419 C CA . CYS A 1 14 ? -12.369 6.194 5.587 1.00 0.32 14 CYS A CA 19
ATOM 7420 C C . CYS A 1 14 ? -13.421 5.154 5.962 1.00 25.11 14 CYS A C 19
ATOM 7421 O O . CYS A 1 14 ? -13.955 5.168 7.071 1.00 34.43 14 CYS A O 19
ATOM 7428 N N . HIS A 1 15 ? -13.712 4.253 5.030 1.00 70.54 15 HIS A N 19
ATOM 7429 C CA . HIS A 1 15 ? -14.699 3.204 5.262 1.00 61.12 15 HIS A CA 19
ATOM 7430 C C . HIS A 1 15 ? -14.055 1.823 5.176 1.00 11.32 15 HIS A C 19
ATOM 7431 O O . HIS A 1 15 ? -14.623 0.834 5.638 1.00 63.34 15 HIS A O 19
ATOM 7445 N N . MET A 1 16 ? -12.868 1.765 4.582 1.00 4.32 16 MET A N 19
ATOM 7446 C CA . MET A 1 16 ? -12.147 0.506 4.437 1.00 71.23 16 MET A CA 19
ATOM 7447 C C . MET A 1 16 ? -12.945 -0.483 3.593 1.00 53.22 16 MET A C 19
ATOM 7448 O O . MET A 1 16 ? -12.679 -1.684 3.610 1.00 51.33 16 MET A O 19
ATOM 7462 N N . ASN A 1 17 ? -13.925 0.031 2.856 1.00 20.20 17 ASN A N 19
ATOM 7463 C CA . ASN A 1 17 ? -14.762 -0.808 2.006 1.00 15.12 17 ASN A CA 19
ATOM 7464 C C . ASN A 1 17 ? -14.462 -0.559 0.531 1.00 30.32 17 ASN A C 19
ATOM 7465 O O . ASN A 1 17 ? -14.852 -1.343 -0.332 1.00 72.44 17 ASN A O 19
ATOM 7485 N N . PHE A 1 19 ? -14.224 2.309 -2.900 1.00 62.55 19 PHE A N 19
ATOM 7486 C CA . PHE A 1 19 ? -15.187 3.167 -3.580 1.00 2.44 19 PHE A CA 19
ATOM 7487 C C . PHE A 1 19 ? -14.646 3.629 -4.930 1.00 14.32 19 PHE A C 19
ATOM 7488 O O . PHE A 1 19 ? -13.436 3.649 -5.151 1.00 1.33 19 PHE A O 19
ATOM 7505 N N . GLN A 1 20 ? -15.553 3.999 -5.828 1.00 73.35 20 GLN A N 19
ATOM 7506 C CA . GLN A 1 20 ? -15.168 4.459 -7.157 1.00 62.13 20 GLN A CA 19
ATOM 7507 C C . GLN A 1 20 ? -14.705 3.293 -8.024 1.00 62.22 20 GLN A C 19
ATOM 7508 O O . GLN A 1 20 ? -15.278 3.025 -9.080 1.00 41.15 20 GLN A O 19
ATOM 7522 N N . PHE A 1 21 ? -13.664 2.602 -7.571 1.00 62.02 21 PHE A N 19
ATOM 7523 C CA . PHE A 1 21 ? -13.123 1.465 -8.306 1.00 65.23 21 PHE A CA 19
ATOM 7524 C C . PHE A 1 21 ? -13.467 0.152 -7.609 1.00 13.34 21 PHE A C 19
ATOM 7525 O O . PHE A 1 21 ? -14.262 -0.642 -8.113 1.00 1.35 21 PHE A O 19
ATOM 7542 N N . VAL A 1 22 ? -12.863 -0.069 -6.446 1.00 32.35 22 VAL A N 19
ATOM 7543 C CA . VAL A 1 22 ? -13.106 -1.285 -5.677 1.00 43.44 22 VAL A CA 19
ATOM 7544 C C . VAL A 1 22 ? -12.662 -2.521 -6.451 1.00 35.31 22 VAL A C 19
ATOM 7545 O O . VAL A 1 22 ? -13.309 -2.927 -7.417 1.00 62.20 22 VAL A O 19
ATOM 7558 N N . PHE A 1 23 ? -11.556 -3.117 -6.019 1.00 62.24 23 PHE A N 19
ATOM 7559 C CA . PHE A 1 23 ? -11.025 -4.308 -6.672 1.00 21.53 23 PHE A CA 19
ATOM 7560 C C . PHE A 1 23 ? -9.989 -4.996 -5.788 1.00 25.31 23 PHE A C 19
ATOM 7561 O O . PHE A 1 23 ? -10.061 -6.201 -5.551 1.00 73.14 23 PHE A O 19
ATOM 7589 N N . CYS A 1 25 ? -7.279 -2.888 -3.156 1.00 5.43 25 CYS A N 19
ATOM 7590 C CA . CYS A 1 25 ? -7.040 -2.160 -1.915 1.00 21.31 25 CYS A CA 19
ATOM 7591 C C . CYS A 1 25 ? -8.315 -1.475 -1.433 1.00 0.44 25 CYS A C 19
ATOM 7592 O O . CYS A 1 25 ? -8.369 -0.953 -0.318 1.00 74.23 25 CYS A O 19
ATOM 7599 N N . CYS A 1 26 ? -9.339 -1.479 -2.279 1.00 71.22 26 CYS A N 19
ATOM 7600 C CA . CYS A 1 26 ? -10.614 -0.858 -1.941 1.00 71.33 26 CYS A CA 19
ATOM 7601 C C . CYS A 1 26 ? -11.703 -1.913 -1.766 1.00 11.23 26 CYS A C 19
ATOM 7602 O O . CYS A 1 26 ? -12.463 -2.195 -2.692 1.00 34.13 26 CYS A O 19
ATOM 7609 N N . SER A 1 27 ? -11.772 -2.491 -0.571 1.00 22.31 27 SER A N 19
ATOM 7610 C CA . SER A 1 27 ? -12.765 -3.517 -0.274 1.00 61.03 27 SER A CA 19
ATOM 7611 C C . SER A 1 27 ? -13.058 -3.573 1.222 1.00 41.10 27 SER A C 19
ATOM 7612 O O . SER A 1 27 ? -12.510 -4.407 1.941 1.00 73.12 27 SER A O 19
ATOM 7620 N N . LYS A 1 1 ? -1.265 -0.703 -0.622 1.00 32.33 1 LYS A N 20
ATOM 7621 C CA . LYS A 1 1 ? -0.254 -0.182 -1.534 1.00 21.04 1 LYS A CA 20
ATOM 7622 C C . LYS A 1 1 ? 0.228 1.194 -1.083 1.00 75.54 1 LYS A C 20
ATOM 7623 O O . LYS A 1 1 ? -0.565 2.126 -0.946 1.00 63.02 1 LYS A O 20
ATOM 7642 N N . LYS A 1 2 ? 1.531 1.314 -0.856 1.00 21.10 2 LYS A N 20
ATOM 7643 C CA . LYS A 1 2 ? 2.120 2.576 -0.424 1.00 14.10 2 LYS A CA 20
ATOM 7644 C C . LYS A 1 2 ? 1.542 3.014 0.918 1.00 2.51 2 LYS A C 20
ATOM 7645 O O . LYS A 1 2 ? 0.563 2.445 1.400 1.00 14.31 2 LYS A O 20
ATOM 7664 N N . LYS A 1 3 ? 2.154 4.031 1.517 1.00 63.53 3 LYS A N 20
ATOM 7665 C CA . LYS A 1 3 ? 1.700 4.548 2.802 1.00 1.00 3 LYS A CA 20
ATOM 7666 C C . LYS A 1 3 ? 0.756 5.730 2.610 1.00 50.54 3 LYS A C 20
ATOM 7667 O O . LYS A 1 3 ? -0.089 6.007 3.461 1.00 3.40 3 LYS A O 20
ATOM 7686 N N . SER A 1 4 ? 0.904 6.423 1.485 1.00 2.40 4 SER A N 20
ATOM 7687 C CA . SER A 1 4 ? 0.066 7.578 1.182 1.00 30.42 4 SER A CA 20
ATOM 7688 C C . SER A 1 4 ? -1.131 7.170 0.329 1.00 53.43 4 SER A C 20
ATOM 7689 O O . SER A 1 4 ? -1.353 5.987 0.075 1.00 54.30 4 SER A O 20
ATOM 7697 N N . GLY A 1 5 ? -1.901 8.161 -0.112 1.00 3.42 5 GLY A N 20
ATOM 7698 C CA . GLY A 1 5 ? -3.066 7.887 -0.932 1.00 12.42 5 GLY A CA 20
ATOM 7699 C C . GLY A 1 5 ? -4.345 7.825 -0.120 1.00 24.32 5 GLY A C 20
ATOM 7700 O O . GLY A 1 5 ? -4.849 6.741 0.175 1.00 1.13 5 GLY A O 20
ATOM 7704 N N . VAL A 1 6 ? -4.870 8.990 0.244 1.00 14.14 6 VAL A N 20
ATOM 7705 C CA . VAL A 1 6 ? -6.098 9.064 1.028 1.00 63.50 6 VAL A CA 20
ATOM 7706 C C . VAL A 1 6 ? -7.098 10.024 0.394 1.00 5.34 6 VAL A C 20
ATOM 7707 O O . VAL A 1 6 ? -8.189 10.237 0.923 1.00 52.42 6 VAL A O 20
ATOM 7720 N N . ILE A 1 7 ? -6.718 10.601 -0.741 1.00 4.24 7 ILE A N 20
ATOM 7721 C CA . ILE A 1 7 ? -7.582 11.538 -1.447 1.00 41.33 7 ILE A CA 20
ATOM 7722 C C . ILE A 1 7 ? -8.678 10.805 -2.213 1.00 41.12 7 ILE A C 20
ATOM 7723 O O . ILE A 1 7 ? -9.866 11.101 -2.082 1.00 43.11 7 ILE A O 20
ATOM 7739 N N . PRO A 1 8 ? -8.272 9.823 -3.032 1.00 10.12 8 PRO A N 20
ATOM 7740 C CA . PRO A 1 8 ? -9.204 9.025 -3.833 1.00 72.14 8 PRO A CA 20
ATOM 7741 C C . PRO A 1 8 ? -10.054 8.093 -2.977 1.00 33.22 8 PRO A C 20
ATOM 7742 O O . PRO A 1 8 ? -11.274 8.038 -3.126 1.00 60.14 8 PRO A O 20
ATOM 7765 N N . VAL A 1 10 ? -8.836 4.564 -2.046 1.00 1.21 10 VAL A N 20
ATOM 7766 C CA . VAL A 1 10 ? -8.644 3.235 -2.615 1.00 13.52 10 VAL A CA 20
ATOM 7767 C C . VAL A 1 10 ? -7.950 2.308 -1.624 1.00 14.14 10 VAL A C 20
ATOM 7768 O O . VAL A 1 10 ? -7.221 2.760 -0.742 1.00 64.35 10 VAL A O 20
ATOM 7790 N N . HIS A 1 12 ? -7.019 -0.155 1.453 1.00 1.33 12 HIS A N 20
ATOM 7791 C CA . HIS A 1 12 ? -7.154 0.137 2.876 1.00 53.31 12 HIS A CA 20
ATOM 7792 C C . HIS A 1 12 ? -6.360 1.384 3.253 1.00 43.14 12 HIS A C 20
ATOM 7793 O O . HIS A 1 12 ? -6.000 2.187 2.391 1.00 33.20 12 HIS A O 20
ATOM 7807 N N . ASP A 1 13 ? -6.090 1.540 4.544 1.00 62.11 13 ASP A N 20
ATOM 7808 C CA . ASP A 1 13 ? -5.338 2.689 5.035 1.00 64.23 13 ASP A CA 20
ATOM 7809 C C . ASP A 1 13 ? -6.200 3.947 5.027 1.00 35.21 13 ASP A C 20
ATOM 7810 O O . ASP A 1 13 ? -6.422 4.567 6.067 1.00 4.25 13 ASP A O 20
ATOM 7819 N N . CYS A 1 14 ? -6.685 4.319 3.847 1.00 62.41 14 CYS A N 20
ATOM 7820 C CA . CYS A 1 14 ? -7.522 5.503 3.702 1.00 12.32 14 CYS A CA 20
ATOM 7821 C C . CYS A 1 14 ? -8.956 5.212 4.136 1.00 51.05 14 CYS A C 20
ATOM 7822 O O . CYS A 1 14 ? -9.672 6.104 4.591 1.00 50.50 14 CYS A O 20
ATOM 7829 N N . HIS A 1 15 ? -9.369 3.957 3.991 1.00 62.24 15 HIS A N 20
ATOM 7830 C CA . HIS A 1 15 ? -10.717 3.547 4.368 1.00 61.13 15 HIS A CA 20
ATOM 7831 C C . HIS A 1 15 ? -10.941 2.069 4.061 1.00 13.30 15 HIS A C 20
ATOM 7832 O O . HIS A 1 15 ? -10.365 1.527 3.118 1.00 34.14 15 HIS A O 20
ATOM 7846 N N . MET A 1 16 ? -11.781 1.424 4.864 1.00 51.20 16 MET A N 20
ATOM 7847 C CA . MET A 1 16 ? -12.081 0.009 4.677 1.00 13.34 16 MET A CA 20
ATOM 7848 C C . MET A 1 16 ? -13.529 -0.186 4.238 1.00 10.04 16 MET A C 20
ATOM 7849 O O . MET A 1 16 ? -14.387 -0.549 5.042 1.00 52.23 16 MET A O 20
ATOM 7863 N N . ASN A 1 17 ? -13.793 0.058 2.959 1.00 63.53 17 ASN A N 20
ATOM 7864 C CA . ASN A 1 17 ? -15.137 -0.091 2.414 1.00 52.04 17 ASN A CA 20
ATOM 7865 C C . ASN A 1 17 ? -15.166 0.266 0.931 1.00 45.14 17 ASN A C 20
ATOM 7866 O O . ASN A 1 17 ? -15.927 -0.312 0.157 1.00 35.34 17 ASN A O 20
ATOM 7886 N N . PHE A 1 19 ? -15.723 2.749 -2.432 1.00 5.35 19 PHE A N 20
ATOM 7887 C CA . PHE A 1 19 ? -16.807 3.631 -2.848 1.00 33.44 19 PHE A CA 20
ATOM 7888 C C . PHE A 1 19 ? -17.310 3.255 -4.238 1.00 72.04 19 PHE A C 20
ATOM 7889 O O . PHE A 1 19 ? -18.315 2.559 -4.378 1.00 54.15 19 PHE A O 20
ATOM 7906 N N . GLN A 1 20 ? -16.603 3.722 -5.263 1.00 34.34 20 GLN A N 20
ATOM 7907 C CA . GLN A 1 20 ? -16.979 3.436 -6.642 1.00 44.04 20 GLN A CA 20
ATOM 7908 C C . GLN A 1 20 ? -16.427 2.086 -7.088 1.00 61.12 20 GLN A C 20
ATOM 7909 O O . GLN A 1 20 ? -17.118 1.308 -7.745 1.00 72.44 20 GLN A O 20
ATOM 7923 N N . PHE A 1 21 ? -15.177 1.814 -6.727 1.00 12.43 21 PHE A N 20
ATOM 7924 C CA . PHE A 1 21 ? -14.532 0.558 -7.091 1.00 2.53 21 PHE A CA 20
ATOM 7925 C C . PHE A 1 21 ? -14.540 -0.417 -5.918 1.00 33.44 21 PHE A C 20
ATOM 7926 O O . PHE A 1 21 ? -13.488 -0.857 -5.453 1.00 52.33 21 PHE A O 20
ATOM 7943 N N . VAL A 1 22 ? -15.736 -0.752 -5.443 1.00 1.15 22 VAL A N 20
ATOM 7944 C CA . VAL A 1 22 ? -15.883 -1.676 -4.324 1.00 40.32 22 VAL A CA 20
ATOM 7945 C C . VAL A 1 22 ? -16.041 -3.111 -4.814 1.00 41.20 22 VAL A C 20
ATOM 7946 O O . VAL A 1 22 ? -16.834 -3.387 -5.714 1.00 60.22 22 VAL A O 20
ATOM 7959 N N . PHE A 1 23 ? -15.281 -4.022 -4.215 1.00 43.51 23 PHE A N 20
ATOM 7960 C CA . PHE A 1 23 ? -15.335 -5.430 -4.591 1.00 15.45 23 PHE A CA 20
ATOM 7961 C C . PHE A 1 23 ? -14.388 -6.259 -3.729 1.00 70.40 23 PHE A C 20
ATOM 7962 O O . PHE A 1 23 ? -14.824 -7.040 -2.885 1.00 20.15 23 PHE A O 20
ATOM 7990 N N . CYS A 1 25 ? -10.576 -5.294 -2.188 1.00 35.50 25 CYS A N 20
ATOM 7991 C CA . CYS A 1 25 ? -9.954 -4.599 -1.068 1.00 54.41 25 CYS A CA 20
ATOM 7992 C C . CYS A 1 25 ? -10.805 -3.411 -0.625 1.00 64.25 25 CYS A C 20
ATOM 7993 O O . CYS A 1 25 ? -10.748 -2.989 0.530 1.00 72.30 25 CYS A O 20
ATOM 8000 N N . CYS A 1 26 ? -11.592 -2.877 -1.553 1.00 14.45 26 CYS A N 20
ATOM 8001 C CA . CYS A 1 26 ? -12.455 -1.738 -1.260 1.00 22.10 26 CYS A CA 20
ATOM 8002 C C . CYS A 1 26 ? -13.832 -2.204 -0.796 1.00 40.14 26 CYS A C 20
ATOM 8003 O O . CYS A 1 26 ? -14.833 -1.994 -1.482 1.00 22.14 26 CYS A O 20
ATOM 8010 N N . SER A 1 27 ? -13.874 -2.837 0.372 1.00 53.04 27 SER A N 20
ATOM 8011 C CA . SER A 1 27 ? -15.127 -3.336 0.926 1.00 55.13 27 SER A CA 20
ATOM 8012 C C . SER A 1 27 ? -15.001 -3.573 2.428 1.00 52.34 27 SER A C 20
ATOM 8013 O O . SER A 1 27 ? -14.940 -4.714 2.883 1.00 53.50 27 SER A O 20
#

Sequence (23 aa):
KKKSGVIPVHDCHMNFQFVFCCSKKKSGVIPVHDCHMNFQFVFCCSKKKSGVIPVHDCHMNFQFVFCCSKKKSGVIPVHDCHMNFQFVFCCSKKKSGVIPVHDCHMNFQFVFCCSKKKSGVIPVHDCHMNFQFVFCCSKKKSGVIPVHDCHMNFQFVFCCSKKKSGVIPVHDCHMNFQFVFCCSKKKSGVIPVHDCHMNFQFVFCCSKKKSGVIPVHDCHMNFQFVFCCSKKKSGVIPVHDCHMNFQFVFCCSKKKSGVIPVHDCHMNFQFVFCCSKKKSGVIPVHDCHMNFQFVFCCSKKKSGVIPVHDCHMNFQFVFCCSKKKSGVIPVHDCHMNFQFVFCCSKKKSGVIPVHDCHMNFQFVFCCSKKKSGVIPVHDCHMNFQFVFCCSKKKSGVIPVHDCHMNFQFVFCCSKKKSGVIPVHDCHMNFQFVFCCSKKKSGVIPVHDCHMNFQFVFCCS

Foldseek 3Di:
DDQDDQPPAVNNHPADDPGPVRD